Protein AF-A0A832K6Y9-F1 (afdb_monomer)

Nearest PDB structures (foldseek):
  4xgt-assembly1_A  TM=7.852E-01  e=1.750E-19  Neurospora crassa
  6d6r-assembly1_M  TM=7.686E-01  e=2.786E-19  Homo sapiens
  7z52-assembly1_B  TM=7.974E-01  e=3.599E-18  Homo sapiens
  6c90-assembly1_A  TM=7.258E-01  e=3.599E-18  Homo sapiens
  8qcf-assembly1_M  TM=6.704E-01  e=1.404E-16  Saccharomyces cerevisiae

pLDDT: mean 87.5, std 12.14, range [34.88, 98.25]

Foldseek 3Di:
DEADQDPLLLVLVQVVVVVVVAFEFEEEPVDGGNVVGLHYYYHLVRCLLCLLLQNARQEYEAEALLCCQPQPCVQSSQLSLLSHHPNYHYHYDHDFAPCVVLVCVLCVVSVDNDDDDDDDDDLAAEDEDELVNQPDDDDPQQDDDLLVSLQSCVVVVLWQEEEADQDPVRLLVSLVSNLVRHDAPQFDDDDPVLCVQQDDSQSSSVRSLTGEEEPPHDSCNQVVHNQVCQQVRVHRYYYYYLVCLSPRPAAIQEYEYPDQWHDDPNDTDGDQLSSVQSRQVRFDDRPPHNHGYYYQDPNRDDVVSRHHDHRDHDPDDDVVSLVSSLVSCVVVVHHSVVSSQSSQVSGSDPDGDDPQQVVLVVCVDDPVNDRDGPVVVVPPDPPFDWDQDQQLDIDGFFAWDWDFLLQEKAQDDPPPDDDPDDPPPPDPDPRRRDGGDIDRCQQPCLSCVPFDDADWDFLDADPVGTGIFHKDFQWFADDDQKIQGDPVLCVQLVPDDRMDGVVCCVPPSVVSSQVSCVVVQWHFSDWDDDPRTIITTTHSRRGIDTATQDPVRGGYDDRD

Radius of gyration: 34.55 Å; Cα contacts (8 Å, |Δi|>4): 992; chains: 1; bounding box: 85×41×102 Å

Mean predicted aligned error: 15.58 Å

Solvent-accessible surface area (backbone atoms only — not comparable to full-atom values): 31582 Å² total; per-residue (Å²): 60,43,29,34,94,42,69,66,48,28,55,52,49,43,53,57,42,42,75,71,70,45,65,64,12,37,37,43,100,90,47,77,43,58,81,83,36,90,36,32,31,20,31,53,73,67,47,44,68,39,26,62,73,54,62,47,51,68,42,40,34,37,46,55,50,60,42,30,45,35,85,84,57,5,63,48,50,41,47,51,64,50,40,45,32,90,79,31,44,79,45,79,39,70,92,39,59,61,48,62,67,59,57,39,54,47,40,40,74,72,74,41,95,66,82,89,85,85,80,87,79,65,95,35,46,77,47,82,43,50,62,84,73,57,77,61,86,71,61,88,84,44,62,62,70,65,39,38,53,51,51,30,37,50,72,70,67,44,51,26,34,35,34,33,20,49,37,66,70,55,11,49,51,49,26,54,50,35,33,71,51,50,89,58,95,75,59,49,84,72,53,75,66,55,36,66,56,45,32,72,69,53,41,57,26,36,26,48,19,17,38,56,49,52,88,90,54,53,66,54,29,43,66,66,43,49,47,52,37,44,71,70,62,62,33,49,36,37,20,24,25,50,94,37,45,94,64,56,94,67,45,29,32,13,21,35,57,74,54,64,45,33,71,53,94,94,39,81,42,70,66,46,35,33,56,44,33,49,44,54,61,28,17,20,30,85,95,78,34,81,58,6,34,37,43,27,44,99,70,66,66,50,74,89,56,34,39,53,33,73,74,49,60,56,94,76,75,66,60,69,59,42,51,51,39,21,51,52,27,46,77,70,77,37,68,30,66,65,55,38,51,56,52,47,72,45,42,78,61,95,63,81,69,80,90,60,50,65,66,37,65,75,46,76,82,47,101,81,81,58,89,62,53,69,72,61,66,69,71,77,66,82,75,81,57,67,40,75,37,78,67,25,46,81,41,72,60,53,69,68,40,78,40,37,31,66,68,25,27,24,72,60,77,61,94,89,57,80,77,84,76,69,96,80,62,97,65,93,61,98,54,78,67,47,60,53,54,69,41,53,34,46,60,34,68,86,72,38,74,84,59,79,72,66,47,82,37,78,71,49,72,56,99,94,44,56,32,46,21,24,39,36,79,44,27,36,55,50,91,74,71,30,32,38,49,28,74,67,48,28,63,71,60,72,45,87,66,60,61,44,42,52,66,54,39,62,74,56,48,49,59,43,49,40,54,49,31,41,76,71,36,32,39,60,76,46,78,45,82,53,96,54,31,36,27,41,30,22,40,43,48,60,38,67,41,82,29,33,38,37,98,86,70,53,32,44,54,75,87,129

Secondary structure (DSSP, 8-state):
-EEES-HHHHHHHHHHHHHTT--EEEE-SS-EE-TTSSEEEEEHHHHHHHHHHT---SEEEETTGGGGG-TTTHHHHHHHHHHS-TTSEEEE--S-BS-HHHHHHHHHHTT-----------SS-EEEEETTT------TT--SHHHHHHHHHHHTT--SEEEEESSHHHHHHHHHHHHHHS--SS-----HHHHHHHHHHHHHHHHTTEEEE-TTS-HIIIIIIIHHHHHTT--SEEEEEGGGGGG----BSEEEES-SEEEETTEEEEPPHHHHHHHHTTBS-TTT-SSEEEEE-TT---GGG--PBPP---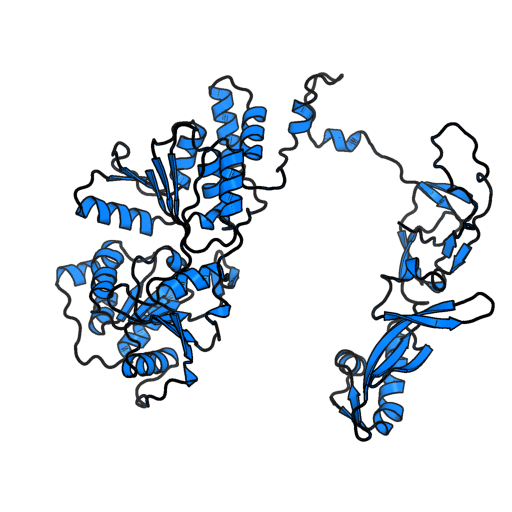S---HHHHHHHHHHHHHTT--HHHHHHHHHHTSS-SS----S-HHHHH----TTSSPPPHHHHTTS-----EEE-TTS-EEE-PPEEEEEGGGEEEE---TTSPP---BTBSS--TTTTPPP-EEEGGG-HHHHTTSSSSEEEEEEEETTEEEEEEEEEEEEEETTTEEEEPHHHHHHHT---SEEEHHHIIIIIHHHHHHHHHHTT--EEEEEEETTEEEEEEE-TTSEEEEEB-TTS-EEE---

Structure (mmCIF, N/CA/C/O backbone):
data_AF-A0A832K6Y9-F1
#
_entry.id   AF-A0A832K6Y9-F1
#
loop_
_atom_site.group_PDB
_atom_site.id
_atom_site.type_symbol
_atom_site.label_atom_id
_atom_site.label_alt_id
_atom_site.label_comp_id
_atom_site.label_asym_id
_atom_site.label_entity_id
_atom_site.label_seq_id
_atom_site.pdbx_PDB_ins_code
_atom_site.Cartn_x
_atom_site.Cartn_y
_atom_site.Cartn_z
_atom_site.occupancy
_atom_site.B_iso_or_equiv
_atom_site.auth_seq_id
_atom_site.auth_comp_id
_atom_site.auth_asym_id
_atom_site.auth_atom_id
_atom_site.pdbx_PDB_model_num
ATOM 1 N N . ILE A 1 1 ? -20.910 -4.762 -10.816 1.00 96.25 1 ILE A N 1
ATOM 2 C CA . ILE A 1 1 ? -19.998 -3.591 -10.745 1.00 96.25 1 ILE A CA 1
ATOM 3 C C . ILE A 1 1 ? -18.605 -4.093 -10.406 1.00 96.25 1 ILE A C 1
ATOM 5 O O . ILE A 1 1 ? -18.469 -4.846 -9.449 1.00 96.25 1 ILE A O 1
ATOM 9 N N . TYR A 1 2 ? -17.604 -3.708 -11.194 1.00 97.00 2 TYR A N 1
ATOM 10 C CA . TYR A 1 2 ? -16.193 -4.001 -10.961 1.00 97.00 2 TYR A CA 1
ATOM 11 C C . TYR A 1 2 ? -15.479 -2.724 -10.534 1.00 97.00 2 TYR A C 1
ATOM 13 O O . TYR A 1 2 ? -15.439 -1.760 -11.300 1.00 97.00 2 TYR A O 1
ATOM 21 N N . THR A 1 3 ? -14.952 -2.693 -9.314 1.00 95.19 3 THR A N 1
ATOM 22 C CA . THR A 1 3 ? -14.310 -1.498 -8.773 1.00 95.19 3 THR A CA 1
ATOM 23 C C . THR A 1 3 ? -12.798 -1.601 -8.798 1.00 95.19 3 THR A C 1
ATOM 25 O O . THR A 1 3 ? -12.255 -2.627 -8.399 1.00 95.19 3 THR A O 1
ATOM 28 N N . VAL A 1 4 ? -12.134 -0.519 -9.202 1.00 89.94 4 VAL A N 1
ATOM 29 C CA . VAL A 1 4 ? -10.671 -0.417 -9.311 1.00 89.94 4 VAL A CA 1
ATOM 30 C C . VAL A 1 4 ? -10.111 0.742 -8.479 1.00 89.94 4 VAL A C 1
ATOM 32 O O . VAL A 1 4 ? -10.812 1.735 -8.258 1.00 89.94 4 VAL A O 1
ATOM 35 N N . PRO A 1 5 ? -8.826 0.687 -8.075 1.00 84.50 5 PRO A N 1
ATOM 36 C CA . PRO A 1 5 ? -8.211 1.714 -7.231 1.00 84.50 5 PRO A CA 1
ATOM 37 C C . PRO A 1 5 ? -7.904 3.033 -7.942 1.00 84.50 5 PRO A C 1
ATOM 39 O O . PRO A 1 5 ? -7.616 4.026 -7.271 1.00 84.50 5 PRO A O 1
ATOM 42 N N . THR A 1 6 ? -7.878 3.056 -9.278 1.00 82.62 6 THR A N 1
ATOM 43 C CA . THR A 1 6 ? -7.491 4.248 -10.041 1.00 82.62 6 THR A CA 1
ATOM 44 C C . THR A 1 6 ? -8.369 4.455 -11.268 1.00 82.62 6 THR A C 1
ATOM 46 O O . THR A 1 6 ? -8.832 3.507 -11.899 1.00 82.62 6 THR A O 1
ATOM 49 N N . ARG A 1 7 ? -8.540 5.724 -11.654 1.00 84.25 7 ARG A N 1
ATOM 50 C CA . ARG A 1 7 ? -9.245 6.114 -12.887 1.00 84.25 7 ARG A CA 1
ATOM 51 C C . ARG A 1 7 ? -8.557 5.562 -14.136 1.00 84.25 7 ARG A C 1
ATOM 53 O O . ARG A 1 7 ? -9.225 5.161 -15.079 1.00 84.25 7 ARG A O 1
ATOM 60 N N . ALA A 1 8 ? -7.223 5.517 -14.125 1.00 79.38 8 ALA A N 1
ATOM 61 C CA . ALA A 1 8 ? -6.426 4.945 -15.207 1.00 79.38 8 ALA A CA 1
ATOM 62 C C . ALA A 1 8 ? -6.827 3.487 -15.467 1.00 79.38 8 ALA A C 1
ATOM 64 O O . ALA A 1 8 ? -7.230 3.168 -16.579 1.00 79.38 8 ALA A O 1
ATOM 65 N N . LEU A 1 9 ? -6.852 2.655 -14.421 1.00 82.19 9 LEU A N 1
ATOM 66 C CA . LEU A 1 9 ? -7.310 1.269 -14.520 1.00 82.19 9 LEU A CA 1
ATOM 67 C C . LEU A 1 9 ? -8.776 1.145 -14.938 1.00 82.19 9 LEU A C 1
ATOM 69 O O . LEU A 1 9 ? -9.126 0.196 -15.633 1.00 82.19 9 LEU A O 1
ATOM 73 N N . ALA A 1 10 ? -9.637 2.080 -14.522 1.00 88.19 10 ALA A N 1
ATOM 74 C CA . ALA A 1 10 ? -11.054 2.042 -14.881 1.00 88.19 10 ALA A CA 1
ATOM 75 C C . ALA A 1 10 ? -11.228 2.198 -16.394 1.00 88.19 10 ALA A C 1
ATOM 77 O O . ALA A 1 10 ? -11.911 1.398 -17.030 1.00 88.19 10 ALA A O 1
ATOM 78 N N . ASN A 1 11 ? -10.539 3.186 -16.969 1.00 85.19 11 ASN A N 1
ATOM 79 C CA . ASN A 1 11 ? -10.482 3.382 -18.413 1.00 85.19 11 ASN A CA 1
ATOM 80 C C . ASN A 1 11 ? -9.843 2.178 -19.112 1.00 85.19 11 ASN A C 1
ATOM 82 O O . ASN A 1 11 ? -10.350 1.733 -20.142 1.00 85.19 11 ASN A O 1
ATOM 86 N N . ASP A 1 12 ? -8.782 1.612 -18.524 1.00 83.56 12 ASP A N 1
ATOM 87 C CA . ASP A 1 12 ? -8.107 0.460 -19.110 1.00 83.56 12 ASP A CA 1
ATOM 88 C C . ASP A 1 12 ? -9.023 -0.764 -19.200 1.00 83.56 12 ASP A C 1
ATOM 90 O O . ASP A 1 12 ? -9.112 -1.388 -20.258 1.00 83.56 12 ASP A O 1
ATOM 94 N N . LYS A 1 13 ? -9.762 -1.064 -18.127 1.00 87.75 13 LYS A N 1
ATOM 95 C CA . LYS A 1 13 ? -10.719 -2.177 -18.078 1.00 87.75 13 LYS A CA 1
ATOM 96 C C . LYS A 1 13 ? -11.941 -1.947 -18.958 1.00 87.75 13 LYS A C 1
ATOM 98 O O . LYS A 1 13 ? -12.381 -2.886 -19.618 1.00 87.75 13 LYS A O 1
ATOM 103 N N . LEU A 1 14 ? -12.460 -0.718 -19.008 1.00 90.81 14 LEU A N 1
ATOM 104 C CA . LEU A 1 14 ? -13.565 -0.353 -19.897 1.00 90.81 14 LEU A CA 1
ATOM 105 C C . LEU A 1 14 ? -13.221 -0.684 -21.352 1.00 90.81 14 LEU A C 1
ATOM 107 O O . LEU A 1 14 ? -13.961 -1.403 -22.022 1.00 90.81 14 LEU A O 1
ATOM 111 N N . ALA A 1 15 ? -12.090 -0.172 -21.830 1.00 85.69 15 ALA A N 1
ATOM 112 C CA . ALA A 1 15 ? -11.666 -0.373 -23.204 1.00 85.69 15 ALA A CA 1
ATOM 113 C C . ALA A 1 15 ? -11.261 -1.833 -23.477 1.00 85.69 15 ALA A C 1
ATOM 115 O O . ALA A 1 15 ? -11.644 -2.374 -24.514 1.00 85.69 15 ALA A O 1
ATOM 116 N N . GLU A 1 16 ? -10.589 -2.505 -22.530 1.00 87.31 16 GLU A N 1
ATOM 117 C CA . GLU A 1 16 ? -10.258 -3.936 -22.628 1.00 87.31 16 GLU A CA 1
ATOM 118 C C . GLU A 1 16 ? -11.511 -4.798 -22.846 1.00 87.31 16 GLU A C 1
ATOM 120 O O . GLU A 1 16 ? -11.516 -5.683 -23.700 1.00 87.31 16 GLU A O 1
ATOM 125 N N . TRP A 1 17 ? -12.581 -4.568 -22.084 1.00 93.69 17 TRP A N 1
ATOM 126 C CA . TRP A 1 17 ? -13.788 -5.395 -22.156 1.00 93.69 17 TRP A CA 1
ATOM 127 C C . TRP A 1 17 ? -14.719 -5.012 -23.304 1.00 93.69 17 TRP A C 1
ATOM 129 O O . TRP A 1 17 ? -15.303 -5.901 -23.923 1.00 93.69 17 TRP A O 1
ATOM 139 N N . ARG A 1 18 ? -14.788 -3.730 -23.678 1.00 92.88 18 ARG A N 1
ATOM 140 C CA . ARG A 1 18 ? -15.478 -3.313 -24.909 1.00 92.88 18 ARG A CA 1
ATOM 141 C C . ARG A 1 18 ? -14.822 -3.902 -26.155 1.00 92.88 18 ARG A C 1
ATOM 143 O O . ARG A 1 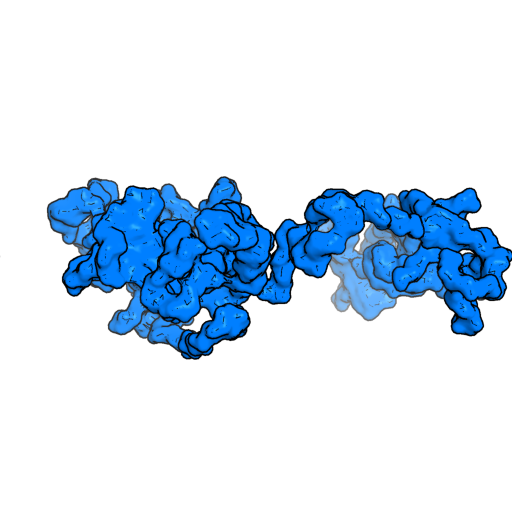18 ? -15.530 -4.360 -27.045 1.00 92.88 18 ARG A O 1
ATOM 150 N N . ALA A 1 19 ? -13.490 -3.991 -26.192 1.00 89.31 19 ALA A N 1
ATOM 151 C CA . ALA A 1 19 ? -12.773 -4.663 -27.279 1.00 89.31 19 ALA A CA 1
ATOM 152 C C . ALA A 1 19 ? -13.096 -6.169 -27.374 1.00 89.31 19 ALA A C 1
ATOM 154 O O . ALA A 1 19 ? -12.963 -6.760 -28.442 1.00 89.31 19 ALA A O 1
ATOM 155 N N . ARG A 1 20 ? -13.564 -6.790 -26.280 1.00 93.44 20 ARG A N 1
ATOM 156 C CA . ARG A 1 20 ? -14.080 -8.172 -26.254 1.00 93.44 20 ARG A CA 1
ATOM 157 C C . ARG A 1 20 ? -15.577 -8.271 -26.594 1.00 93.44 20 ARG A C 1
ATOM 159 O O . ARG A 1 20 ? -16.136 -9.361 -26.513 1.00 93.44 20 ARG A O 1
ATOM 166 N N . GLY A 1 21 ? -16.227 -7.159 -26.940 1.00 95.25 21 GLY A N 1
ATOM 167 C CA . GLY A 1 21 ? -17.645 -7.098 -27.304 1.00 95.25 21 GLY A CA 1
ATOM 168 C C . GLY A 1 21 ? -18.616 -7.054 -26.122 1.00 95.25 21 GLY A C 1
ATOM 169 O O . GLY A 1 21 ? -19.797 -7.335 -26.304 1.00 95.25 21 GLY A O 1
ATOM 170 N N . TRP A 1 22 ? -18.150 -6.751 -24.907 1.00 96.69 22 TRP A N 1
ATOM 171 C CA . TRP A 1 22 ? -19.029 -6.660 -23.737 1.00 96.69 22 TRP A CA 1
ATOM 172 C C . TRP A 1 22 ? -19.753 -5.308 -23.690 1.00 96.69 22 TRP A C 1
ATOM 174 O O . TRP A 1 22 ? -19.158 -4.271 -23.993 1.00 96.69 22 TRP A O 1
ATOM 184 N N . ASP A 1 23 ? -21.010 -5.308 -23.236 1.00 96.62 23 ASP A N 1
ATOM 185 C CA . ASP A 1 23 ? -21.737 -4.082 -22.894 1.00 96.62 23 ASP A CA 1
ATOM 186 C C . ASP A 1 23 ? -21.281 -3.580 -21.518 1.00 96.62 23 ASP A C 1
ATOM 188 O O . ASP A 1 23 ? -21.631 -4.141 -20.473 1.00 96.62 23 ASP A O 1
ATOM 192 N N . VAL A 1 24 ? -20.414 -2.564 -21.538 1.00 97.19 24 VAL A N 1
ATOM 193 C CA . VAL A 1 24 ? -19.732 -2.045 -20.351 1.00 97.19 24 VAL A CA 1
ATOM 194 C C . VAL A 1 24 ? -19.904 -0.535 -20.247 1.00 97.19 24 VAL A C 1
ATOM 196 O O . VAL A 1 24 ? -19.580 0.210 -21.180 1.00 97.19 24 VAL A O 1
ATOM 199 N N . GLY A 1 25 ? -20.364 -0.088 -19.084 1.00 96.69 25 GLY A N 1
ATOM 200 C CA . GLY A 1 25 ? -20.379 1.309 -18.665 1.00 96.69 25 GLY A CA 1
ATOM 201 C C . GLY A 1 25 ? -19.186 1.669 -17.787 1.00 96.69 25 GLY A C 1
ATOM 202 O O . GLY A 1 25 ? -18.485 0.797 -17.261 1.00 96.69 25 GLY A O 1
ATOM 203 N N . ILE A 1 26 ? -18.995 2.966 -17.558 1.00 95.50 26 ILE A N 1
ATOM 204 C CA . ILE A 1 26 ? -17.975 3.491 -16.648 1.00 95.50 26 ILE A CA 1
ATOM 205 C C . ILE A 1 26 ? -18.547 4.551 -15.705 1.00 95.50 26 ILE A C 1
ATOM 207 O O . ILE A 1 26 ? -19.331 5.403 -16.116 1.00 95.50 26 ILE A O 1
ATOM 211 N N . ALA A 1 27 ? -18.136 4.503 -14.436 1.00 94.62 27 ALA A N 1
ATOM 212 C CA . ALA A 1 27 ? -18.436 5.517 -13.429 1.00 94.62 27 ALA A CA 1
ATOM 213 C C . ALA A 1 27 ? -17.162 5.905 -12.662 1.00 94.62 27 ALA A C 1
ATOM 215 O O . ALA A 1 27 ? -16.696 5.205 -11.764 1.00 94.62 27 ALA A O 1
ATOM 216 N N . THR A 1 28 ? -16.583 7.044 -13.020 1.00 91.19 28 THR A N 1
ATOM 217 C CA . THR A 1 28 ? -15.435 7.654 -12.337 1.00 91.19 28 THR A CA 1
ATOM 218 C C . THR A 1 28 ? -15.774 9.096 -11.961 1.00 91.19 28 THR A C 1
ATOM 220 O O . THR A 1 28 ? -16.820 9.606 -12.351 1.00 91.19 28 THR A O 1
ATOM 223 N N . GLY A 1 29 ? -14.908 9.766 -11.196 1.00 84.56 29 GLY A N 1
ATOM 224 C CA . GLY A 1 29 ? -15.138 11.166 -10.817 1.00 84.56 29 GLY A CA 1
ATOM 225 C C . GLY A 1 29 ? -15.258 12.139 -12.000 1.00 84.56 29 GLY A C 1
ATOM 226 O O . GLY A 1 29 ? -15.904 13.168 -11.847 1.00 84.56 29 GLY A O 1
ATOM 227 N N . ASP A 1 30 ? -14.683 11.804 -13.162 1.00 79.88 30 ASP A N 1
ATOM 228 C CA . ASP A 1 30 ? -14.633 12.701 -14.328 1.00 79.88 30 ASP A CA 1
ATOM 229 C C . ASP A 1 30 ? -15.511 12.218 -15.496 1.00 79.88 30 ASP A C 1
ATOM 231 O O . ASP A 1 30 ? -15.897 13.010 -16.352 1.00 79.88 30 ASP A O 1
ATOM 235 N N . LEU A 1 31 ? -15.806 10.915 -15.556 1.00 85.12 31 LEU A N 1
ATOM 236 C CA . LEU A 1 31 ? -16.522 10.281 -16.662 1.00 85.12 31 LEU A CA 1
ATOM 237 C C . LEU A 1 31 ? -17.611 9.350 -16.131 1.00 85.12 31 LEU A C 1
ATOM 239 O O . LEU A 1 31 ? -17.324 8.423 -15.367 1.00 85.12 31 LEU A O 1
ATOM 243 N N . ALA A 1 32 ? -18.836 9.573 -16.597 1.00 92.75 32 ALA A N 1
ATOM 244 C CA . ALA A 1 32 ? -19.987 8.712 -16.377 1.00 92.75 32 ALA A CA 1
ATOM 245 C C . ALA A 1 32 ? -20.636 8.402 -17.731 1.00 92.75 32 ALA A C 1
ATOM 247 O O . ALA A 1 32 ? -21.173 9.294 -18.384 1.00 92.75 32 ALA A O 1
ATOM 248 N N . GLU A 1 33 ? -20.570 7.145 -18.163 1.00 94.44 33 GLU A N 1
ATOM 249 C CA . GLU A 1 33 ? -21.041 6.718 -19.484 1.00 94.44 33 GLU A CA 1
ATOM 250 C C . GLU A 1 33 ? -21.717 5.347 -19.389 1.00 94.44 33 GLU A C 1
ATOM 252 O O . GLU A 1 33 ? -21.213 4.449 -18.712 1.00 94.44 33 GLU A O 1
ATOM 257 N N . ASN A 1 34 ? -22.849 5.184 -20.085 1.00 94.44 34 ASN A N 1
ATOM 258 C CA . ASN A 1 34 ? -23.619 3.938 -20.157 1.00 94.44 34 ASN A CA 1
ATOM 259 C C . ASN A 1 34 ? -23.849 3.283 -18.775 1.00 94.44 34 ASN A C 1
ATOM 261 O O . ASN A 1 34 ? -23.571 2.106 -18.556 1.00 94.44 34 ASN A O 1
ATOM 265 N N . LEU A 1 35 ? -24.341 4.063 -17.804 1.00 93.56 35 LEU A N 1
ATOM 266 C CA . LEU A 1 35 ? -24.510 3.610 -16.414 1.00 93.56 35 LEU A CA 1
ATOM 267 C C . LEU A 1 35 ? -25.539 2.478 -16.237 1.00 93.56 35 LEU A C 1
ATOM 269 O O . LEU A 1 35 ? -25.577 1.865 -15.171 1.00 93.56 35 LEU A O 1
ATOM 273 N N . GLY A 1 36 ? -26.374 2.235 -17.252 1.00 92.12 36 GLY A N 1
ATOM 274 C CA . GLY A 1 36 ? -27.352 1.145 -17.292 1.00 92.12 36 GLY A CA 1
ATOM 275 C C . GLY A 1 36 ? -26.799 -0.181 -17.822 1.00 92.12 36 GLY A C 1
ATOM 276 O O . GLY A 1 36 ? -27.535 -1.164 -17.834 1.00 92.12 36 GLY A O 1
ATOM 277 N N . ALA A 1 37 ? -25.533 -0.222 -18.248 1.00 96.00 37 ALA A N 1
ATOM 278 C CA . ALA A 1 37 ? -24.897 -1.438 -18.737 1.00 96.00 37 ALA A CA 1
ATOM 279 C C . ALA A 1 37 ? -24.908 -2.563 -17.680 1.00 96.00 37 ALA A C 1
ATOM 281 O O . ALA A 1 37 ? -24.738 -2.293 -16.484 1.00 96.00 37 ALA A O 1
ATOM 282 N N . PRO A 1 38 ? -25.012 -3.840 -18.097 1.00 95.88 38 PRO A N 1
ATOM 283 C CA . PRO A 1 38 ? -24.974 -4.983 -17.182 1.00 95.88 38 PRO A CA 1
ATOM 284 C C . PRO A 1 38 ? -23.633 -5.093 -16.440 1.00 95.88 38 PRO A C 1
ATOM 286 O O . PRO A 1 38 ? -23.572 -5.594 -15.313 1.00 95.88 38 PRO A O 1
ATOM 289 N N . VAL A 1 39 ? -22.549 -4.596 -17.045 1.00 97.00 39 VAL A N 1
ATOM 290 C CA . VAL A 1 39 ? -21.234 -4.479 -16.417 1.00 97.00 39 VAL A CA 1
ATOM 291 C C . VAL A 1 39 ? -20.870 -3.004 -16.295 1.00 97.00 39 VAL A C 1
ATOM 293 O O . VAL A 1 39 ? -20.859 -2.264 -17.270 1.00 97.00 39 VAL A O 1
ATOM 296 N N . LEU A 1 40 ? -20.515 -2.579 -15.087 1.00 96.56 40 LEU A N 1
ATOM 297 C CA . LEU A 1 40 ? -20.061 -1.218 -14.807 1.00 96.56 40 LEU A CA 1
ATOM 298 C C . LEU A 1 40 ? -18.671 -1.282 -14.186 1.00 96.56 40 LEU A C 1
ATOM 300 O O . LEU A 1 40 ? -18.510 -1.913 -13.136 1.00 96.56 40 LEU A O 1
ATOM 304 N N . VAL A 1 41 ? -17.695 -0.628 -14.812 1.00 96.00 41 VAL A N 1
ATOM 305 C CA . VAL A 1 41 ? -16.371 -0.391 -14.226 1.00 96.00 41 VAL A CA 1
ATOM 306 C C . VAL A 1 41 ? -16.409 0.932 -13.473 1.00 96.00 41 VAL A C 1
ATOM 308 O O . VAL A 1 41 ? -16.827 1.947 -14.024 1.00 96.00 41 VAL A O 1
ATOM 311 N N . ALA A 1 42 ? -15.994 0.950 -12.211 1.00 94.94 42 ALA A N 1
ATOM 312 C CA . ALA A 1 42 ? -16.109 2.152 -11.394 1.00 94.94 42 ALA A CA 1
ATOM 313 C C . ALA A 1 42 ? -14.929 2.357 -10.444 1.00 94.94 42 ALA A C 1
ATOM 315 O O . ALA A 1 42 ? -14.224 1.410 -10.104 1.00 94.94 42 ALA A O 1
ATOM 316 N N . THR A 1 43 ? -14.733 3.583 -9.958 1.00 92.25 43 THR A N 1
ATOM 317 C CA . THR A 1 43 ? -13.982 3.772 -8.703 1.00 92.25 43 THR A CA 1
ATOM 318 C C . THR A 1 43 ? -14.943 3.678 -7.518 1.00 92.25 43 THR A C 1
ATOM 320 O O . THR A 1 43 ? -16.126 4.010 -7.648 1.00 92.25 43 THR A O 1
ATOM 323 N N . LEU A 1 44 ? -14.466 3.215 -6.360 1.00 89.81 44 LEU A N 1
ATOM 324 C CA . LEU A 1 44 ? -15.321 2.992 -5.184 1.00 89.81 44 LEU A CA 1
ATOM 325 C C . LEU A 1 44 ? -16.018 4.264 -4.699 1.00 89.81 44 LEU A C 1
ATOM 327 O O . LEU A 1 44 ? -17.174 4.211 -4.284 1.00 89.81 44 LEU A O 1
ATOM 331 N N . GLU A 1 45 ? -15.354 5.412 -4.821 1.00 87.94 45 GLU A N 1
ATOM 332 C CA . GLU A 1 45 ? -15.881 6.721 -4.430 1.00 87.94 45 GLU A CA 1
ATOM 333 C C . GLU A 1 45 ? -17.213 7.023 -5.124 1.00 87.94 45 GLU A C 1
ATOM 335 O O . GLU A 1 45 ? -18.150 7.507 -4.492 1.00 87.94 45 GLU A O 1
ATOM 340 N N . THR A 1 46 ? -17.333 6.680 -6.411 1.00 89.50 46 THR A N 1
ATOM 341 C CA . THR A 1 46 ? -18.555 6.934 -7.193 1.00 89.50 46 THR A CA 1
ATOM 342 C C . THR A 1 46 ? -19.730 6.048 -6.792 1.00 89.50 46 THR A C 1
ATOM 344 O O . THR A 1 46 ? -20.877 6.386 -7.071 1.00 89.50 46 THR A O 1
ATOM 347 N N . GLN A 1 47 ? -19.465 4.921 -6.126 1.00 90.62 47 GLN A N 1
ATOM 348 C CA . GLN A 1 47 ? -20.498 3.971 -5.708 1.00 90.62 47 GLN A CA 1
ATOM 349 C C . GLN A 1 47 ? -21.015 4.244 -4.293 1.00 90.62 47 GLN A C 1
ATOM 351 O O . GLN A 1 47 ? -22.028 3.675 -3.887 1.00 90.62 47 GLN A O 1
ATOM 356 N N . LYS A 1 48 ? -20.372 5.153 -3.552 1.00 86.12 48 LYS A N 1
ATOM 357 C CA . LYS A 1 48 ? -20.687 5.461 -2.154 1.00 86.12 48 LYS A CA 1
ATOM 358 C C . LYS A 1 48 ? -22.156 5.835 -1.939 1.00 86.12 48 LYS A C 1
ATOM 360 O O . LYS A 1 48 ? -22.827 5.200 -1.132 1.00 86.12 48 LYS A O 1
ATOM 365 N N . ASN A 1 49 ? -22.679 6.807 -2.690 1.00 85.88 49 ASN A N 1
ATOM 366 C CA . ASN A 1 49 ? -24.068 7.266 -2.533 1.00 85.88 49 ASN A CA 1
ATOM 367 C C . ASN A 1 49 ? -25.086 6.153 -2.804 1.00 85.88 49 ASN A C 1
ATOM 369 O O . ASN A 1 49 ? -26.073 6.027 -2.086 1.00 85.88 49 ASN A O 1
ATOM 373 N N . ARG A 1 50 ? -24.807 5.315 -3.803 1.00 89.06 50 ARG A N 1
ATOM 374 C CA . ARG A 1 50 ? -25.647 4.179 -4.178 1.00 89.06 50 ARG A CA 1
ATOM 375 C C . ARG A 1 50 ? -25.776 3.169 -3.039 1.00 89.06 50 ARG A C 1
ATOM 377 O O . ARG A 1 50 ? -26.873 2.790 -2.640 1.00 89.06 50 ARG A O 1
ATOM 384 N N . LEU A 1 51 ? -24.631 2.815 -2.455 1.00 90.94 51 LEU A N 1
ATOM 385 C CA . LEU A 1 51 ? -24.548 1.886 -1.332 1.00 90.94 51 LEU A CA 1
ATOM 386 C C . LEU A 1 51 ? -25.181 2.474 -0.061 1.00 90.94 51 LEU A C 1
ATOM 388 O O . LEU A 1 51 ? -25.886 1.760 0.643 1.00 90.94 51 LEU A O 1
ATOM 392 N N . ILE A 1 52 ? -25.021 3.779 0.193 1.00 86.75 52 ILE A N 1
ATOM 393 C CA . ILE A 1 52 ? -25.699 4.501 1.289 1.00 86.75 52 ILE A CA 1
ATOM 394 C C . ILE A 1 52 ? -27.230 4.435 1.150 1.00 86.75 52 ILE A C 1
ATOM 396 O O . ILE A 1 52 ? -27.955 4.313 2.141 1.00 86.75 52 ILE A O 1
ATOM 400 N N . GLN A 1 53 ? -27.741 4.503 -0.079 1.00 85.19 53 GLN A N 1
ATOM 401 C CA . GLN A 1 53 ? -29.173 4.391 -0.362 1.00 85.19 53 GLN A CA 1
ATOM 402 C C . GLN A 1 53 ? -29.691 2.946 -0.295 1.00 85.19 53 GLN A C 1
ATOM 404 O O . GLN A 1 53 ? -30.903 2.747 -0.255 1.00 85.19 53 GLN A O 1
ATOM 409 N N . GLY A 1 54 ? -28.799 1.953 -0.221 1.00 84.19 54 GLY A N 1
ATOM 410 C CA . GLY A 1 54 ? -29.143 0.531 -0.252 1.00 84.19 54 GLY A CA 1
ATOM 411 C C . GLY A 1 54 ? -29.340 -0.032 -1.663 1.00 84.19 54 GLY A C 1
ATOM 412 O O . GLY A 1 54 ? -29.727 -1.190 -1.796 1.00 84.19 54 GLY A O 1
ATOM 413 N N . ASP A 1 55 ? -29.047 0.750 -2.706 1.00 88.31 55 ASP A N 1
ATOM 414 C CA . ASP A 1 55 ? -29.091 0.327 -4.110 1.00 88.31 55 ASP A CA 1
ATOM 415 C C . ASP A 1 55 ? -27.755 -0.342 -4.486 1.00 88.31 55 ASP A C 1
ATOM 417 O O . ASP A 1 55 ? -26.847 0.245 -5.068 1.00 88.31 55 ASP A O 1
ATOM 421 N N . GLY A 1 56 ? -27.566 -1.578 -4.035 1.00 89.94 56 GLY A N 1
ATOM 422 C CA . GLY A 1 56 ? -26.364 -2.360 -4.327 1.00 89.94 56 GLY A CA 1
ATOM 423 C C . GLY A 1 56 ? -26.501 -3.166 -5.618 1.00 89.94 56 GLY A C 1
ATOM 424 O O . GLY A 1 56 ? -27.589 -3.646 -5.932 1.00 89.94 56 GLY A O 1
ATOM 425 N N . PRO A 1 57 ? -25.403 -3.410 -6.354 1.00 95.06 57 PRO A N 1
ATOM 426 C CA . PRO A 1 57 ? -25.448 -4.310 -7.501 1.00 95.06 57 PRO A CA 1
ATOM 427 C C . PRO A 1 57 ? -25.668 -5.763 -7.070 1.00 95.06 57 PRO A C 1
ATOM 429 O O . PRO A 1 57 ? -25.393 -6.130 -5.929 1.00 95.06 57 PRO A O 1
ATOM 432 N N . SER A 1 58 ? -26.051 -6.634 -8.005 1.00 96.62 58 SER A N 1
ATOM 433 C CA . SER A 1 58 ? -26.114 -8.083 -7.748 1.00 96.62 58 SER A CA 1
ATOM 434 C C . SER A 1 58 ? -24.737 -8.672 -7.415 1.00 96.62 58 SER A C 1
ATOM 436 O O . SER A 1 58 ? -24.622 -9.512 -6.528 1.00 96.62 58 SER A O 1
ATOM 438 N N . LEU A 1 59 ? -23.683 -8.189 -8.085 1.00 97.69 59 LEU A N 1
ATOM 439 C CA . LEU A 1 59 ? -22.285 -8.537 -7.821 1.00 97.69 59 LEU A CA 1
ATOM 440 C C . LEU A 1 59 ? -21.437 -7.264 -7.718 1.00 97.69 59 LEU A C 1
ATOM 442 O O . LEU A 1 59 ? -21.402 -6.452 -8.653 1.00 97.69 59 LEU A O 1
ATOM 446 N N . LEU A 1 60 ? -20.727 -7.118 -6.602 1.00 97.50 60 LEU A N 1
ATOM 447 C CA . LEU A 1 60 ? -19.700 -6.104 -6.385 1.00 97.50 60 LEU A CA 1
ATOM 448 C C . LEU A 1 60 ? -18.331 -6.790 -6.314 1.00 97.50 60 LEU A C 1
ATOM 450 O O . LEU A 1 60 ? -18.040 -7.523 -5.367 1.00 97.50 60 LEU A O 1
ATOM 454 N N . VAL A 1 61 ? -17.500 -6.551 -7.328 1.00 97.81 61 VAL A N 1
ATOM 455 C CA . VAL A 1 61 ? -16.105 -7.000 -7.354 1.00 97.81 61 VAL A CA 1
ATOM 456 C C . VAL A 1 61 ? -15.228 -5.864 -6.850 1.00 97.81 61 VAL A C 1
ATOM 458 O O . VAL A 1 61 ? -15.239 -4.791 -7.449 1.00 97.81 61 VAL A O 1
ATOM 461 N N . VAL A 1 62 ? -14.487 -6.101 -5.770 1.00 96.12 62 VAL A N 1
ATOM 462 C CA . VAL A 1 62 ? -13.537 -5.147 -5.191 1.00 96.12 62 VAL A CA 1
ATOM 463 C C . VAL A 1 62 ? -12.129 -5.617 -5.511 1.00 96.12 62 VAL A C 1
ATOM 465 O O . VAL A 1 62 ? -11.617 -6.541 -4.876 1.00 96.12 62 VAL A O 1
ATOM 468 N N . ASP A 1 63 ? -11.536 -4.999 -6.529 1.00 93.50 63 ASP A N 1
ATOM 469 C CA . ASP A 1 63 ? -10.148 -5.238 -6.900 1.00 93.50 63 ASP A CA 1
ATOM 470 C C . ASP A 1 63 ? -9.198 -4.547 -5.917 1.00 93.50 63 ASP A C 1
ATOM 472 O O . ASP A 1 63 ? -9.510 -3.478 -5.390 1.00 93.50 63 ASP A O 1
ATOM 476 N N . GLU A 1 64 ? -8.046 -5.160 -5.673 1.00 91.44 64 GLU A N 1
ATOM 477 C CA . GLU A 1 64 ? -7.027 -4.691 -4.731 1.00 91.44 64 GLU A CA 1
ATOM 478 C C . GLU A 1 64 ? -7.585 -4.349 -3.329 1.00 91.44 64 GLU A C 1
ATOM 480 O O . GLU A 1 64 ? -7.304 -3.292 -2.764 1.00 91.44 64 GLU A O 1
ATOM 485 N N . TYR A 1 65 ? -8.378 -5.234 -2.708 1.00 93.69 65 TYR A N 1
ATOM 486 C CA . TYR A 1 65 ? -9.025 -4.918 -1.420 1.00 93.69 65 TYR A CA 1
ATOM 487 C C . TYR A 1 65 ? -8.040 -4.648 -0.263 1.00 93.69 65 TYR A C 1
ATOM 489 O O . TYR A 1 65 ? -8.442 -4.083 0.755 1.00 93.69 65 TYR A O 1
ATOM 497 N N . GLN A 1 66 ? -6.749 -4.985 -0.393 1.00 92.44 66 GLN A N 1
ATOM 498 C CA . GLN A 1 66 ? -5.707 -4.570 0.562 1.00 92.44 66 GLN A CA 1
ATOM 499 C C . GLN A 1 66 ? -5.658 -3.052 0.769 1.00 92.44 66 GLN A C 1
ATOM 501 O O . GLN A 1 66 ? -5.162 -2.584 1.791 1.00 92.44 66 GLN A O 1
ATOM 506 N N . MET A 1 67 ? -6.207 -2.287 -0.177 1.00 90.31 67 MET A N 1
ATOM 507 C CA . MET A 1 67 ? -6.353 -0.842 -0.088 1.00 90.31 67 MET A CA 1
ATOM 508 C C . MET A 1 67 ? -7.202 -0.387 1.105 1.00 90.31 67 MET A C 1
ATOM 510 O O . MET A 1 67 ? -7.127 0.785 1.446 1.00 90.31 67 MET A O 1
ATOM 514 N N . ILE A 1 68 ? -7.927 -1.277 1.801 1.00 92.06 68 ILE A N 1
ATOM 515 C CA . ILE A 1 68 ? -8.532 -0.996 3.122 1.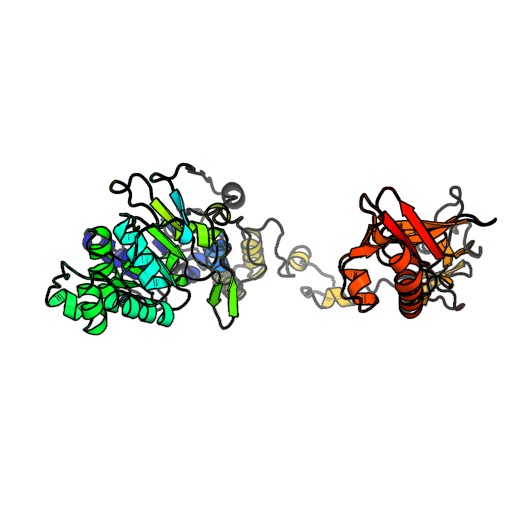00 92.06 68 ILE A CA 1
ATOM 516 C C . ILE A 1 68 ? -7.496 -0.429 4.117 1.00 92.06 68 ILE A C 1
ATOM 518 O O . ILE A 1 68 ? -7.855 0.376 4.973 1.00 92.06 68 ILE A O 1
ATOM 522 N N . GLY A 1 69 ? -6.219 -0.819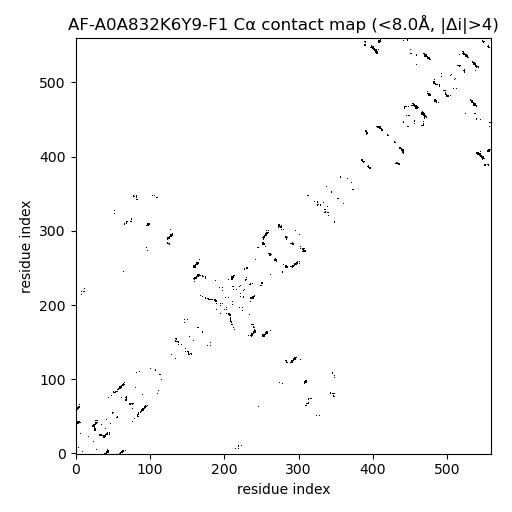 4.005 1.00 89.75 69 GLY A N 1
ATOM 523 C CA . GLY A 1 69 ? -5.133 -0.310 4.850 1.00 89.75 69 GLY A CA 1
ATOM 524 C C . GLY A 1 69 ? -4.508 1.012 4.386 1.00 89.75 69 GLY A C 1
ATOM 525 O O . GLY A 1 69 ? -3.632 1.533 5.072 1.00 89.75 69 GLY A O 1
ATOM 526 N N . ASP A 1 70 ? -4.917 1.557 3.236 1.00 87.00 70 ASP A N 1
ATOM 527 C CA . ASP A 1 70 ? -4.436 2.854 2.745 1.00 87.00 70 ASP A CA 1
ATOM 528 C C . ASP A 1 70 ? -5.010 3.988 3.602 1.00 87.00 70 ASP A C 1
ATOM 530 O O . ASP A 1 70 ? -6.198 4.000 3.932 1.00 87.00 70 ASP A O 1
ATOM 534 N N . LEU A 1 71 ? -4.162 4.954 3.956 1.00 82.44 71 LEU A N 1
ATOM 535 C CA . LEU A 1 71 ? -4.529 6.042 4.864 1.00 82.44 71 LEU A CA 1
ATOM 536 C C . LEU A 1 71 ? -5.624 6.957 4.302 1.00 82.44 71 LEU A C 1
ATOM 538 O O . LEU A 1 71 ? -6.444 7.444 5.079 1.00 82.44 71 LEU A O 1
ATOM 542 N N . ASP A 1 72 ? -5.678 7.134 2.980 1.00 80.88 72 ASP A N 1
ATOM 543 C CA . ASP A 1 72 ? -6.599 8.081 2.344 1.00 80.88 72 ASP A CA 1
ATOM 544 C C . ASP A 1 72 ? -7.772 7.372 1.675 1.00 80.88 72 ASP A C 1
ATOM 546 O O . ASP A 1 72 ? -8.916 7.814 1.763 1.00 80.88 72 ASP A O 1
ATOM 550 N N . ARG A 1 73 ? -7.499 6.253 0.996 1.00 85.31 73 ARG A N 1
ATOM 551 C CA . ARG A 1 73 ? -8.510 5.511 0.232 1.00 85.31 73 ARG A CA 1
ATOM 552 C C . ARG A 1 73 ? -9.171 4.401 1.036 1.00 85.31 73 ARG A C 1
ATOM 554 O O . ARG A 1 73 ? -10.270 3.987 0.669 1.00 85.31 73 ARG A O 1
ATOM 561 N N . GLY A 1 74 ? -8.556 3.937 2.124 1.00 89.81 74 GLY A N 1
ATOM 562 C CA . GLY A 1 74 ? -9.022 2.764 2.867 1.00 89.81 74 GLY A CA 1
ATOM 563 C C . GLY A 1 74 ? -10.441 2.887 3.403 1.00 89.81 74 GLY A C 1
ATOM 564 O O . GLY A 1 74 ? -11.195 1.914 3.358 1.00 89.81 74 GLY A O 1
ATOM 565 N N . LEU A 1 75 ? -10.858 4.098 3.784 1.00 88.31 75 LEU A N 1
ATOM 566 C CA . LEU A 1 75 ? -12.227 4.368 4.229 1.00 88.31 75 LEU A CA 1
ATOM 567 C C . LEU A 1 75 ? -13.269 4.051 3.149 1.00 88.31 75 LEU A C 1
ATOM 569 O O . LEU A 1 75 ? -14.311 3.481 3.462 1.00 88.31 75 LEU A O 1
ATOM 573 N N . ASN A 1 76 ? -12.990 4.354 1.877 1.00 89.00 76 ASN A N 1
ATOM 574 C CA . ASN A 1 76 ? -13.929 4.078 0.785 1.00 89.00 76 ASN A CA 1
ATOM 575 C C . ASN A 1 76 ? -14.107 2.570 0.565 1.00 89.00 76 ASN A C 1
ATOM 577 O O . ASN A 1 76 ? -15.224 2.113 0.327 1.00 89.00 76 ASN A O 1
ATOM 581 N N . TYR A 1 77 ? -13.026 1.793 0.687 1.00 92.75 77 TYR A N 1
ATOM 582 C CA . TYR A 1 77 ? -13.073 0.330 0.600 1.00 92.75 77 TYR A CA 1
ATOM 583 C C . TYR A 1 77 ? -13.828 -0.278 1.784 1.00 92.75 77 TYR A C 1
ATOM 585 O O . TYR A 1 77 ? -14.736 -1.087 1.587 1.00 92.75 77 TYR A O 1
ATOM 593 N N . GLU A 1 78 ? -13.478 0.135 3.006 1.00 92.75 78 GLU A N 1
ATOM 594 C CA . GLU A 1 78 ? -14.121 -0.320 4.241 1.00 92.75 78 GLU A CA 1
ATOM 595 C C . GLU A 1 78 ? -15.633 -0.064 4.192 1.00 92.75 78 GLU A C 1
ATOM 597 O O . GLU A 1 78 ? -16.431 -0.983 4.392 1.00 92.75 78 GLU A O 1
ATOM 602 N N . LEU A 1 79 ? -16.030 1.168 3.862 1.00 90.69 79 LEU A N 1
ATOM 603 C CA . LEU A 1 79 ? -17.432 1.567 3.801 1.00 90.69 79 LEU A CA 1
ATOM 604 C C . LEU A 1 79 ? -18.196 0.863 2.692 1.00 90.69 79 LEU A C 1
ATOM 606 O O . LEU A 1 79 ? -19.318 0.432 2.932 1.00 90.69 79 LEU A O 1
ATOM 610 N N . ALA A 1 80 ? -17.623 0.720 1.496 1.00 92.50 80 ALA A N 1
ATOM 611 C CA . ALA A 1 80 ? -18.322 0.062 0.399 1.00 92.50 80 ALA A CA 1
ATOM 612 C C . ALA A 1 80 ? -18.684 -1.390 0.744 1.00 92.50 80 ALA A C 1
ATOM 614 O O . ALA A 1 80 ? -19.801 -1.834 0.480 1.00 92.50 80 ALA A O 1
ATOM 615 N N . ILE A 1 81 ? -17.771 -2.114 1.396 1.00 94.50 81 ILE A N 1
ATOM 616 C CA . ILE A 1 81 ? -18.008 -3.492 1.839 1.00 94.50 81 ILE A CA 1
ATOM 617 C C . ILE A 1 81 ? -18.990 -3.527 3.021 1.00 94.50 81 ILE A C 1
ATOM 619 O O . ILE A 1 81 ? -19.904 -4.356 3.034 1.00 94.50 81 ILE A O 1
ATOM 623 N N . ALA A 1 82 ? -18.848 -2.616 3.991 1.00 92.69 82 ALA A N 1
ATOM 624 C CA . ALA A 1 82 ? -19.732 -2.533 5.155 1.00 92.69 82 ALA A CA 1
ATOM 625 C C . ALA A 1 82 ? -21.182 -2.175 4.777 1.00 92.69 82 ALA A C 1
ATOM 627 O O . ALA A 1 82 ? -22.127 -2.710 5.369 1.00 92.69 82 ALA A O 1
ATOM 628 N N . LEU A 1 83 ? -21.361 -1.290 3.794 1.00 92.62 83 LEU A N 1
ATOM 629 C CA . LEU A 1 83 ? -22.655 -0.790 3.322 1.00 92.62 83 LEU A CA 1
ATOM 630 C C . LEU A 1 83 ? -23.291 -1.651 2.235 1.00 92.62 83 LEU A C 1
ATOM 632 O O . LEU A 1 83 ? -24.487 -1.510 1.993 1.00 92.62 83 LEU A O 1
ATOM 636 N N . ALA A 1 84 ? -22.533 -2.544 1.592 1.00 94.06 84 ALA A N 1
ATOM 637 C CA . ALA A 1 84 ? -23.081 -3.434 0.580 1.00 94.06 84 ALA A CA 1
ATOM 638 C C . ALA A 1 84 ? -24.336 -4.158 1.116 1.00 94.06 84 ALA A C 1
ATOM 640 O O . ALA A 1 84 ? -24.258 -4.790 2.183 1.00 94.06 84 ALA A O 1
ATOM 641 N N . PRO A 1 85 ? -25.475 -4.101 0.398 1.00 93.12 85 PRO A N 1
ATOM 642 C CA . PRO A 1 85 ? -26.697 -4.784 0.802 1.00 93.12 85 PRO A CA 1
ATOM 643 C C . PRO A 1 85 ? -26.505 -6.297 0.969 1.00 93.12 85 PRO A C 1
ATOM 645 O O . PRO A 1 85 ? -25.651 -6.886 0.296 1.00 93.12 85 PRO A O 1
ATOM 648 N N . PRO A 1 86 ? -27.304 -6.970 1.817 1.00 92.56 86 PRO A N 1
ATOM 649 C CA . PRO A 1 86 ? -27.228 -8.424 1.987 1.00 92.56 86 PRO A CA 1
ATOM 650 C C . PRO A 1 86 ? -27.447 -9.215 0.691 1.00 92.56 86 PRO A C 1
ATOM 652 O O . PRO A 1 86 ? -26.878 -10.291 0.534 1.00 92.56 86 PRO A O 1
ATOM 655 N N . SER A 1 87 ? -28.234 -8.670 -0.243 1.00 94.12 87 SER A N 1
ATOM 656 C CA . SER A 1 87 ? -28.482 -9.245 -1.571 1.00 94.12 87 SER A CA 1
ATOM 657 C C . SER A 1 87 ? -27.288 -9.134 -2.527 1.00 94.12 87 SER A C 1
ATOM 659 O O . SER A 1 87 ? -27.231 -9.874 -3.506 1.00 94.12 87 SER A O 1
ATOM 661 N N . THR A 1 88 ? -26.327 -8.244 -2.263 1.00 96.69 88 THR A N 1
ATOM 662 C CA . THR A 1 88 ? -25.131 -8.073 -3.095 1.00 96.69 88 THR A CA 1
ATOM 663 C C . THR A 1 88 ? -24.114 -9.169 -2.794 1.00 96.69 88 THR A C 1
ATOM 665 O O . THR A 1 88 ? -23.600 -9.263 -1.671 1.00 96.69 88 THR A O 1
ATOM 668 N N . GLN A 1 89 ? -23.768 -9.960 -3.811 1.00 97.56 89 GLN A N 1
ATOM 669 C CA . GLN A 1 89 ? -22.624 -10.864 -3.764 1.00 97.56 89 GLN A CA 1
ATOM 670 C C . GLN A 1 89 ? -21.323 -10.052 -3.800 1.00 97.56 89 GLN A C 1
ATOM 672 O O . GLN A 1 89 ? -21.186 -9.114 -4.586 1.00 97.56 89 GLN A O 1
ATOM 677 N N . LEU A 1 90 ? -20.362 -10.421 -2.951 1.00 97.81 90 LEU A N 1
ATOM 678 C CA . LEU A 1 90 ? -19.044 -9.790 -2.889 1.00 97.81 90 LEU A CA 1
ATOM 679 C C . LEU A 1 90 ? -17.981 -10.727 -3.463 1.00 97.81 90 LEU A C 1
ATOM 681 O O . LEU A 1 90 ? -17.933 -11.901 -3.096 1.00 97.81 90 LEU A O 1
ATOM 685 N N . LEU A 1 91 ? -17.105 -10.189 -4.310 1.00 98.00 91 LEU A N 1
ATOM 686 C CA . LEU A 1 91 ? -15.864 -10.837 -4.733 1.00 98.00 91 LEU A CA 1
ATOM 687 C C . LEU A 1 91 ? -14.702 -9.889 -4.428 1.00 98.00 91 LEU A C 1
ATOM 689 O O . LEU A 1 91 ? -14.598 -8.831 -5.041 1.00 98.00 91 LEU A O 1
ATOM 693 N N . LEU A 1 92 ? -13.851 -10.252 -3.469 1.00 97.38 92 LEU A N 1
ATOM 694 C CA . LEU A 1 92 ? -12.710 -9.436 -3.047 1.00 97.38 92 LEU A CA 1
ATOM 695 C C . LEU A 1 92 ? -11.420 -10.039 -3.617 1.00 97.38 92 LEU A C 1
ATOM 697 O O . LEU A 1 92 ? -11.150 -11.217 -3.385 1.00 97.38 92 LEU A O 1
ATOM 701 N N . LEU A 1 93 ? -10.632 -9.247 -4.348 1.00 95.75 93 LEU A N 1
ATOM 702 C CA . LEU A 1 93 ? -9.383 -9.684 -4.983 1.00 95.75 93 LEU A CA 1
ATOM 703 C C . LEU A 1 93 ? -8.176 -8.987 -4.344 1.00 95.75 93 LEU A C 1
ATOM 705 O O . LEU A 1 93 ? -8.205 -7.780 -4.115 1.00 95.75 93 LEU A O 1
ATOM 709 N N . SER A 1 94 ? -7.125 -9.743 -4.019 1.00 93.00 94 SER A N 1
ATOM 710 C CA . SER A 1 94 ? -5.868 -9.200 -3.492 1.00 93.00 94 SER A CA 1
ATOM 711 C C . SER A 1 94 ? -4.707 -10.173 -3.688 1.00 93.00 94 SER A C 1
ATOM 713 O O . SER A 1 94 ? -4.906 -11.387 -3.671 1.00 93.00 94 SER A O 1
ATOM 715 N N . GLY A 1 95 ? -3.491 -9.634 -3.816 1.00 89.19 95 GLY A N 1
ATOM 716 C CA . GLY A 1 95 ? -2.240 -10.398 -3.820 1.00 89.19 95 GLY A CA 1
ATOM 717 C C . GLY A 1 95 ? -1.304 -10.134 -2.633 1.00 89.19 95 GLY A C 1
ATOM 718 O O . GLY A 1 95 ? -0.218 -10.705 -2.600 1.00 89.19 95 GLY A O 1
ATOM 719 N N . SER A 1 96 ? -1.660 -9.262 -1.679 1.00 88.44 96 SER A N 1
ATOM 720 C CA . SER A 1 96 ? -0.689 -8.746 -0.693 1.00 88.44 96 SER A CA 1
ATOM 721 C C . SER A 1 96 ? -1.227 -8.584 0.737 1.00 88.44 96 SER A C 1
ATOM 723 O O . SER A 1 96 ? -0.780 -7.687 1.453 1.00 88.44 96 SER A O 1
ATOM 725 N N . VAL A 1 97 ? -2.162 -9.439 1.174 1.00 94.06 97 VAL A N 1
ATOM 726 C CA . VAL A 1 97 ? -2.755 -9.412 2.533 1.00 94.06 97 VAL A CA 1
ATOM 727 C C . VAL A 1 97 ? -2.267 -10.582 3.385 1.00 94.06 97 VAL A C 1
ATOM 729 O O . VAL A 1 97 ? -2.425 -11.738 3.004 1.00 94.06 97 VAL A O 1
ATOM 732 N N . ALA A 1 98 ? -1.721 -10.284 4.566 1.00 94.06 98 ALA A N 1
ATOM 733 C CA . ALA A 1 98 ? -1.182 -11.281 5.496 1.00 94.06 98 ALA A CA 1
ATOM 734 C C . ALA A 1 98 ? -2.245 -11.906 6.420 1.00 94.06 98 ALA A C 1
ATOM 736 O O . ALA A 1 98 ? -2.063 -13.010 6.926 1.00 94.06 98 ALA A O 1
ATOM 737 N N . ASN A 1 99 ? -3.367 -11.219 6.651 1.00 95.19 99 ASN A N 1
ATOM 738 C CA . ASN A 1 99 ? -4.448 -11.647 7.547 1.00 95.19 99 ASN A CA 1
ATOM 739 C C . ASN A 1 99 ? -5.819 -11.765 6.846 1.00 95.19 99 ASN A C 1
ATOM 741 O O . ASN A 1 99 ? -6.816 -11.231 7.336 1.00 95.19 99 ASN A O 1
ATOM 745 N N . PRO A 1 100 ? -5.938 -12.509 5.728 1.00 95.50 100 PRO A N 1
ATOM 746 C CA . PRO A 1 100 ? -7.207 -12.622 5.004 1.00 95.50 100 PRO A CA 1
ATOM 747 C C . PRO A 1 100 ? -8.318 -13.269 5.851 1.00 95.50 100 PRO A C 1
ATOM 749 O O . PRO A 1 100 ? -9.498 -12.986 5.660 1.00 95.50 100 PRO A O 1
ATOM 752 N N . LYS A 1 101 ? -7.952 -14.086 6.847 1.00 96.00 101 LYS A N 1
ATOM 753 C CA . LYS A 1 101 ? -8.894 -14.685 7.805 1.00 96.00 101 LYS A CA 1
ATOM 754 C C . LYS A 1 101 ? -9.623 -13.643 8.659 1.00 96.00 101 LYS A C 1
ATOM 756 O O . LYS A 1 101 ? -10.761 -13.885 9.044 1.00 96.00 101 LYS A O 1
ATOM 761 N N . ASP A 1 102 ? -9.012 -12.494 8.942 1.00 95.81 102 ASP A N 1
ATOM 762 C CA . ASP A 1 102 ? -9.684 -11.431 9.698 1.00 95.81 102 ASP A CA 1
ATOM 763 C C . ASP A 1 102 ? -10.751 -10.736 8.847 1.00 95.81 102 ASP A C 1
ATOM 765 O O . ASP A 1 102 ? -11.808 -10.372 9.359 1.00 95.81 102 ASP A O 1
ATOM 769 N N . VAL A 1 103 ? -10.527 -10.636 7.533 1.00 95.69 103 VAL A N 1
ATOM 770 C CA . VAL A 1 103 ? -11.536 -10.157 6.576 1.00 95.69 103 VAL A CA 1
ATOM 771 C C . VAL A 1 103 ? -12.709 -11.134 6.498 1.00 95.69 103 VAL A C 1
ATOM 773 O O . VAL A 1 103 ? -13.856 -10.699 6.527 1.00 95.69 103 VAL A O 1
ATOM 776 N N . VAL A 1 104 ? -12.455 -12.449 6.487 1.00 96.94 104 VAL A N 1
ATOM 777 C CA . VAL A 1 104 ? -13.520 -13.470 6.560 1.00 96.94 104 VAL A CA 1
ATOM 778 C C . VAL A 1 104 ? -14.348 -13.308 7.834 1.00 96.94 104 VAL A C 1
ATOM 780 O O . VAL A 1 104 ? -15.561 -13.148 7.740 1.00 96.94 104 VAL A O 1
ATOM 783 N N . LYS A 1 105 ? -13.704 -13.249 9.009 1.00 95.81 105 LYS A N 1
ATOM 784 C CA . LYS A 1 105 ? -14.394 -13.034 10.296 1.00 95.81 105 LYS A CA 1
ATOM 785 C C . LYS A 1 105 ? -15.213 -11.746 10.303 1.00 95.81 105 LYS A C 1
ATOM 787 O O . LYS A 1 105 ? -16.298 -11.691 10.878 1.00 95.81 105 LYS A O 1
ATOM 792 N N . TRP A 1 106 ? -14.694 -10.688 9.684 1.00 95.50 106 TRP A N 1
ATOM 793 C CA . TRP A 1 106 ? -15.429 -9.440 9.534 1.00 95.50 106 TRP A CA 1
ATOM 794 C C . TRP A 1 106 ? -16.681 -9.622 8.676 1.00 95.50 106 TRP A C 1
ATOM 796 O O . TRP A 1 106 ? -17.760 -9.243 9.118 1.00 95.50 106 TRP A O 1
ATOM 806 N N . LEU A 1 107 ? -16.570 -10.246 7.503 1.00 96.31 107 LEU A N 1
ATOM 807 C CA . LEU A 1 107 ? -17.715 -10.528 6.633 1.00 96.31 107 LEU A CA 1
ATOM 808 C C . LEU A 1 107 ? -18.758 -11.428 7.321 1.00 96.31 107 LEU A C 1
ATOM 810 O O . LEU A 1 107 ? -19.954 -11.162 7.212 1.00 96.31 107 LEU A O 1
ATOM 814 N N . GLU A 1 108 ? -18.325 -12.435 8.079 1.00 95.75 108 GLU A N 1
ATOM 815 C CA . GLU A 1 108 ? -19.202 -13.285 8.897 1.00 95.75 108 GLU A CA 1
ATOM 816 C C . GLU A 1 108 ? -19.946 -12.474 9.961 1.00 95.75 108 GLU A C 1
ATOM 818 O O . GLU A 1 108 ? -21.161 -12.611 10.105 1.00 95.75 108 GLU A O 1
ATOM 823 N N . ARG A 1 109 ? -19.256 -11.549 10.641 1.00 93.75 109 ARG A N 1
ATOM 824 C CA . ARG A 1 109 ? -19.872 -10.600 11.584 1.00 93.75 109 ARG A CA 1
ATOM 825 C C . ARG A 1 109 ? -20.894 -9.678 10.913 1.00 93.75 109 ARG A C 1
ATOM 827 O O . ARG A 1 109 ? -21.853 -9.268 11.559 1.00 93.75 109 ARG A O 1
ATOM 834 N N . LEU A 1 110 ? -20.738 -9.386 9.619 1.00 93.50 110 LEU A N 1
ATOM 835 C CA . LEU A 1 110 ? -21.743 -8.674 8.816 1.00 93.50 110 LEU A CA 1
ATOM 836 C C . LEU A 1 110 ? -22.944 -9.545 8.409 1.00 93.50 110 LEU A C 1
ATOM 838 O O . LEU A 1 110 ? -23.834 -9.046 7.715 1.00 93.50 110 LEU A O 1
ATOM 842 N N . GLY A 1 111 ? -22.976 -10.818 8.816 1.00 94.56 111 GLY A N 1
ATOM 843 C CA . GLY A 1 111 ? -24.015 -11.788 8.471 1.00 94.56 111 GLY A CA 1
ATOM 844 C C . GLY A 1 111 ? -23.815 -12.451 7.106 1.00 94.56 111 GLY A C 1
ATOM 845 O O . GLY A 1 111 ? -24.769 -12.985 6.542 1.00 94.56 111 GLY A O 1
ATOM 846 N N . ARG A 1 112 ? -22.604 -12.400 6.534 1.00 95.94 112 ARG A N 1
ATOM 847 C CA . ARG A 1 112 ? -22.306 -12.959 5.205 1.00 95.94 112 ARG A CA 1
ATOM 848 C C . ARG A 1 112 ? -21.643 -14.330 5.317 1.00 95.94 112 ARG A C 1
ATOM 850 O O . ARG A 1 112 ? -20.823 -14.565 6.194 1.00 95.94 112 ARG A O 1
ATOM 857 N N . LYS A 1 113 ? -21.936 -15.220 4.366 1.00 96.12 113 LYS A N 1
ATOM 858 C CA . LYS A 1 113 ? -21.185 -16.471 4.178 1.00 96.12 113 LYS A CA 1
ATOM 859 C C . LYS A 1 113 ? -19.961 -16.177 3.312 1.00 96.12 113 LYS A C 1
ATOM 861 O O . LYS A 1 113 ? -20.111 -15.954 2.112 1.00 96.12 113 LYS A O 1
ATOM 866 N N . ALA A 1 114 ? -18.777 -16.131 3.916 1.00 96.31 114 ALA A N 1
ATOM 867 C CA . ALA A 1 114 ? -17.528 -15.824 3.224 1.00 96.31 114 ALA A CA 1
ATOM 868 C C . ALA A 1 114 ? -16.660 -17.080 3.068 1.00 96.31 114 ALA A C 1
ATOM 870 O O . ALA A 1 114 ? -16.509 -17.860 4.003 1.00 96.31 114 ALA A O 1
ATOM 871 N N . VAL A 1 115 ? -16.077 -17.263 1.882 1.00 97.25 115 VAL A N 1
ATOM 872 C CA . VAL A 1 115 ? -15.147 -18.360 1.586 1.00 97.25 115 VAL A CA 1
ATOM 873 C C . VAL A 1 115 ? -13.808 -17.756 1.194 1.00 97.25 115 VAL A C 1
ATOM 875 O O . VAL A 1 115 ? -13.739 -16.935 0.280 1.00 97.25 115 VAL A O 1
ATOM 878 N N . LEU A 1 116 ? -12.743 -18.163 1.884 1.00 97.06 116 LEU A N 1
ATOM 879 C CA . LEU A 1 116 ? -11.383 -17.772 1.536 1.00 97.06 116 LEU A CA 1
ATOM 880 C C . LEU A 1 116 ? -10.826 -18.719 0.475 1.00 97.06 116 LEU A C 1
ATOM 882 O O . LEU A 1 116 ? -10.620 -19.900 0.743 1.00 97.06 116 LEU A O 1
ATOM 886 N N . ILE A 1 117 ? -10.536 -18.174 -0.703 1.00 96.50 117 ILE A N 1
ATOM 887 C CA . ILE A 1 117 ? -9.747 -18.846 -1.735 1.00 96.50 117 ILE A CA 1
ATOM 888 C C . ILE A 1 117 ? -8.325 -18.303 -1.628 1.00 96.50 117 ILE A C 1
ATOM 890 O O . ILE A 1 117 ? -8.113 -17.099 -1.750 1.00 96.50 117 ILE A O 1
ATOM 894 N N . TYR A 1 118 ? -7.360 -19.181 -1.362 1.00 93.94 118 TYR A N 1
ATOM 895 C CA . TYR A 1 118 ? -5.983 -18.792 -1.079 1.00 93.94 118 TYR A CA 1
ATOM 896 C C . TYR A 1 118 ? -4.989 -19.700 -1.799 1.00 93.94 118 TYR A C 1
ATOM 898 O O . TYR A 1 118 ? -5.193 -20.911 -1.878 1.00 93.94 118 TYR A O 1
ATOM 906 N N . HIS A 1 119 ? -3.922 -19.102 -2.328 1.00 91.88 119 HIS A N 1
ATOM 907 C CA . HIS A 1 119 ? -2.869 -19.799 -3.055 1.00 91.88 119 HIS A CA 1
ATOM 908 C C . HIS A 1 119 ? -1.519 -19.125 -2.788 1.00 91.88 119 HIS A C 1
ATOM 910 O O . HIS A 1 119 ? -1.344 -17.951 -3.108 1.00 91.88 119 HIS A O 1
ATOM 916 N N . GLU A 1 120 ? -0.574 -19.864 -2.209 1.00 86.44 120 GLU A N 1
ATOM 917 C CA . GLU A 1 120 ? 0.746 -19.340 -1.815 1.00 86.44 120 GLU A CA 1
ATOM 918 C C . GLU A 1 120 ? 1.761 -19.377 -2.957 1.00 86.44 120 GLU A C 1
ATOM 920 O O . GLU A 1 120 ? 2.627 -18.510 -3.067 1.00 86.44 120 GLU A O 1
ATOM 925 N N . ASN A 1 121 ? 1.651 -20.376 -3.834 1.00 88.94 121 ASN A N 1
ATOM 926 C CA . ASN A 1 121 ? 2.680 -20.639 -4.827 1.00 88.94 121 ASN A CA 1
ATOM 927 C C . ASN A 1 121 ? 2.592 -19.640 -5.986 1.00 88.94 121 ASN A C 1
ATOM 929 O O . ASN A 1 121 ? 1.589 -19.553 -6.700 1.00 88.94 121 ASN A O 1
ATOM 933 N N . ARG A 1 122 ? 3.670 -18.889 -6.203 1.00 90.44 122 ARG A N 1
ATOM 934 C CA . ARG A 1 122 ? 3.803 -18.005 -7.361 1.00 90.44 122 ARG A CA 1
ATOM 935 C C . ARG A 1 122 ? 4.062 -18.847 -8.623 1.00 90.44 122 ARG A C 1
ATOM 937 O O . ARG A 1 122 ? 4.957 -19.684 -8.589 1.00 90.44 122 ARG A O 1
ATOM 944 N N . PRO A 1 123 ? 3.353 -18.617 -9.747 1.00 91.88 123 PRO A N 1
ATOM 945 C CA . PRO A 1 123 ? 3.566 -19.394 -10.973 1.00 91.88 123 PRO A CA 1
ATOM 946 C C . PRO A 1 123 ? 4.966 -19.270 -11.587 1.00 91.88 123 PRO A C 1
ATOM 948 O O . PRO A 1 123 ? 5.410 -20.200 -12.245 1.00 91.88 123 PRO A O 1
ATOM 951 N N . VAL A 1 124 ? 5.624 -18.120 -11.411 1.00 95.88 124 VAL A N 1
ATOM 952 C CA . VAL A 1 124 ? 7.000 -17.869 -11.862 1.00 95.88 124 VAL A CA 1
ATOM 953 C C . VAL A 1 124 ? 7.817 -17.450 -10.637 1.00 95.88 124 VAL A C 1
ATOM 955 O O . VAL A 1 124 ? 7.542 -16.363 -10.117 1.00 95.88 124 VAL A O 1
ATOM 958 N N . PRO A 1 125 ? 8.745 -18.278 -10.124 1.00 95.81 125 PRO A N 1
ATOM 959 C CA . PRO A 1 125 ? 9.559 -17.952 -8.952 1.00 95.81 125 PRO A CA 1
ATOM 960 C C . PRO A 1 125 ? 10.415 -16.699 -9.173 1.00 95.81 125 PRO A C 1
ATOM 962 O O . PRO A 1 125 ? 10.648 -16.283 -10.309 1.00 95.81 125 PRO A O 1
ATOM 965 N N . LEU A 1 126 ? 10.850 -16.081 -8.071 1.00 96.88 126 LEU A N 1
ATOM 966 C CA . LEU A 1 126 ? 11.684 -14.880 -8.086 1.00 96.88 126 LEU A CA 1
ATOM 967 C C . LEU A 1 126 ? 13.081 -15.170 -7.537 1.00 96.88 126 LEU A C 1
ATOM 969 O O . LEU A 1 126 ? 13.205 -15.852 -6.522 1.00 96.88 126 LEU A O 1
ATOM 973 N N . GLU A 1 127 ? 14.099 -14.580 -8.158 1.00 97.00 127 GLU A N 1
ATOM 974 C CA . GLU A 1 127 ? 15.491 -14.609 -7.695 1.00 97.00 127 GLU A CA 1
ATOM 975 C C . GLU A 1 127 ? 16.086 -13.200 -7.576 1.00 97.00 127 GLU A C 1
ATOM 977 O O . GLU A 1 127 ? 15.684 -12.274 -8.284 1.00 97.00 127 GLU A O 1
ATOM 982 N N . GLU A 1 128 ? 17.058 -13.034 -6.676 1.00 96.69 128 GLU A N 1
ATOM 983 C CA . GLU A 1 128 ? 17.804 -11.784 -6.497 1.00 96.69 128 GLU A CA 1
ATOM 984 C C . GLU A 1 128 ? 19.061 -11.778 -7.369 1.00 96.69 128 GLU A C 1
ATOM 986 O O . GLU A 1 128 ? 19.853 -12.719 -7.339 1.00 96.69 128 GLU A O 1
ATOM 991 N N . VAL A 1 129 ? 19.297 -10.677 -8.080 1.00 96.62 129 VAL A N 1
ATOM 992 C CA . VAL A 1 129 ? 20.557 -10.439 -8.792 1.00 96.62 129 VAL A CA 1
ATOM 993 C C . VAL A 1 129 ? 21.141 -9.117 -8.325 1.00 96.62 129 VAL A C 1
ATOM 995 O O . VAL A 1 129 ? 20.577 -8.050 -8.569 1.00 96.62 129 VAL A O 1
ATOM 998 N N . HIS A 1 130 ? 22.291 -9.167 -7.656 1.00 93.69 130 HIS A N 1
ATOM 999 C CA . HIS A 1 130 ? 22.973 -7.953 -7.222 1.00 93.69 130 HIS A CA 1
ATOM 1000 C C . HIS A 1 130 ? 23.635 -7.240 -8.400 1.00 93.69 130 HIS A C 1
ATOM 1002 O O . HIS A 1 130 ? 24.358 -7.848 -9.190 1.00 93.69 130 HIS A O 1
ATOM 1008 N N . ALA A 1 131 ? 23.467 -5.917 -8.473 1.00 88.88 131 ALA A N 1
ATOM 1009 C CA . ALA A 1 131 ? 24.125 -5.075 -9.472 1.00 88.88 131 ALA A CA 1
ATOM 1010 C C . ALA A 1 131 ? 25.657 -5.255 -9.514 1.00 88.88 131 ALA A C 1
ATOM 1012 O O . ALA A 1 131 ? 26.277 -5.096 -10.569 1.00 88.88 131 ALA A O 1
ATOM 1013 N N . SER A 1 132 ? 26.271 -5.577 -8.370 1.00 86.69 132 SER A N 1
ATOM 1014 C CA . SER A 1 132 ? 27.704 -5.854 -8.228 1.00 86.69 132 SER A CA 1
ATOM 1015 C C . SER A 1 132 ? 28.125 -7.215 -8.789 1.00 86.69 132 SER A C 1
ATOM 1017 O O . SER A 1 132 ? 29.276 -7.355 -9.198 1.00 86.69 132 SER A O 1
ATOM 1019 N N . SER A 1 133 ? 27.214 -8.189 -8.845 1.00 89.75 133 SER A N 1
ATOM 1020 C CA . SER A 1 133 ? 27.467 -9.532 -9.380 1.00 89.75 133 SER A CA 1
ATOM 1021 C C . SER A 1 133 ? 27.492 -9.572 -10.908 1.00 89.75 133 SER A C 1
ATOM 1023 O O . SER A 1 133 ? 28.055 -10.501 -11.477 1.00 89.75 133 SER A O 1
ATOM 1025 N N . LEU A 1 134 ? 26.928 -8.556 -11.570 1.00 90.50 134 LEU A N 1
ATOM 1026 C CA . LEU A 1 134 ? 26.931 -8.447 -13.027 1.00 90.50 134 LEU A CA 1
ATOM 1027 C C . LEU A 1 134 ? 28.350 -8.151 -13.543 1.00 90.50 134 LEU A C 1
ATOM 1029 O O . LEU A 1 134 ? 28.918 -7.066 -13.322 1.00 90.50 134 LEU A O 1
ATOM 1033 N N . SER A 1 135 ? 28.903 -9.122 -14.258 1.00 87.38 135 SER A N 1
ATOM 1034 C CA . SER A 1 135 ? 30.305 -9.198 -14.677 1.00 87.38 135 SER A CA 1
ATOM 1035 C C . SER A 1 135 ? 30.572 -8.575 -16.049 1.00 87.38 135 SER A C 1
ATOM 1037 O O . SER A 1 135 ? 31.724 -8.278 -16.372 1.00 87.38 135 SER A O 1
ATOM 1039 N N . TYR A 1 136 ? 29.526 -8.305 -16.836 1.00 88.81 136 TYR A N 1
ATOM 1040 C CA . TYR A 1 136 ? 29.678 -7.729 -18.170 1.00 88.81 136 TYR A CA 1
ATOM 1041 C C . TYR A 1 136 ? 30.443 -6.390 -18.169 1.00 88.81 136 TYR A C 1
ATOM 1043 O O . TYR A 1 136 ? 30.117 -5.445 -17.434 1.00 88.81 136 TYR A O 1
ATOM 1051 N N . HIS A 1 137 ? 31.456 -6.286 -19.035 1.00 89.25 137 HIS A N 1
ATOM 1052 C CA . HIS A 1 137 ? 32.233 -5.063 -19.215 1.00 89.25 137 HIS A CA 1
ATOM 1053 C C . HIS A 1 137 ? 31.495 -4.085 -20.134 1.00 89.25 137 HIS A C 1
ATOM 1055 O O . HIS A 1 137 ? 31.425 -4.267 -21.347 1.00 89.25 137 HIS A O 1
ATOM 1061 N N . VAL A 1 138 ? 30.946 -3.026 -19.542 1.00 89.75 138 VAL A N 1
ATOM 1062 C CA . VAL A 1 138 ? 30.219 -1.989 -20.280 1.00 89.75 138 VAL A CA 1
ATOM 1063 C C . VAL A 1 138 ? 31.204 -1.015 -20.941 1.00 89.75 138 VAL A C 1
ATOM 1065 O O . VAL A 1 138 ? 32.053 -0.479 -20.218 1.00 89.75 138 VAL A O 1
ATOM 1068 N N . PRO A 1 139 ? 31.047 -0.709 -22.245 1.00 90.62 139 PRO A N 1
ATOM 1069 C CA . PRO A 1 139 ? 31.868 0.276 -22.949 1.00 90.62 139 PRO A CA 1
ATOM 1070 C C . PRO A 1 139 ? 31.939 1.642 -22.242 1.00 90.62 139 PRO A C 1
ATOM 1072 O O . PRO A 1 139 ? 30.995 2.062 -21.560 1.00 90.62 139 PRO A O 1
ATOM 1075 N N . SER A 1 140 ? 33.066 2.347 -22.391 1.00 89.50 140 SER A N 1
ATOM 1076 C CA . SER A 1 140 ? 33.348 3.639 -21.737 1.00 89.50 140 SER A CA 1
ATOM 1077 C C . SER A 1 140 ? 32.395 4.766 -22.137 1.00 89.50 140 SER A C 1
ATOM 1079 O O . SER A 1 140 ? 32.243 5.752 -21.410 1.00 89.50 140 SER A O 1
ATOM 1081 N N . GLU A 1 141 ? 31.748 4.624 -23.287 1.00 92.38 141 GLU A N 1
ATOM 1082 C CA . GLU A 1 141 ? 30.815 5.591 -23.855 1.00 92.38 141 GLU A CA 1
ATOM 1083 C C . GLU A 1 141 ? 29.511 5.621 -23.053 1.00 92.38 141 GLU A C 1
ATOM 1085 O O . GLU A 1 141 ? 28.884 6.677 -22.952 1.00 92.38 141 GLU A O 1
ATOM 1090 N N . ILE A 1 142 ? 29.138 4.492 -22.432 1.00 93.50 142 ILE A N 1
ATOM 1091 C CA . ILE A 1 142 ? 27.933 4.370 -21.609 1.00 93.50 142 ILE A CA 1
ATOM 1092 C C . ILE A 1 142 ? 28.222 4.914 -20.210 1.00 93.50 142 ILE A C 1
ATOM 1094 O O . ILE A 1 142 ? 28.909 4.300 -19.378 1.00 93.50 142 ILE A O 1
ATOM 1098 N N . ARG A 1 143 ? 27.654 6.091 -19.949 1.00 92.44 143 ARG A N 1
ATOM 1099 C CA . ARG A 1 143 ? 27.820 6.844 -18.701 1.00 92.44 143 ARG A CA 1
ATOM 1100 C C . ARG A 1 143 ? 26.562 6.778 -17.839 1.00 92.44 143 ARG A C 1
ATOM 1102 O O . ARG A 1 143 ? 25.467 6.553 -18.340 1.00 92.44 143 ARG A O 1
ATOM 1109 N N . GLY A 1 144 ? 26.738 7.019 -16.541 1.00 93.19 144 GLY A N 1
ATOM 1110 C CA . GLY A 1 144 ? 25.656 7.007 -15.554 1.00 93.19 144 GLY A CA 1
ATOM 1111 C C . GLY A 1 144 ? 25.434 5.632 -14.921 1.00 93.19 144 GLY A C 1
ATOM 1112 O O . GLY A 1 144 ? 25.786 4.597 -15.486 1.00 93.19 144 GLY A O 1
ATOM 1113 N N . TYR A 1 145 ? 24.865 5.622 -13.715 1.00 94.56 145 TYR A N 1
ATOM 1114 C CA . TYR A 1 145 ? 24.608 4.388 -12.969 1.00 94.56 145 TYR A CA 1
ATOM 1115 C C . TYR A 1 145 ? 23.579 3.498 -13.682 1.00 94.56 145 TYR A C 1
ATOM 1117 O O . TYR A 1 145 ? 23.879 2.349 -14.006 1.00 94.56 145 TYR A O 1
ATOM 1125 N N . TRP A 1 146 ? 22.398 4.048 -13.989 1.00 96.31 146 TRP A N 1
ATOM 1126 C CA . TRP A 1 146 ? 21.292 3.301 -14.597 1.00 96.31 146 TRP A CA 1
ATOM 1127 C C . TRP A 1 146 ? 21.609 2.758 -15.992 1.00 96.31 146 TRP A C 1
ATOM 1129 O O . TRP A 1 146 ? 21.401 1.563 -16.196 1.00 96.31 146 TRP A O 1
ATOM 1139 N N . PRO A 1 147 ? 22.167 3.542 -16.939 1.00 96.75 147 PRO A N 1
ATOM 1140 C CA . PRO A 1 147 ? 22.543 3.003 -18.244 1.00 96.75 147 PRO A CA 1
ATOM 1141 C C . PRO A 1 147 ? 23.556 1.867 -18.164 1.00 96.75 147 PRO A C 1
ATOM 1143 O O . PRO A 1 147 ? 23.410 0.879 -18.878 1.00 96.75 147 PRO A O 1
ATOM 1146 N N . ARG A 1 148 ? 24.546 1.959 -17.265 1.00 95.38 148 ARG A N 1
ATOM 1147 C CA . ARG A 1 148 ? 25.535 0.891 -17.070 1.00 95.38 148 ARG A CA 1
ATOM 1148 C C . ARG A 1 148 ? 24.898 -0.356 -16.466 1.00 95.38 148 ARG A C 1
ATOM 1150 O O . ARG A 1 148 ? 25.119 -1.441 -16.990 1.00 95.38 148 ARG A O 1
ATOM 1157 N N . LEU A 1 149 ? 24.092 -0.210 -15.414 1.00 95.88 149 LEU A N 1
ATOM 1158 C CA . LEU A 1 149 ? 23.376 -1.325 -14.785 1.00 95.88 149 LEU A CA 1
ATOM 1159 C C . LEU A 1 149 ? 22.476 -2.051 -15.791 1.00 95.88 149 LEU A C 1
ATOM 1161 O O . LEU A 1 149 ? 22.551 -3.268 -15.934 1.00 95.88 149 LEU A O 1
ATOM 1165 N N . VAL A 1 150 ? 21.661 -1.293 -16.522 1.00 96.81 150 VAL A N 1
ATOM 1166 C CA . VAL A 1 150 ? 20.735 -1.829 -17.519 1.00 96.81 150 VAL A CA 1
ATOM 1167 C C . VAL A 1 150 ? 21.490 -2.466 -18.685 1.00 96.81 150 VAL A C 1
ATOM 1169 O O . VAL A 1 150 ? 21.111 -3.547 -19.120 1.00 96.81 150 VAL A O 1
ATOM 1172 N N . ALA A 1 151 ? 22.581 -1.863 -19.169 1.00 95.81 151 ALA A N 1
ATOM 1173 C CA . ALA A 1 151 ? 23.408 -2.465 -20.215 1.00 95.81 151 ALA A CA 1
ATOM 1174 C C . ALA A 1 151 ? 23.983 -3.821 -19.782 1.00 95.81 151 ALA A C 1
ATOM 1176 O O . ALA A 1 151 ? 23.900 -4.775 -20.552 1.00 95.81 151 ALA A O 1
ATOM 1177 N N . LYS A 1 152 ? 24.502 -3.922 -18.549 1.00 95.56 152 LYS A N 1
ATOM 1178 C CA . LYS A 1 152 ? 24.982 -5.193 -17.987 1.00 95.56 152 LYS A CA 1
ATOM 1179 C C . LYS A 1 152 ? 23.874 -6.236 -17.904 1.00 95.56 152 LYS A C 1
ATOM 1181 O O . LYS A 1 152 ? 24.029 -7.330 -18.426 1.00 95.56 152 LYS A O 1
ATOM 1186 N N . ALA A 1 153 ? 22.746 -5.875 -17.295 1.00 96.31 153 ALA A N 1
ATOM 1187 C CA . ALA A 1 153 ? 21.624 -6.785 -17.113 1.00 96.31 153 ALA A CA 1
ATOM 1188 C C . ALA A 1 153 ? 21.075 -7.288 -18.461 1.00 96.31 153 ALA A C 1
ATOM 1190 O O . ALA A 1 153 ? 20.798 -8.470 -18.616 1.00 96.31 153 ALA A O 1
ATOM 1191 N N . LEU A 1 154 ? 20.976 -6.419 -19.473 1.00 94.94 154 LEU A N 1
ATOM 1192 C CA . LEU A 1 154 ? 20.548 -6.819 -20.816 1.00 94.94 154 LEU A CA 1
ATOM 1193 C C . LEU A 1 154 ? 21.573 -7.715 -21.529 1.00 94.94 154 LEU A C 1
ATOM 1195 O O . LEU A 1 154 ? 21.165 -8.545 -22.336 1.00 94.94 154 LEU A O 1
ATOM 1199 N N . ALA A 1 155 ? 22.873 -7.544 -21.268 1.00 94.00 155 ALA A N 1
ATOM 1200 C CA . ALA A 1 155 ? 23.925 -8.390 -21.834 1.00 94.00 155 ALA A CA 1
ATOM 1201 C C . ALA A 1 155 ? 23.972 -9.789 -21.197 1.00 94.00 155 ALA A C 1
ATOM 1203 O O . ALA A 1 155 ? 24.361 -10.744 -21.861 1.00 94.00 155 ALA A O 1
ATOM 1204 N N . GLU A 1 156 ? 23.532 -9.913 -19.945 1.00 94.81 156 GLU A N 1
ATOM 1205 C CA . GLU A 1 156 ? 23.401 -11.181 -19.213 1.00 94.81 156 GLU A CA 1
ATOM 1206 C C . GLU A 1 156 ? 21.991 -11.792 -19.335 1.00 94.81 156 GLU A C 1
ATOM 1208 O O . GLU A 1 156 ? 21.571 -12.579 -18.496 1.00 94.81 156 GLU A O 1
ATOM 1213 N N . ASP A 1 157 ? 21.245 -11.424 -20.382 1.00 93.81 157 ASP A N 1
ATOM 1214 C CA . ASP A 1 157 ? 19.911 -11.958 -20.687 1.00 93.81 157 ASP A CA 1
ATOM 1215 C C . ASP A 1 157 ? 18.855 -11.729 -19.582 1.00 93.81 157 ASP A C 1
ATOM 1217 O O . ASP A 1 157 ? 17.852 -12.421 -19.491 1.00 93.81 157 ASP A O 1
ATOM 1221 N N . LEU A 1 158 ? 18.994 -10.688 -18.759 1.00 95.94 158 LEU A N 1
ATOM 1222 C CA . LEU A 1 158 ? 17.985 -10.325 -17.749 1.00 95.94 158 LEU A CA 1
ATOM 1223 C C . LEU A 1 158 ? 16.891 -9.399 -18.317 1.00 95.94 158 LEU A C 1
ATOM 1225 O O . LEU A 1 158 ? 16.077 -8.845 -17.579 1.00 95.94 158 LEU A O 1
ATOM 1229 N N . GLY A 1 159 ? 16.863 -9.180 -19.632 1.00 93.56 159 GLY A N 1
ATOM 1230 C CA . GLY A 1 159 ? 15.867 -8.343 -20.302 1.00 93.56 159 GLY A CA 1
ATOM 1231 C C . GLY A 1 159 ? 14.570 -9.083 -20.648 1.00 93.56 159 GLY A C 1
ATOM 1232 O O . GLY A 1 159 ? 14.591 -10.291 -20.867 1.00 93.56 159 GLY A O 1
ATOM 1233 N N . PRO A 1 160 ? 13.436 -8.374 -20.791 1.00 96.19 160 PRO A N 1
ATOM 1234 C CA . PRO A 1 160 ? 13.245 -6.935 -20.589 1.00 96.19 160 PRO A CA 1
ATOM 1235 C C . PRO A 1 160 ? 13.130 -6.528 -19.110 1.00 96.19 160 PRO A C 1
ATOM 1237 O O . PRO A 1 160 ? 12.755 -7.341 -18.266 1.00 96.19 160 PRO A O 1
ATOM 1240 N N . ILE A 1 161 ? 13.430 -5.258 -18.810 1.00 97.69 161 ILE A N 1
ATOM 1241 C CA . ILE A 1 161 ? 13.549 -4.734 -17.437 1.00 97.69 161 ILE A CA 1
ATOM 1242 C C . ILE A 1 161 ? 12.481 -3.670 -17.158 1.00 97.69 161 ILE A C 1
ATOM 1244 O O . ILE A 1 161 ? 12.336 -2.712 -17.919 1.00 97.69 161 ILE A O 1
ATOM 1248 N N . LEU A 1 162 ? 11.768 -3.808 -16.039 1.00 98.00 162 LEU A N 1
ATOM 1249 C CA . LEU A 1 162 ? 10.876 -2.792 -15.483 1.00 98.00 162 LEU A CA 1
ATOM 1250 C C . LEU A 1 162 ? 11.584 -2.052 -14.344 1.00 98.00 162 LEU A C 1
ATOM 1252 O O . LEU A 1 162 ? 11.925 -2.656 -13.332 1.00 98.00 162 LEU A O 1
ATOM 1256 N N . VAL A 1 163 ? 11.781 -0.745 -14.477 1.00 97.75 163 VAL A N 1
ATOM 1257 C CA . VAL A 1 163 ? 12.365 0.086 -13.416 1.00 97.75 163 VAL A CA 1
ATOM 1258 C C . VAL A 1 163 ? 11.280 0.951 -12.790 1.00 97.75 163 VAL A C 1
ATOM 1260 O O . VAL A 1 163 ? 10.635 1.724 -13.493 1.00 97.75 163 VAL A O 1
ATOM 1263 N N . PHE A 1 164 ? 11.086 0.860 -11.476 1.00 97.38 164 PHE A N 1
ATOM 1264 C CA . PHE A 1 164 ? 10.177 1.741 -10.747 1.00 97.38 164 PHE A CA 1
ATOM 1265 C C . PHE A 1 164 ? 10.905 2.980 -10.227 1.00 97.38 164 PHE A C 1
ATOM 1267 O O . PHE A 1 164 ? 11.802 2.882 -9.392 1.00 97.38 164 PHE A O 1
ATOM 1274 N N . ALA A 1 165 ? 10.487 4.154 -10.691 1.00 95.25 165 ALA A N 1
ATOM 1275 C CA . ALA A 1 165 ? 11.002 5.456 -10.288 1.00 95.25 165 ALA A CA 1
ATOM 1276 C C . ALA A 1 165 ? 9.999 6.208 -9.388 1.00 95.25 165 ALA A C 1
ATOM 1278 O O . ALA A 1 165 ? 8.783 6.069 -9.556 1.00 95.25 165 ALA A O 1
ATOM 1279 N N . PRO A 1 166 ? 10.469 7.049 -8.449 1.00 91.31 166 PRO A N 1
ATOM 1280 C CA . PRO A 1 166 ? 9.606 7.656 -7.430 1.00 91.31 166 PRO A CA 1
ATOM 1281 C C . PRO A 1 166 ? 8.667 8.747 -7.965 1.00 91.31 166 PRO A C 1
ATOM 1283 O O . PRO A 1 166 ? 7.668 9.067 -7.328 1.00 91.31 166 PRO A O 1
ATOM 1286 N N . ARG A 1 167 ? 8.974 9.359 -9.120 1.00 89.75 167 ARG A N 1
ATOM 1287 C CA . ARG A 1 167 ? 8.222 10.501 -9.678 1.00 89.75 167 ARG A CA 1
ATOM 1288 C C . ARG A 1 167 ? 8.132 10.422 -11.201 1.00 89.75 167 ARG A C 1
ATOM 1290 O O . ARG A 1 167 ? 9.005 9.832 -11.831 1.00 89.75 167 ARG A O 1
ATOM 1297 N N . ARG A 1 168 ? 7.116 11.071 -11.788 1.00 91.94 168 ARG A N 1
ATOM 1298 C CA . ARG A 1 168 ? 6.900 11.127 -13.253 1.00 91.94 168 ARG A CA 1
ATOM 1299 C C . ARG A 1 168 ? 8.117 11.689 -13.988 1.00 91.94 168 ARG A C 1
ATOM 1301 O O . ARG A 1 168 ? 8.716 10.983 -14.786 1.00 91.94 168 ARG A O 1
ATOM 1308 N N . GLN A 1 169 ? 8.575 12.872 -13.575 1.00 93.12 169 GLN A N 1
ATOM 1309 C CA . GLN A 1 169 ? 9.764 13.514 -14.142 1.00 93.12 169 GLN A CA 1
ATOM 1310 C C . GLN A 1 169 ? 11.022 12.635 -14.037 1.00 93.12 169 GLN A C 1
ATOM 1312 O O . GLN A 1 169 ? 11.829 12.599 -14.958 1.00 93.12 169 GLN A O 1
ATOM 1317 N N . ALA A 1 170 ? 11.190 11.895 -12.934 1.00 93.94 170 ALA A N 1
ATOM 1318 C CA . ALA A 1 170 ? 12.317 10.977 -12.775 1.00 93.94 170 ALA A CA 1
ATOM 1319 C C . ALA A 1 170 ? 12.209 9.772 -13.725 1.00 93.94 170 ALA A C 1
ATOM 1321 O O . ALA A 1 170 ? 13.219 9.350 -14.283 1.00 93.94 170 ALA A O 1
ATOM 1322 N N . ALA A 1 171 ? 10.998 9.244 -13.935 1.00 95.62 171 ALA A N 1
ATOM 1323 C CA . ALA A 1 171 ? 10.752 8.166 -14.888 1.00 95.62 171 ALA A CA 1
ATOM 1324 C C . ALA A 1 171 ? 11.049 8.603 -16.332 1.00 95.62 171 ALA A C 1
ATOM 1326 O O . ALA A 1 171 ? 11.765 7.907 -17.050 1.00 95.62 171 ALA A O 1
ATOM 1327 N N . GLU A 1 172 ? 10.552 9.774 -16.734 1.00 97.00 172 GLU A N 1
ATOM 1328 C CA . GLU A 1 172 ? 10.773 10.366 -18.060 1.00 97.00 172 GLU A CA 1
ATOM 1329 C C . GLU A 1 172 ? 12.259 10.669 -18.311 1.00 97.00 172 GLU A C 1
ATOM 1331 O O . GLU A 1 172 ? 12.816 10.273 -19.340 1.00 97.00 172 GLU A O 1
ATOM 1336 N N . ALA A 1 173 ? 12.932 11.309 -17.347 1.00 97.19 173 ALA A N 1
ATOM 1337 C CA . ALA A 1 173 ? 14.353 11.637 -17.441 1.00 97.19 173 ALA A CA 1
ATOM 1338 C C . ALA A 1 173 ? 15.221 10.375 -17.541 1.00 97.19 173 ALA A C 1
ATOM 1340 O O . ALA A 1 173 ? 16.099 10.295 -18.400 1.00 97.19 173 ALA A O 1
ATOM 1341 N N . MET A 1 174 ? 14.940 9.363 -16.714 1.00 97.69 174 MET A N 1
ATOM 1342 C CA . MET A 1 174 ? 15.654 8.088 -16.747 1.00 97.69 174 MET A CA 1
ATOM 1343 C C . MET A 1 174 ? 15.415 7.342 -18.064 1.00 97.69 174 MET A C 1
ATOM 1345 O O . MET A 1 174 ? 16.372 6.868 -18.671 1.00 97.69 174 MET A O 1
ATOM 1349 N N . ALA A 1 175 ? 14.173 7.267 -18.553 1.00 97.94 175 ALA A N 1
ATOM 1350 C CA . ALA A 1 175 ? 13.872 6.643 -19.843 1.00 97.94 175 ALA A CA 1
ATOM 1351 C C . ALA A 1 175 ? 14.590 7.355 -21.002 1.00 97.94 175 ALA A C 1
ATOM 1353 O O . ALA A 1 175 ? 15.145 6.701 -21.884 1.00 97.94 175 ALA A O 1
ATOM 1354 N N . THR A 1 176 ? 14.644 8.688 -20.967 1.00 97.81 176 THR A N 1
ATOM 1355 C CA . THR A 1 176 ? 15.378 9.502 -21.946 1.00 97.81 176 THR A CA 1
ATOM 1356 C C . THR A 1 176 ? 16.880 9.243 -21.893 1.00 97.81 176 THR A C 1
ATOM 1358 O O . THR A 1 176 ? 17.527 9.078 -22.931 1.00 97.81 176 THR A O 1
ATOM 1361 N N . GLU A 1 177 ? 17.451 9.159 -20.692 1.00 97.50 177 GLU A N 1
ATOM 1362 C CA . GLU A 1 177 ? 18.861 8.833 -20.507 1.00 97.50 177 GLU A CA 1
ATOM 1363 C C . GLU A 1 177 ? 19.192 7.433 -21.039 1.00 97.50 177 GLU A C 1
ATOM 1365 O O . GLU A 1 177 ? 20.149 7.279 -21.802 1.00 97.50 177 GLU A O 1
ATOM 1370 N N . LEU A 1 178 ? 18.372 6.436 -20.703 1.00 97.56 178 LEU A N 1
ATOM 1371 C CA . LEU A 1 178 ? 18.521 5.057 -21.163 1.00 97.56 178 LEU A CA 1
ATOM 1372 C C . LEU A 1 178 ? 18.417 4.951 -22.687 1.00 97.56 178 LEU A C 1
ATOM 1374 O O . LEU A 1 178 ? 19.279 4.340 -23.312 1.00 97.56 178 LEU A O 1
ATOM 1378 N N . ALA A 1 179 ? 17.419 5.587 -23.306 1.00 96.69 179 ALA A N 1
ATOM 1379 C CA . ALA A 1 179 ? 17.233 5.557 -24.757 1.00 96.69 179 ALA A CA 1
ATOM 1380 C C . ALA A 1 179 ? 18.407 6.175 -25.534 1.00 96.69 179 ALA A C 1
ATOM 1382 O O . ALA A 1 179 ? 18.670 5.770 -26.667 1.00 96.69 179 ALA A O 1
ATOM 1383 N N . ARG A 1 180 ? 19.097 7.153 -24.932 1.00 95.62 180 ARG A N 1
ATOM 1384 C CA . ARG A 1 180 ? 20.272 7.828 -25.502 1.00 95.62 180 ARG A CA 1
ATOM 1385 C C . ARG A 1 180 ? 21.559 7.019 -25.340 1.00 95.62 180 ARG A C 1
ATOM 1387 O O . ARG A 1 180 ? 22.418 7.079 -26.211 1.00 95.62 180 ARG A O 1
ATOM 1394 N N . GLN A 1 181 ? 21.723 6.341 -24.207 1.00 95.19 181 GLN A N 1
ATOM 1395 C CA . GLN A 1 181 ? 22.974 5.674 -23.830 1.00 95.19 181 GLN A CA 1
ATOM 1396 C C . GLN A 1 181 ? 23.024 4.202 -24.262 1.00 95.19 181 GLN A C 1
ATOM 1398 O O . GLN A 1 181 ? 24.107 3.667 -24.481 1.00 95.19 181 GLN A O 1
ATOM 1403 N N . LEU A 1 182 ? 21.876 3.525 -24.366 1.00 93.44 182 LEU A N 1
ATOM 1404 C CA . LEU A 1 182 ? 21.838 2.103 -24.697 1.00 93.44 182 LEU A CA 1
ATOM 1405 C C . LEU A 1 182 ? 21.977 1.866 -26.211 1.00 93.44 182 LEU A C 1
ATOM 1407 O O . LEU A 1 182 ? 21.255 2.479 -27.004 1.00 93.44 182 LEU A O 1
ATOM 1411 N N . PRO A 1 183 ? 22.835 0.920 -26.639 1.00 89.25 183 PRO A N 1
ATOM 1412 C CA . PRO A 1 183 ? 22.963 0.572 -28.048 1.00 89.25 183 PRO A CA 1
ATOM 1413 C C . PRO A 1 183 ? 21.669 -0.067 -28.560 1.00 89.25 183 PRO A C 1
ATOM 1415 O O . PRO A 1 183 ? 21.096 -0.940 -27.901 1.00 89.25 183 PRO A O 1
ATOM 1418 N N . THR A 1 184 ? 21.225 0.342 -29.750 1.00 88.56 184 THR A N 1
ATOM 1419 C CA . THR A 1 184 ? 19.974 -0.127 -30.369 1.00 88.56 184 THR A CA 1
ATOM 1420 C C . THR A 1 184 ? 20.257 -0.723 -31.754 1.00 88.56 184 THR A C 1
ATOM 1422 O O . THR A 1 184 ? 20.120 -0.024 -32.755 1.00 88.56 184 THR A O 1
ATOM 1425 N N . PRO A 1 185 ? 20.643 -2.011 -31.843 1.00 80.50 185 PRO A N 1
ATOM 1426 C CA . PRO A 1 185 ? 20.957 -2.646 -33.128 1.00 80.50 185 PRO A CA 1
ATOM 1427 C C . PRO A 1 185 ? 19.719 -2.832 -34.021 1.00 80.50 185 PRO A C 1
ATOM 1429 O O . PRO A 1 185 ? 19.828 -2.804 -35.242 1.00 80.50 185 PRO A O 1
ATOM 1432 N N . HIS A 1 186 ? 18.531 -2.973 -33.420 1.00 89.44 186 HIS A N 1
ATOM 1433 C CA . HIS A 1 186 ? 17.265 -3.165 -34.135 1.00 89.44 186 HIS A CA 1
ATOM 1434 C C . HIS A 1 186 ? 16.205 -2.174 -33.649 1.00 89.44 186 HIS A C 1
ATOM 1436 O O . HIS A 1 186 ? 15.392 -2.523 -32.780 1.00 89.44 186 HIS A O 1
ATOM 1442 N N . PRO A 1 187 ? 16.210 -0.937 -34.175 1.00 93.56 187 PRO A N 1
ATOM 1443 C CA . PRO A 1 187 ? 15.230 0.065 -33.796 1.00 93.56 187 PRO A CA 1
ATOM 1444 C C . PRO A 1 187 ? 13.796 -0.414 -34.027 1.00 93.56 187 PRO A C 1
ATOM 1446 O O . PRO A 1 187 ? 13.509 -1.115 -34.997 1.00 93.56 187 PRO A O 1
ATOM 1449 N N . LEU A 1 188 ? 12.892 -0.040 -33.127 1.00 94.81 188 LEU A N 1
ATOM 1450 C CA . LEU A 1 188 ? 11.477 -0.364 -33.265 1.00 94.81 188 LEU A CA 1
ATOM 1451 C C . LEU A 1 188 ? 10.837 0.494 -34.363 1.00 94.81 188 LEU A C 1
ATOM 1453 O O . LEU A 1 188 ? 10.940 1.724 -34.347 1.00 94.81 188 LEU A O 1
ATOM 1457 N N . ALA A 1 189 ? 10.135 -0.151 -35.293 1.00 93.62 189 ALA A N 1
ATOM 1458 C CA . ALA A 1 189 ? 9.339 0.527 -36.305 1.00 93.62 189 ALA A CA 1
ATOM 1459 C C . ALA A 1 189 ? 7.908 0.736 -35.789 1.00 93.62 189 ALA A C 1
ATOM 1461 O O . ALA A 1 189 ? 7.155 -0.220 -35.636 1.00 93.62 189 ALA A O 1
ATOM 1462 N N . LEU A 1 190 ? 7.541 1.991 -35.525 1.00 93.38 190 LEU A N 1
ATOM 1463 C CA . LEU A 1 190 ? 6.175 2.364 -35.149 1.00 93.38 190 LEU A CA 1
ATOM 1464 C C . LEU A 1 190 ? 5.343 2.702 -36.388 1.00 93.38 190 LEU A C 1
ATOM 1466 O O . LEU A 1 190 ? 5.830 3.407 -37.284 1.00 93.38 190 LEU A O 1
ATOM 1470 N N . THR A 1 191 ? 4.078 2.278 -36.397 1.00 94.62 191 THR A N 1
ATOM 1471 C CA . THR A 1 191 ? 3.107 2.701 -37.416 1.00 94.62 191 THR A CA 1
ATOM 1472 C C . THR A 1 191 ? 2.803 4.196 -37.289 1.00 94.62 191 THR A C 1
ATOM 1474 O O . THR A 1 191 ? 3.062 4.822 -36.257 1.00 94.62 191 THR A O 1
ATOM 1477 N N . THR A 1 192 ? 2.252 4.796 -38.345 1.00 94.31 192 THR A N 1
ATOM 1478 C CA . THR A 1 192 ? 1.831 6.207 -38.326 1.00 94.31 192 THR A CA 1
ATOM 1479 C C . THR A 1 192 ? 0.812 6.473 -37.217 1.00 94.31 192 THR A C 1
ATOM 1481 O O . THR A 1 192 ? 0.935 7.457 -36.494 1.00 94.31 192 THR A O 1
ATOM 1484 N N . GLU A 1 193 ? -0.136 5.557 -37.030 1.00 93.56 193 GLU A N 1
ATOM 1485 C CA . GLU A 1 193 ? -1.148 5.630 -35.976 1.00 93.56 193 GLU A CA 1
ATOM 1486 C C . GLU A 1 193 ? -0.525 5.557 -34.576 1.00 93.56 193 GLU A C 1
ATOM 1488 O O . GLU A 1 193 ? -0.800 6.405 -33.731 1.00 93.56 193 GLU A O 1
ATOM 1493 N N . GLN A 1 194 ? 0.398 4.615 -34.345 1.00 94.12 194 GLN A N 1
ATOM 1494 C CA . GLN A 1 194 ? 1.104 4.509 -33.066 1.00 94.12 194 GLN A CA 1
ATOM 1495 C C . GLN A 1 194 ? 1.873 5.791 -32.740 1.00 94.12 194 GLN A C 1
ATOM 1497 O O . GLN A 1 194 ? 1.788 6.275 -31.614 1.00 94.12 194 GLN A O 1
ATOM 1502 N N . LYS A 1 195 ? 2.589 6.365 -33.719 1.00 94.69 195 LYS A N 1
ATOM 1503 C CA . LYS A 1 195 ? 3.317 7.634 -33.543 1.00 94.69 195 LYS A CA 1
ATOM 1504 C C . LYS A 1 195 ? 2.382 8.778 -33.164 1.00 94.69 195 LYS A C 1
ATOM 1506 O O . LYS A 1 195 ? 2.723 9.550 -32.274 1.00 94.69 195 LYS A O 1
ATOM 1511 N N . LEU A 1 196 ? 1.214 8.861 -33.801 1.00 94.62 196 LEU A N 1
ATOM 1512 C CA . LEU A 1 196 ? 0.215 9.884 -33.497 1.00 94.62 196 LEU A CA 1
ATOM 1513 C C . LEU A 1 196 ? -0.318 9.743 -32.063 1.00 94.62 196 LEU A C 1
ATOM 1515 O O . LEU A 1 196 ? -0.466 10.738 -31.363 1.00 94.62 196 LEU A O 1
ATOM 1519 N N . ILE A 1 197 ? -0.554 8.508 -31.611 1.00 94.00 197 ILE A N 1
ATOM 1520 C CA . ILE A 1 197 ? -1.067 8.211 -30.268 1.00 94.00 197 ILE A CA 1
ATOM 1521 C C . ILE A 1 197 ? -0.054 8.561 -29.168 1.00 94.00 197 ILE A C 1
ATOM 1523 O O . ILE A 1 197 ? -0.441 9.094 -28.126 1.00 94.00 197 ILE A O 1
ATOM 1527 N N . VAL A 1 198 ? 1.227 8.223 -29.362 1.00 94.38 198 VAL A N 1
ATOM 1528 C CA . VAL A 1 198 ? 2.263 8.417 -28.330 1.00 94.38 198 VAL A CA 1
ATOM 1529 C C . VAL A 1 198 ? 2.916 9.800 -28.359 1.00 94.38 198 VAL A C 1
ATOM 1531 O O . VAL A 1 198 ? 3.516 10.204 -27.365 1.00 94.38 198 VAL A O 1
ATOM 1534 N N . GLY A 1 199 ? 2.814 10.519 -29.477 1.00 95.00 199 GLY A N 1
ATOM 1535 C CA . GLY A 1 199 ? 3.521 11.775 -29.704 1.00 95.00 199 GLY A CA 1
ATOM 1536 C C . GLY A 1 199 ? 5.017 11.595 -29.996 1.00 95.00 199 GLY A C 1
ATOM 1537 O O . GLY A 1 199 ? 5.604 10.527 -29.803 1.00 95.00 199 GLY A O 1
ATOM 1538 N N . ASP A 1 200 ? 5.653 12.669 -30.470 1.00 93.56 200 ASP A N 1
ATOM 1539 C CA . ASP A 1 200 ? 7.023 12.634 -31.005 1.00 93.56 200 ASP A CA 1
ATOM 1540 C C . ASP A 1 200 ? 8.088 12.244 -29.977 1.00 93.56 200 ASP A C 1
ATOM 1542 O O . ASP A 1 200 ? 9.053 11.544 -30.299 1.00 93.56 200 ASP A O 1
ATOM 1546 N N . GLU A 1 201 ? 7.934 12.704 -28.736 1.00 93.06 201 GLU A N 1
ATOM 1547 C CA . GLU A 1 201 ? 8.902 12.450 -27.673 1.00 93.06 201 GLU A CA 1
ATOM 1548 C C . GLU A 1 201 ? 8.962 10.962 -27.324 1.00 93.06 201 GLU A C 1
ATOM 1550 O O . GLU A 1 201 ? 10.018 10.336 -27.444 1.00 93.06 201 GLU A O 1
ATOM 1555 N N . LEU A 1 202 ? 7.819 10.371 -26.971 1.00 95.44 202 LEU A N 1
ATOM 1556 C CA . LEU A 1 202 ? 7.733 8.958 -26.625 1.00 95.44 202 LEU A CA 1
ATOM 1557 C C . LEU A 1 202 ? 8.006 8.068 -27.848 1.00 95.44 202 LEU A C 1
ATOM 1559 O O . LEU A 1 202 ? 8.672 7.043 -27.712 1.00 95.44 202 LEU A O 1
ATOM 1563 N N . ALA A 1 203 ? 7.606 8.483 -29.057 1.00 96.19 203 ALA A N 1
ATOM 1564 C CA . ALA A 1 203 ? 7.966 7.783 -30.291 1.00 96.19 203 ALA A CA 1
ATOM 1565 C C . ALA A 1 203 ? 9.488 7.698 -30.496 1.00 96.19 203 ALA A C 1
ATOM 1567 O O . ALA A 1 203 ? 9.989 6.680 -30.980 1.00 96.19 203 ALA A O 1
ATOM 1568 N N . ARG A 1 204 ? 10.247 8.739 -30.118 1.00 95.19 204 ARG A N 1
ATOM 1569 C CA . ARG A 1 204 ? 11.717 8.730 -30.180 1.00 95.19 204 ARG A CA 1
ATOM 1570 C C . ARG A 1 204 ? 12.317 7.711 -29.214 1.00 95.19 204 ARG A C 1
ATOM 1572 O O . ARG A 1 204 ? 13.227 6.991 -29.612 1.00 95.19 204 ARG A O 1
ATOM 1579 N N . LEU A 1 205 ? 11.795 7.621 -27.991 1.00 97.25 205 LEU A N 1
ATOM 1580 C CA . LEU A 1 205 ? 12.248 6.639 -26.995 1.00 97.25 205 LEU A CA 1
ATOM 1581 C C . LEU A 1 205 ? 11.920 5.206 -27.430 1.00 97.25 205 LEU A C 1
ATOM 1583 O O . LEU A 1 205 ? 12.773 4.317 -27.374 1.00 97.25 205 LEU A O 1
ATOM 1587 N N . LEU A 1 206 ? 10.705 5.000 -27.944 1.00 96.94 206 LEU A N 1
ATOM 1588 C CA . LEU A 1 206 ? 10.219 3.702 -28.399 1.00 96.94 206 LEU A CA 1
ATOM 1589 C C . LEU A 1 206 ? 11.053 3.138 -29.553 1.00 96.94 206 LEU A C 1
ATOM 1591 O O . LEU A 1 206 ? 11.249 1.926 -29.594 1.00 96.94 206 LEU A O 1
ATOM 1595 N N . LYS A 1 207 ? 11.627 3.979 -30.430 1.00 95.69 207 LYS A N 1
ATOM 1596 C CA . LYS A 1 207 ? 12.611 3.530 -31.439 1.00 95.69 207 LYS A CA 1
ATOM 1597 C C . LYS A 1 207 ? 13.799 2.810 -30.796 1.00 95.69 207 LYS A C 1
ATOM 1599 O O . LYS A 1 207 ? 14.238 1.800 -31.336 1.00 95.69 207 LYS A O 1
ATOM 1604 N N . SER A 1 208 ? 14.262 3.262 -29.629 1.00 95.75 208 SER A N 1
ATOM 1605 C CA . SER A 1 208 ? 15.309 2.597 -28.835 1.00 95.75 208 SER A CA 1
ATOM 1606 C C . SER A 1 208 ? 14.792 1.417 -27.998 1.00 95.75 208 SER A C 1
ATOM 1608 O O . SER A 1 208 ? 15.537 0.850 -27.200 1.00 95.75 208 SER A O 1
ATOM 1610 N N . ARG A 1 209 ? 13.519 1.023 -28.164 1.00 97.31 209 ARG A N 1
ATOM 1611 C CA . ARG A 1 209 ? 12.821 0.006 -27.357 1.00 97.31 209 ARG A CA 1
ATOM 1612 C C . ARG A 1 209 ? 12.783 0.355 -25.863 1.00 97.31 209 ARG A C 1
ATOM 1614 O O . ARG A 1 209 ? 12.769 -0.541 -25.017 1.00 97.31 209 ARG A O 1
ATOM 1621 N N . VAL A 1 210 ? 12.772 1.650 -25.546 1.00 97.94 210 VAL A N 1
ATOM 1622 C CA . VAL A 1 210 ? 12.664 2.187 -24.185 1.00 97.94 210 VAL A CA 1
ATOM 1623 C C . VAL A 1 210 ? 11.380 3.005 -24.077 1.00 97.94 210 VAL A C 1
ATOM 1625 O O . VAL A 1 210 ? 11.033 3.740 -24.997 1.00 97.94 210 VAL A O 1
ATOM 1628 N N . ALA A 1 211 ? 10.668 2.894 -22.961 1.00 97.69 211 ALA A N 1
ATOM 1629 C CA . ALA A 1 211 ? 9.483 3.706 -22.693 1.00 97.69 211 ALA A CA 1
ATOM 1630 C C . ALA A 1 211 ? 9.425 4.122 -21.223 1.00 97.69 211 ALA A C 1
ATOM 1632 O O . ALA A 1 211 ? 9.950 3.421 -20.359 1.00 97.69 211 ALA A O 1
ATOM 1633 N N . TYR A 1 212 ? 8.745 5.228 -20.929 1.00 96.81 212 TYR A N 1
ATOM 1634 C CA . TYR A 1 212 ? 8.269 5.517 -19.578 1.00 96.81 212 TYR A CA 1
ATOM 1635 C C . TYR A 1 212 ? 6.770 5.213 -19.464 1.00 96.81 212 TYR A C 1
ATOM 1637 O O . TYR A 1 212 ? 6.053 5.215 -20.464 1.00 96.81 212 TYR A O 1
ATOM 1645 N N . HIS A 1 213 ? 6.288 4.927 -18.253 1.00 93.81 213 HIS A N 1
ATOM 1646 C CA . HIS A 1 213 ? 4.899 4.542 -18.007 1.00 93.81 213 HIS A CA 1
ATOM 1647 C C . HIS A 1 213 ? 4.358 5.122 -16.690 1.00 93.81 213 HIS A C 1
ATOM 1649 O O . HIS A 1 213 ? 4.759 4.732 -15.594 1.00 93.81 213 HIS A O 1
ATOM 1655 N N . HIS A 1 214 ? 3.402 6.046 -16.773 1.00 90.75 214 HIS A N 1
ATOM 1656 C CA . HIS A 1 214 ? 2.796 6.672 -15.596 1.00 90.75 214 HIS A CA 1
ATOM 1657 C C . HIS A 1 214 ? 1.377 7.170 -15.872 1.00 90.75 214 HIS A C 1
ATOM 1659 O O . HIS A 1 214 ? 0.980 7.342 -17.021 1.00 90.75 214 HIS A O 1
ATOM 1665 N N . SER A 1 215 ? 0.632 7.511 -14.818 1.00 82.88 215 SER A N 1
ATOM 1666 C CA . SER A 1 215 ? -0.776 7.934 -14.911 1.00 82.88 215 SER A CA 1
ATOM 1667 C C . SER A 1 215 ? -1.035 9.216 -15.715 1.00 82.88 215 SER A C 1
ATOM 1669 O O . SER A 1 215 ? -2.172 9.451 -16.097 1.00 82.88 215 SER A O 1
ATOM 1671 N N . GLY A 1 216 ? -0.009 10.031 -15.991 1.00 86.31 216 GLY A N 1
ATOM 1672 C CA . GLY A 1 216 ? -0.121 11.196 -16.882 1.00 86.31 216 GLY A CA 1
ATOM 1673 C C . GLY A 1 216 ? -0.196 10.875 -18.384 1.00 86.31 216 GLY A C 1
ATOM 1674 O O . GLY A 1 216 ? -0.470 11.773 -19.168 1.00 86.31 216 GLY A O 1
ATOM 1675 N N . LEU A 1 217 ? 0.052 9.626 -18.799 1.00 88.38 217 LEU A N 1
ATOM 1676 C CA . LEU A 1 217 ? -0.052 9.217 -20.202 1.00 88.38 217 LEU A CA 1
ATOM 1677 C C . LEU A 1 217 ? -1.501 8.890 -20.581 1.00 88.38 217 LEU A C 1
ATOM 1679 O O . LEU A 1 217 ? -2.251 8.313 -19.784 1.00 88.38 217 LEU A O 1
ATOM 1683 N N . SER A 1 218 ? -1.863 9.189 -21.831 1.00 87.31 218 SER A N 1
ATOM 1684 C CA . SER A 1 218 ? -3.170 8.840 -22.394 1.00 87.31 218 SER A CA 1
ATOM 1685 C C . SER A 1 218 ? -3.406 7.324 -22.381 1.00 87.31 218 SER A C 1
ATOM 1687 O O . SER A 1 218 ? -2.463 6.527 -22.383 1.00 87.31 218 SER A O 1
ATOM 1689 N N . TYR A 1 219 ? -4.679 6.913 -22.392 1.00 82.75 219 TYR A N 1
ATOM 1690 C CA . TYR A 1 219 ? -5.052 5.500 -22.515 1.00 82.75 219 TYR A CA 1
ATOM 1691 C C . TYR A 1 219 ? -4.410 4.848 -23.747 1.00 82.75 219 TYR A C 1
ATOM 1693 O O . TYR A 1 219 ? -3.769 3.803 -23.637 1.00 82.75 219 TYR A O 1
ATOM 1701 N N . GLY A 1 220 ? -4.522 5.517 -24.901 1.00 86.62 220 GLY A N 1
ATOM 1702 C CA . GLY A 1 220 ? -3.937 5.049 -26.153 1.00 86.62 220 GLY A CA 1
ATOM 1703 C C . GLY A 1 220 ? -2.428 4.840 -26.040 1.00 86.62 220 GLY A C 1
ATOM 1704 O O . GLY A 1 220 ? -1.927 3.810 -26.475 1.00 86.62 220 GLY A O 1
ATOM 1705 N N . ALA A 1 221 ? -1.698 5.757 -25.398 1.00 91.44 221 ALA A N 1
ATOM 1706 C CA . ALA A 1 221 ? -0.258 5.597 -25.218 1.00 91.44 221 ALA A CA 1
ATOM 1707 C C . ALA A 1 221 ? 0.079 4.422 -24.286 1.00 91.44 221 ALA A C 1
ATOM 1709 O O . ALA A 1 221 ? 0.925 3.597 -24.631 1.00 91.44 221 ALA A O 1
ATOM 1710 N N . ARG A 1 222 ? -0.592 4.316 -23.128 1.00 89.81 222 ARG A N 1
ATOM 1711 C CA . ARG A 1 222 ? -0.350 3.244 -22.146 1.00 89.81 222 ARG A CA 1
ATOM 1712 C C . ARG A 1 222 ? -0.772 1.884 -22.691 1.00 89.81 222 ARG A C 1
ATOM 1714 O O . ARG A 1 222 ? 0.080 1.082 -23.057 1.00 89.81 222 ARG A O 1
ATOM 1721 N N . ALA A 1 223 ? -2.071 1.638 -22.783 1.00 84.06 223 ALA A N 1
ATOM 1722 C CA . ALA A 1 223 ? -2.622 0.326 -23.101 1.00 84.06 223 ALA A CA 1
ATOM 1723 C C . ALA A 1 223 ? -2.713 0.047 -24.607 1.00 84.06 223 ALA A C 1
ATOM 1725 O O . ALA A 1 223 ? -2.740 -1.114 -25.002 1.00 84.06 223 ALA A O 1
ATOM 1726 N N . GLY A 1 224 ? -2.757 1.084 -25.449 1.00 86.44 224 GLY A N 1
ATOM 1727 C CA . GLY A 1 224 ? -2.801 0.919 -26.905 1.00 86.44 224 GLY A CA 1
ATOM 1728 C C . GLY A 1 224 ? -1.428 0.693 -27.545 1.00 86.44 224 GLY A C 1
ATOM 1729 O O . GLY A 1 224 ? -1.346 0.048 -28.588 1.00 86.44 224 GLY A O 1
ATOM 1730 N N . VAL A 1 225 ? -0.343 1.184 -26.929 1.00 93.25 225 VAL A N 1
ATOM 1731 C CA . VAL A 1 225 ? 1.008 1.114 -27.516 1.00 93.25 225 VAL A CA 1
ATOM 1732 C C . VAL A 1 225 ? 2.042 0.522 -26.559 1.00 93.25 225 VAL A C 1
ATOM 1734 O O . VAL A 1 225 ? 2.632 -0.506 -26.884 1.00 93.25 225 VAL A O 1
ATOM 1737 N N . ILE A 1 226 ? 2.264 1.107 -25.377 1.00 94.12 226 ILE A N 1
ATOM 1738 C CA . ILE A 1 226 ? 3.337 0.661 -24.471 1.00 94.12 226 ILE A CA 1
ATOM 1739 C C . ILE A 1 226 ? 3.089 -0.760 -23.949 1.00 94.12 226 ILE A C 1
ATOM 1741 O O . ILE A 1 226 ? 3.973 -1.607 -24.070 1.00 94.12 226 ILE A O 1
ATOM 1745 N N . GLU A 1 227 ? 1.914 -1.046 -23.380 1.00 90.81 227 GLU A N 1
ATOM 1746 C CA . GLU A 1 227 ? 1.634 -2.366 -22.803 1.00 90.81 227 GLU A CA 1
ATOM 1747 C C . GLU A 1 227 ? 1.656 -3.494 -23.845 1.00 90.81 227 GLU A C 1
ATOM 1749 O O . GLU A 1 227 ? 2.265 -4.526 -23.557 1.00 90.81 227 GLU A O 1
ATOM 1754 N N . PRO A 1 228 ? 1.055 -3.355 -25.047 1.00 90.75 228 PRO A N 1
ATOM 1755 C CA . PRO A 1 228 ? 1.138 -4.390 -26.073 1.00 90.75 228 PRO A CA 1
ATOM 1756 C C . PRO A 1 228 ? 2.576 -4.635 -26.534 1.00 90.75 228 PRO A C 1
ATOM 1758 O O . PRO A 1 228 ? 2.987 -5.788 -26.643 1.00 90.75 228 PRO A O 1
ATOM 1761 N N . LEU A 1 229 ? 3.371 -3.576 -26.737 1.00 94.50 229 LEU A N 1
ATOM 1762 C CA . LEU A 1 229 ? 4.785 -3.710 -27.103 1.00 94.50 229 LEU A CA 1
ATOM 1763 C C . LEU A 1 229 ? 5.603 -4.379 -25.989 1.00 94.50 229 LEU A C 1
ATOM 1765 O O . LEU A 1 229 ? 6.464 -5.212 -26.275 1.00 94.50 229 LEU A O 1
ATOM 1769 N N . ALA A 1 230 ? 5.323 -4.057 -24.724 1.00 92.81 230 ALA A N 1
ATOM 1770 C CA . ALA A 1 230 ? 5.941 -4.695 -23.564 1.00 92.81 230 ALA A CA 1
ATOM 1771 C C . ALA A 1 230 ? 5.592 -6.193 -23.489 1.00 92.81 230 ALA A C 1
ATOM 1773 O O . ALA A 1 230 ? 6.488 -7.034 -23.400 1.00 92.81 230 ALA A O 1
ATOM 1774 N N . LYS A 1 231 ? 4.300 -6.534 -23.592 1.00 88.56 231 LYS A N 1
ATOM 1775 C CA . LYS A 1 231 ? 3.784 -7.916 -23.566 1.00 88.56 231 LYS A CA 1
ATOM 1776 C C . LYS A 1 231 ? 4.320 -8.753 -24.729 1.00 88.56 231 LYS A C 1
ATOM 1778 O O . LYS A 1 231 ? 4.650 -9.917 -24.533 1.00 88.56 231 LYS A O 1
ATOM 1783 N N . ALA A 1 232 ? 4.471 -8.150 -25.908 1.00 89.69 232 ALA A N 1
ATOM 1784 C CA . ALA A 1 232 ? 5.057 -8.784 -27.087 1.00 89.69 232 ALA A CA 1
ATOM 1785 C C . ALA A 1 232 ? 6.595 -8.905 -27.030 1.00 89.69 232 ALA A C 1
ATOM 1787 O O . ALA A 1 232 ? 7.203 -9.358 -27.997 1.00 89.69 232 ALA A O 1
ATOM 1788 N N . GLY A 1 233 ? 7.247 -8.464 -25.945 1.00 89.31 233 GLY A N 1
ATOM 1789 C CA . GLY A 1 233 ? 8.707 -8.512 -25.802 1.00 89.31 233 GLY A CA 1
ATOM 1790 C C . GLY A 1 233 ? 9.465 -7.565 -26.740 1.00 89.31 233 GLY A C 1
ATOM 1791 O O . GLY A 1 233 ? 10.661 -7.738 -26.962 1.00 89.31 233 GLY A O 1
ATOM 1792 N N . GLN A 1 234 ? 8.788 -6.563 -27.308 1.00 93.88 234 GLN A N 1
ATOM 1793 C CA . GLN A 1 234 ? 9.389 -5.605 -28.241 1.00 93.88 234 GLN A CA 1
ATOM 1794 C C . GLN A 1 234 ? 10.116 -4.462 -27.523 1.00 93.88 234 GLN A C 1
ATOM 1796 O O . GLN A 1 234 ? 10.980 -3.819 -28.119 1.00 93.88 234 GLN A O 1
ATOM 1801 N N . LEU A 1 235 ? 9.803 -4.219 -26.246 1.00 96.06 235 LEU A N 1
ATOM 1802 C CA . LEU A 1 235 ? 10.516 -3.264 -25.396 1.00 96.06 235 LEU A CA 1
ATOM 1803 C C . LEU A 1 235 ? 11.623 -3.963 -24.610 1.00 96.06 235 LEU A C 1
ATOM 1805 O O . LEU A 1 235 ? 11.445 -5.084 -24.151 1.00 96.06 235 LEU A O 1
ATOM 1809 N N . ARG A 1 236 ? 12.756 -3.282 -24.432 1.00 96.25 236 ARG A N 1
ATOM 1810 C CA . ARG A 1 236 ? 13.888 -3.742 -23.613 1.00 96.25 236 ARG A CA 1
ATOM 1811 C C . ARG A 1 236 ? 13.819 -3.190 -22.198 1.00 96.25 236 ARG A C 1
ATOM 1813 O O . ARG A 1 236 ? 14.214 -3.878 -21.261 1.00 96.25 236 ARG A O 1
ATOM 1820 N N . VAL A 1 237 ? 13.347 -1.952 -22.055 1.00 97.69 237 VAL A N 1
ATOM 1821 C CA . VAL A 1 237 ? 13.265 -1.272 -20.763 1.00 97.69 237 VAL A CA 1
ATOM 1822 C C . VAL A 1 237 ? 11.992 -0.450 -20.685 1.00 97.69 237 VAL A C 1
ATOM 1824 O O . VAL A 1 237 ? 11.683 0.315 -21.599 1.00 97.69 237 VAL A O 1
ATOM 1827 N N . VAL A 1 238 ? 11.277 -0.576 -19.575 1.00 97.94 238 VAL A N 1
ATOM 1828 C CA . VAL A 1 238 ? 10.160 0.304 -19.239 1.00 97.94 238 VAL A CA 1
ATOM 1829 C C . VAL A 1 238 ? 10.443 0.943 -17.889 1.00 97.94 238 VAL A C 1
ATOM 1831 O O . VAL A 1 238 ? 10.740 0.240 -16.929 1.00 97.94 238 VAL A O 1
ATOM 1834 N N . VAL A 1 239 ? 10.361 2.269 -17.803 1.00 97.88 239 VAL A N 1
ATOM 1835 C CA . VAL A 1 239 ? 10.512 3.005 -16.543 1.00 97.88 239 VAL A CA 1
ATOM 1836 C C . VAL A 1 239 ? 9.139 3.468 -16.073 1.00 97.88 239 VAL A C 1
ATOM 1838 O O . VAL A 1 239 ? 8.541 4.360 -16.669 1.00 97.88 239 VAL A O 1
ATOM 1841 N N . ALA A 1 240 ? 8.611 2.863 -15.016 1.00 95.81 240 ALA A N 1
ATOM 1842 C CA . ALA A 1 240 ? 7.293 3.182 -14.491 1.00 95.81 240 ALA A CA 1
ATOM 1843 C C . ALA A 1 240 ? 7.355 3.958 -13.174 1.00 95.81 240 ALA A C 1
ATOM 1845 O O . ALA A 1 240 ? 8.318 3.861 -12.424 1.00 95.81 240 ALA A O 1
ATOM 1846 N N . THR A 1 241 ? 6.316 4.725 -12.852 1.00 92.94 241 THR A N 1
ATOM 1847 C CA . THR A 1 241 ? 6.227 5.376 -11.533 1.00 92.94 241 THR A CA 1
ATOM 1848 C C . THR A 1 241 ? 5.771 4.406 -10.446 1.00 92.94 241 THR A C 1
ATOM 1850 O O . THR A 1 241 ? 4.810 3.671 -10.669 1.00 92.94 241 THR A O 1
ATOM 1853 N N . MET A 1 242 ? 6.365 4.479 -9.250 1.00 89.19 242 MET A N 1
ATOM 1854 C CA . MET A 1 242 ? 5.976 3.671 -8.076 1.00 89.19 242 MET A CA 1
ATOM 1855 C C . MET A 1 242 ? 4.481 3.781 -7.744 1.00 89.19 242 MET A C 1
ATOM 1857 O O . MET A 1 242 ? 3.821 2.769 -7.538 1.00 89.19 242 MET A O 1
ATOM 1861 N N . GLY A 1 243 ? 3.901 4.985 -7.826 1.00 75.75 243 GLY A N 1
ATOM 1862 C CA . GLY A 1 243 ? 2.464 5.202 -7.594 1.00 75.75 243 GLY A CA 1
ATOM 1863 C C . GLY A 1 243 ? 1.522 4.501 -8.588 1.00 75.75 243 GLY A C 1
ATOM 1864 O O . GLY A 1 243 ? 0.307 4.556 -8.419 1.00 75.75 243 GLY A O 1
ATOM 1865 N N . LEU A 1 244 ? 2.056 3.854 -9.631 1.00 75.12 244 LEU A N 1
ATOM 1866 C CA . LEU A 1 244 ? 1.297 3.047 -10.587 1.00 75.12 244 LEU A CA 1
ATOM 1867 C C . LEU A 1 244 ? 1.531 1.537 -10.404 1.00 75.12 244 LEU A C 1
ATOM 1869 O O . LEU A 1 244 ? 1.001 0.763 -11.186 1.00 75.12 244 LEU A O 1
ATOM 1873 N N . ALA A 1 245 ? 2.276 1.081 -9.392 1.00 72.38 245 ALA A N 1
ATOM 1874 C CA . ALA A 1 245 ? 2.597 -0.340 -9.197 1.00 72.38 245 ALA A CA 1
ATOM 1875 C C . ALA A 1 245 ? 1.360 -1.261 -9.146 1.00 72.38 245 ALA A C 1
ATOM 1877 O O . ALA A 1 245 ? 1.311 -2.289 -9.832 1.00 72.38 245 ALA A O 1
ATOM 1878 N N . ALA A 1 246 ? 0.325 -0.844 -8.410 1.00 66.94 246 ALA A N 1
ATOM 1879 C CA . ALA A 1 246 ? -0.975 -1.519 -8.362 1.00 66.94 246 ALA A CA 1
ATOM 1880 C C . ALA A 1 246 ? -1.756 -1.429 -9.692 1.00 66.94 246 ALA A C 1
ATOM 1882 O O . ALA A 1 246 ? -2.681 -2.191 -9.926 1.00 66.94 246 ALA A O 1
ATOM 1883 N N . GLY A 1 247 ? -1.393 -0.494 -10.577 1.00 69.81 247 GLY A N 1
ATOM 1884 C CA . GLY A 1 247 ? -2.085 -0.219 -11.837 1.00 69.81 247 GLY A CA 1
ATOM 1885 C C . GLY A 1 247 ? -1.387 -0.684 -13.111 1.00 69.81 247 GLY A C 1
ATOM 1886 O O . GLY A 1 247 ? -1.893 -0.419 -14.197 1.00 69.81 247 GLY A O 1
ATOM 1887 N N . ILE A 1 248 ? -0.236 -1.348 -13.017 1.00 78.38 248 ILE A N 1
ATOM 1888 C CA . ILE A 1 248 ? 0.459 -1.891 -14.188 1.00 78.38 248 ILE A CA 1
ATOM 1889 C C . ILE A 1 248 ? -0.117 -3.264 -14.537 1.00 78.38 248 ILE A C 1
ATOM 1891 O O . ILE A 1 248 ? -0.066 -4.194 -13.733 1.00 78.38 248 ILE A O 1
ATOM 1895 N N . ASN A 1 249 ? -0.608 -3.405 -15.768 1.00 76.25 249 ASN A N 1
ATOM 1896 C CA . ASN A 1 249 ? -1.241 -4.628 -16.266 1.00 76.25 249 ASN A CA 1
ATOM 1897 C C . ASN A 1 249 ? -0.296 -5.500 -17.125 1.00 76.25 249 ASN A C 1
ATOM 1899 O O . ASN A 1 249 ? -0.729 -6.199 -18.045 1.00 76.25 249 ASN A O 1
ATOM 1903 N N . PHE A 1 250 ? 1.013 -5.443 -16.869 1.00 88.25 250 PHE A N 1
ATOM 1904 C CA . PHE A 1 250 ? 2.019 -6.298 -17.507 1.00 88.25 250 PHE A CA 1
ATOM 1905 C C . PHE A 1 250 ? 3.143 -6.673 -16.536 1.00 88.25 250 PHE A C 1
ATOM 1907 O O . PHE A 1 250 ? 3.400 -5.973 -15.559 1.00 88.25 250 PHE A O 1
ATOM 1914 N N . SER A 1 251 ? 3.827 -7.771 -16.842 1.00 93.38 251 SER A N 1
ATOM 1915 C CA . SER A 1 251 ? 5.058 -8.194 -16.171 1.00 93.38 251 SER A CA 1
ATOM 1916 C C . SER A 1 251 ? 6.204 -8.180 -17.178 1.00 93.38 251 SER A C 1
ATOM 1918 O O . SER A 1 251 ? 5.977 -8.408 -18.368 1.00 93.38 251 SER A O 1
ATOM 1920 N N . LEU A 1 252 ? 7.422 -7.923 -16.712 1.00 96.56 252 LEU A N 1
ATOM 1921 C CA . LEU A 1 252 ? 8.658 -8.057 -17.492 1.00 96.56 252 LEU A CA 1
ATOM 1922 C C . LEU A 1 252 ? 9.562 -9.097 -16.825 1.00 96.56 252 LEU A C 1
ATOM 1924 O O . LEU A 1 252 ? 9.283 -9.521 -15.708 1.00 96.56 252 LEU A O 1
ATOM 1928 N N . ARG A 1 253 ? 10.625 -9.542 -17.504 1.00 97.19 253 ARG A N 1
ATOM 1929 C CA . ARG A 1 253 ? 11.505 -10.594 -16.968 1.00 97.19 253 ARG A CA 1
ATOM 1930 C C . ARG A 1 253 ? 12.161 -10.156 -15.661 1.00 97.19 253 ARG A C 1
ATOM 1932 O O . ARG A 1 253 ? 12.163 -10.921 -14.700 1.00 97.19 253 ARG A O 1
ATOM 1939 N N . SER A 1 254 ? 12.615 -8.903 -15.608 1.00 98.19 254 SER A N 1
ATOM 1940 C CA . SER A 1 254 ? 13.268 -8.344 -14.424 1.00 98.19 254 SER A CA 1
ATOM 1941 C C . SER A 1 254 ? 12.616 -7.063 -13.923 1.00 98.19 254 SER A C 1
ATOM 1943 O O . SER A 1 254 ? 12.083 -6.278 -14.710 1.00 98.19 254 SER A O 1
ATOM 1945 N N . VAL A 1 255 ? 12.712 -6.818 -12.615 1.00 98.00 255 VAL A N 1
ATOM 1946 C CA . VAL A 1 255 ? 12.271 -5.583 -11.951 1.00 98.00 255 VAL A CA 1
ATOM 1947 C C . VAL A 1 255 ? 13.422 -4.959 -11.161 1.00 98.00 255 VAL A C 1
ATOM 1949 O O . VAL A 1 255 ? 14.193 -5.668 -10.525 1.00 98.00 255 VAL A O 1
ATOM 1952 N N . ALA A 1 256 ? 13.509 -3.629 -11.157 1.00 97.69 256 ALA A N 1
ATOM 1953 C CA . ALA A 1 256 ? 14.394 -2.855 -10.288 1.00 97.69 256 ALA A CA 1
ATOM 1954 C C . ALA A 1 256 ? 13.627 -1.699 -9.625 1.00 97.69 256 ALA A C 1
ATOM 1956 O O . ALA A 1 256 ? 12.759 -1.088 -10.251 1.00 97.69 256 ALA A O 1
ATOM 1957 N N . LEU A 1 257 ? 13.972 -1.356 -8.383 1.00 96.75 257 LEU A N 1
ATOM 1958 C CA . LEU A 1 257 ? 13.437 -0.180 -7.686 1.00 96.75 257 LEU A CA 1
ATOM 1959 C C . LEU A 1 257 ? 14.509 0.896 -7.628 1.00 96.75 257 LEU A C 1
ATOM 1961 O O . LEU A 1 257 ? 15.608 0.627 -7.157 1.00 96.75 257 LEU A O 1
ATOM 1965 N N . ALA A 1 258 ? 14.195 2.108 -8.078 1.00 94.88 258 ALA A N 1
ATOM 1966 C CA . ALA A 1 258 ? 15.183 3.177 -8.151 1.00 94.88 258 ALA A CA 1
ATOM 1967 C C . ALA A 1 258 ? 15.357 3.990 -6.863 1.00 94.88 258 ALA A C 1
ATOM 1969 O O . ALA A 1 258 ? 16.286 4.789 -6.769 1.00 94.88 258 ALA A O 1
ATOM 1970 N N . ALA A 1 259 ? 14.456 3.816 -5.898 1.00 92.06 259 ALA A N 1
ATOM 1971 C CA . ALA A 1 259 ? 14.468 4.499 -4.612 1.00 92.06 259 ALA A CA 1
ATOM 1972 C C . ALA A 1 259 ? 13.778 3.633 -3.545 1.00 92.06 259 ALA A C 1
ATOM 1974 O O . ALA A 1 259 ? 13.103 2.660 -3.879 1.00 92.06 259 ALA A O 1
ATOM 1975 N N . GLU A 1 260 ? 13.969 3.984 -2.275 1.00 91.12 260 GLU A N 1
ATOM 1976 C CA . GLU A 1 260 ? 13.298 3.377 -1.110 1.00 91.12 260 GLU A CA 1
ATOM 1977 C C . GLU A 1 260 ? 12.065 4.162 -0.638 1.00 91.12 260 GLU A C 1
ATOM 1979 O O . GLU A 1 260 ? 11.300 3.698 0.207 1.00 91.12 260 GLU A O 1
ATOM 1984 N N . SER A 1 261 ? 11.856 5.349 -1.205 1.00 89.62 261 SER A N 1
ATOM 1985 C CA . SER A 1 261 ? 10.746 6.240 -0.900 1.00 89.62 261 SER A CA 1
ATOM 1986 C C . SER A 1 261 ? 10.193 6.888 -2.164 1.00 89.62 261 SER A C 1
ATOM 1988 O O . SER A 1 261 ? 10.851 6.949 -3.208 1.00 89.62 261 SER A O 1
ATOM 1990 N N . TYR A 1 262 ? 8.969 7.395 -2.060 1.00 87.50 262 TYR A N 1
ATOM 1991 C CA . TYR A 1 262 ? 8.345 8.243 -3.065 1.00 87.50 262 TYR A CA 1
ATOM 1992 C C . TYR A 1 262 ? 7.650 9.432 -2.405 1.00 87.50 262 TYR A C 1
ATOM 1994 O O . TYR A 1 262 ? 7.329 9.412 -1.218 1.00 87.50 262 TYR A O 1
ATOM 2002 N N . ARG A 1 263 ? 7.391 10.484 -3.189 1.00 81.38 263 ARG A N 1
ATOM 2003 C CA . ARG A 1 263 ? 6.709 11.680 -2.686 1.00 81.38 263 ARG A CA 1
ATOM 2004 C C . ARG A 1 263 ? 5.199 11.557 -2.863 1.00 81.38 263 ARG A C 1
ATOM 2006 O O . ARG A 1 263 ? 4.740 11.353 -3.989 1.00 81.38 263 ARG A O 1
ATOM 2013 N N . ARG A 1 264 ? 4.446 11.759 -1.784 1.00 76.25 264 ARG A N 1
ATOM 2014 C CA . ARG A 1 264 ? 2.980 11.811 -1.750 1.00 76.25 264 ARG A CA 1
ATOM 2015 C C . ARG A 1 264 ? 2.547 12.986 -0.874 1.00 76.25 264 ARG A C 1
ATOM 2017 O O . ARG A 1 264 ? 3.073 13.135 0.220 1.00 76.25 264 ARG A O 1
ATOM 2024 N N . ASP A 1 265 ? 1.659 13.841 -1.385 1.00 69.94 265 ASP A N 1
ATOM 2025 C CA . ASP A 1 265 ? 1.126 15.020 -0.674 1.00 69.94 265 ASP A CA 1
ATOM 2026 C C . ASP A 1 265 ? 2.209 15.844 0.038 1.00 69.94 265 ASP A C 1
ATOM 2028 O O . ASP A 1 265 ? 2.176 16.105 1.234 1.00 69.94 265 ASP A O 1
ATOM 2032 N N . GLU A 1 266 ? 3.230 16.199 -0.742 1.00 76.56 266 GLU A N 1
ATOM 2033 C CA . GLU A 1 266 ? 4.421 16.946 -0.327 1.00 76.56 266 GLU A CA 1
ATOM 2034 C C . GLU A 1 266 ? 5.383 16.238 0.639 1.00 76.56 266 GLU A C 1
ATOM 2036 O O . GLU A 1 266 ? 6.530 16.685 0.725 1.00 76.56 266 GLU A O 1
ATOM 2041 N N . ALA A 1 267 ? 4.999 15.114 1.244 1.00 81.25 267 ALA A N 1
ATOM 2042 C CA . ALA A 1 267 ? 5.829 14.307 2.132 1.00 81.25 267 ALA A CA 1
ATOM 2043 C C . ALA A 1 267 ? 6.563 13.174 1.392 1.00 81.25 267 ALA A C 1
ATOM 2045 O O . ALA A 1 267 ? 6.072 12.620 0.409 1.00 81.25 267 ALA A O 1
ATOM 2046 N N . GLU A 1 268 ? 7.758 12.820 1.865 1.00 85.25 268 GLU A N 1
ATOM 2047 C CA . GLU A 1 268 ? 8.444 11.588 1.457 1.00 85.25 268 GLU A CA 1
ATOM 2048 C C . GLU A 1 268 ? 7.914 10.415 2.289 1.00 85.25 268 GLU A C 1
ATOM 2050 O O . GLU A 1 268 ? 7.940 10.457 3.519 1.00 85.25 268 GLU A O 1
ATOM 2055 N N . GLN A 1 269 ? 7.443 9.370 1.612 1.00 85.38 269 GLN A N 1
ATOM 2056 C CA . GLN A 1 269 ? 6.914 8.154 2.213 1.00 85.38 269 GLN A CA 1
ATOM 2057 C C . GLN A 1 269 ? 7.798 6.967 1.832 1.00 85.38 269 GLN A C 1
ATOM 2059 O O . GLN A 1 269 ? 8.050 6.723 0.651 1.00 85.38 269 GLN A O 1
ATOM 2064 N N . LEU A 1 270 ? 8.262 6.224 2.839 1.00 90.12 270 LEU A N 1
ATOM 2065 C CA . LEU A 1 270 ? 8.986 4.971 2.633 1.00 90.12 270 LEU A CA 1
ATOM 2066 C C . LEU A 1 270 ? 8.059 3.910 2.041 1.00 90.12 270 LEU A C 1
ATOM 2068 O O . LEU A 1 270 ? 6.903 3.779 2.464 1.00 90.12 270 LEU A O 1
ATOM 2072 N N . LEU A 1 271 ? 8.608 3.129 1.113 1.00 90.88 271 LEU A N 1
ATOM 2073 C CA . LEU A 1 271 ? 7.930 1.980 0.534 1.00 90.88 271 LEU A CA 1
ATOM 2074 C C . LEU A 1 271 ? 7.560 0.979 1.626 1.00 90.88 271 LEU A C 1
ATOM 2076 O O . LEU A 1 271 ? 8.401 0.527 2.402 1.00 90.88 271 LEU A O 1
ATOM 2080 N N . GLN A 1 272 ? 6.284 0.622 1.676 1.00 90.19 272 GLN A N 1
ATOM 2081 C CA . GLN A 1 272 ? 5.796 -0.420 2.562 1.00 90.19 272 GLN A CA 1
ATOM 2082 C C . GLN A 1 272 ? 6.156 -1.800 1.997 1.00 90.19 272 GLN A C 1
ATOM 2084 O O . GLN A 1 272 ? 6.112 -1.988 0.778 1.00 90.19 272 GLN A O 1
ATOM 2089 N N . PRO A 1 273 ? 6.387 -2.816 2.848 1.00 92.50 273 PRO A N 1
ATOM 2090 C CA . PRO A 1 273 ? 6.681 -4.180 2.395 1.00 92.50 273 PRO A CA 1
ATOM 2091 C C . PRO A 1 273 ? 5.679 -4.735 1.374 1.00 92.50 273 PRO A C 1
ATOM 2093 O O . PRO A 1 273 ? 6.052 -5.391 0.402 1.00 92.50 273 PRO A O 1
ATOM 2096 N N . SER A 1 274 ? 4.396 -4.405 1.548 1.00 91.06 274 SER A N 1
ATOM 2097 C CA . SER A 1 274 ? 3.335 -4.816 0.621 1.00 91.06 274 SER A CA 1
ATOM 2098 C C . SER A 1 274 ? 3.405 -4.122 -0.747 1.00 91.06 274 SER A C 1
ATOM 2100 O O . SER A 1 274 ? 3.048 -4.733 -1.752 1.00 91.06 274 SER A O 1
ATOM 2102 N N . GLU A 1 275 ? 3.903 -2.882 -0.813 1.00 91.50 275 GLU A N 1
ATOM 2103 C CA . GLU A 1 275 ? 4.142 -2.166 -2.074 1.00 91.50 275 GLU A CA 1
ATOM 2104 C C . GLU A 1 275 ? 5.355 -2.762 -2.798 1.00 91.50 275 GLU A C 1
ATOM 2106 O O . GLU A 1 275 ? 5.301 -2.992 -4.007 1.00 91.50 275 GLU A O 1
ATOM 2111 N N . ILE A 1 276 ? 6.422 -3.085 -2.054 1.00 94.62 276 ILE A N 1
ATOM 2112 C CA . ILE A 1 276 ? 7.603 -3.784 -2.582 1.00 94.62 276 ILE A CA 1
ATOM 2113 C C . ILE A 1 276 ? 7.181 -5.137 -3.172 1.00 94.62 276 ILE A C 1
ATOM 2115 O O . ILE A 1 276 ? 7.528 -5.440 -4.314 1.00 94.62 276 ILE A O 1
ATOM 2119 N N . LEU A 1 277 ? 6.352 -5.904 -2.453 1.00 93.94 277 LEU A N 1
ATOM 2120 C CA . LEU A 1 277 ? 5.798 -7.174 -2.930 1.00 93.94 277 LEU A CA 1
ATOM 2121 C C . LEU A 1 277 ? 5.009 -7.021 -4.237 1.00 93.94 277 LEU A C 1
ATOM 2123 O O . LEU A 1 277 ? 5.178 -7.830 -5.148 1.00 93.94 277 LEU A O 1
ATOM 2127 N N . GLN A 1 278 ? 4.178 -5.985 -4.366 1.00 92.19 278 GLN A N 1
ATOM 2128 C CA . GLN A 1 278 ? 3.440 -5.728 -5.608 1.00 92.19 278 GLN A CA 1
ATOM 2129 C C . GLN A 1 278 ? 4.370 -5.362 -6.771 1.00 92.19 278 GLN A C 1
ATOM 2131 O O . GLN A 1 278 ? 4.166 -5.835 -7.891 1.00 92.19 278 GLN A O 1
ATOM 2136 N N . MET A 1 279 ? 5.399 -4.546 -6.522 1.00 95.56 279 MET A N 1
ATOM 2137 C CA . MET A 1 279 ? 6.354 -4.122 -7.550 1.00 95.56 279 MET A CA 1
ATOM 2138 C C . MET A 1 279 ? 7.251 -5.268 -8.015 1.00 95.56 279 MET A C 1
ATOM 2140 O O . MET A 1 279 ? 7.298 -5.551 -9.212 1.00 95.56 279 MET A O 1
ATOM 2144 N N . PHE A 1 280 ? 7.905 -5.981 -7.093 1.00 95.94 280 PHE A N 1
ATOM 2145 C CA . PHE A 1 280 ? 8.651 -7.208 -7.410 1.00 95.94 280 PHE A CA 1
ATOM 2146 C C . PHE A 1 280 ? 7.742 -8.280 -8.001 1.00 95.94 280 PHE A C 1
ATOM 2148 O O . PHE A 1 280 ? 8.156 -9.063 -8.853 1.00 95.94 280 PHE A O 1
ATOM 2155 N N . GLY A 1 281 ? 6.456 -8.236 -7.655 1.00 93.88 281 GLY A N 1
ATOM 2156 C CA . GLY A 1 281 ? 5.419 -9.051 -8.253 1.00 93.88 281 GLY A CA 1
ATOM 2157 C C . GLY A 1 281 ? 5.263 -8.894 -9.770 1.00 93.88 281 GLY A C 1
ATOM 2158 O O . GLY A 1 281 ? 4.639 -9.758 -10.386 1.00 93.88 281 GLY A O 1
ATOM 2159 N N . ARG A 1 282 ? 5.853 -7.866 -10.391 1.00 95.31 282 ARG A N 1
ATOM 2160 C CA . ARG A 1 282 ? 5.880 -7.664 -11.850 1.00 95.31 282 ARG A CA 1
ATOM 2161 C C . ARG A 1 282 ? 7.084 -8.308 -12.550 1.00 95.31 282 ARG A C 1
ATOM 2163 O O . ARG A 1 282 ? 7.178 -8.194 -13.770 1.00 95.31 282 ARG A O 1
ATOM 2170 N N . ALA A 1 283 ? 7.977 -8.976 -11.815 1.00 96.81 283 ALA A N 1
ATOM 2171 C CA . ALA A 1 283 ? 9.073 -9.759 -12.384 1.00 96.81 283 ALA A CA 1
ATOM 2172 C C . ALA A 1 283 ? 8.601 -11.169 -12.775 1.00 96.81 283 ALA A C 1
ATOM 2174 O O . ALA A 1 283 ? 7.870 -11.823 -12.030 1.00 96.81 283 ALA A O 1
ATOM 2175 N N . GLY A 1 284 ? 9.034 -11.650 -13.935 1.00 96.00 284 GLY A N 1
ATOM 2176 C CA . GLY A 1 284 ? 8.648 -12.942 -14.491 1.00 96.00 284 GLY A CA 1
ATOM 2177 C C . GLY A 1 284 ? 7.316 -12.900 -15.249 1.00 96.00 284 GLY A C 1
ATOM 2178 O O . GLY A 1 284 ? 6.260 -12.535 -14.721 1.00 96.00 284 GLY A O 1
ATOM 2179 N N . ARG A 1 285 ? 7.358 -13.304 -16.518 1.00 94.38 285 ARG A N 1
ATOM 2180 C CA . ARG A 1 285 ? 6.210 -13.401 -17.422 1.00 94.38 285 ARG A CA 1
ATOM 2181 C C . ARG A 1 285 ? 5.730 -14.844 -17.484 1.00 94.38 285 ARG A C 1
ATOM 2183 O O . ARG A 1 285 ? 6.441 -15.736 -17.939 1.00 94.38 285 ARG A O 1
ATOM 2190 N N . ARG A 1 286 ? 4.486 -15.073 -17.064 1.00 91.69 286 ARG A N 1
ATOM 2191 C CA . ARG A 1 286 ? 3.880 -16.409 -17.073 1.00 91.69 286 ARG A CA 1
ATOM 2192 C C . ARG A 1 286 ? 3.877 -17.000 -18.486 1.00 91.69 286 ARG A C 1
ATOM 2194 O O . ARG A 1 286 ? 3.342 -16.388 -19.405 1.00 91.69 286 ARG A O 1
ATOM 2201 N N . GLY A 1 287 ? 4.429 -18.205 -18.619 1.00 91.06 287 GLY A N 1
ATOM 2202 C CA . GLY A 1 287 ? 4.514 -18.931 -19.890 1.00 91.06 287 GLY A CA 1
ATOM 2203 C C . GLY A 1 287 ? 5.650 -18.481 -20.814 1.00 91.06 287 GLY A C 1
ATOM 2204 O O . GLY A 1 287 ? 5.774 -19.044 -21.894 1.00 91.06 287 GLY A O 1
ATOM 2205 N N . LEU A 1 288 ? 6.461 -17.494 -20.410 1.00 92.44 288 LEU A N 1
ATOM 2206 C CA . LEU A 1 288 ? 7.632 -17.032 -21.165 1.00 92.44 288 LEU A CA 1
ATOM 2207 C C . LEU A 1 288 ? 8.929 -17.153 -20.360 1.00 92.44 288 LEU A C 1
ATOM 2209 O O . LEU A 1 288 ? 9.953 -17.503 -20.931 1.00 92.44 288 LEU A O 1
ATOM 2213 N N . ASP A 1 289 ? 8.883 -16.856 -19.060 1.00 95.44 289 ASP A N 1
ATOM 2214 C CA . ASP A 1 289 ? 10.041 -16.915 -18.172 1.00 95.44 289 ASP A CA 1
ATOM 2215 C C . ASP A 1 289 ? 9.888 -18.077 -17.180 1.00 95.44 289 ASP A C 1
ATOM 2217 O O . ASP A 1 289 ? 8.826 -18.240 -16.573 1.00 95.44 289 ASP A O 1
ATOM 2221 N N . GLU A 1 290 ? 10.958 -18.852 -16.987 1.00 95.50 290 GLU A N 1
ATOM 2222 C CA . GLU A 1 290 ? 11.047 -19.863 -15.920 1.00 95.50 290 GLU A CA 1
ATOM 2223 C C . GLU A 1 290 ? 11.259 -19.211 -14.548 1.00 95.50 290 GLU A C 1
ATOM 2225 O O . GLU A 1 290 ? 10.673 -19.647 -13.561 1.00 95.50 290 GLU A O 1
ATOM 2230 N N . THR A 1 291 ? 12.021 -18.114 -14.516 1.00 96.88 291 THR A N 1
ATOM 2231 C CA . THR A 1 291 ? 12.345 -17.336 -13.314 1.00 96.88 291 THR A CA 1
ATOM 2232 C C . THR A 1 291 ? 12.247 -15.842 -13.621 1.00 96.88 291 THR A C 1
ATOM 2234 O O . THR A 1 291 ? 12.686 -15.377 -14.675 1.00 96.88 291 THR A O 1
ATOM 2237 N N . GLY A 1 292 ? 11.661 -15.078 -12.699 1.00 97.81 292 GLY A N 1
ATOM 2238 C CA . GLY A 1 292 ? 11.692 -13.617 -12.708 1.00 97.81 292 GLY A CA 1
ATOM 2239 C C . GLY A 1 292 ? 12.821 -13.091 -11.827 1.00 97.81 292 GLY A C 1
ATOM 2240 O O . GLY A 1 292 ? 13.081 -13.644 -10.764 1.00 97.81 292 GLY A O 1
ATOM 2241 N N . PHE A 1 293 ? 13.469 -12.000 -12.226 1.00 98.19 293 PHE A N 1
ATOM 2242 C CA . PHE A 1 293 ? 14.611 -11.469 -11.475 1.00 98.19 293 PHE A CA 1
ATOM 2243 C C . PHE A 1 293 ? 14.306 -10.125 -10.821 1.00 98.19 293 PHE A C 1
ATOM 2245 O O . PHE A 1 293 ? 13.712 -9.226 -11.419 1.00 98.19 293 PHE A O 1
ATOM 2252 N N . VAL A 1 294 ? 14.762 -9.965 -9.587 1.00 98.25 294 VAL A N 1
ATOM 2253 C CA . VAL A 1 294 ? 14.784 -8.692 -8.876 1.00 98.25 294 VAL A CA 1
ATOM 2254 C C . VAL A 1 294 ? 16.218 -8.189 -8.842 1.00 98.25 294 VAL A C 1
ATOM 2256 O O . VAL A 1 294 ? 17.100 -8.808 -8.249 1.00 98.25 294 VAL A O 1
ATOM 2259 N N . LEU A 1 295 ? 16.454 -7.059 -9.503 1.00 97.81 295 LEU A N 1
ATOM 2260 C CA . LEU A 1 295 ? 17.767 -6.434 -9.560 1.00 97.81 295 LEU A CA 1
ATOM 2261 C C . LEU A 1 295 ? 17.977 -5.597 -8.295 1.00 97.81 295 LEU A C 1
ATOM 2263 O O . LEU A 1 295 ? 17.324 -4.56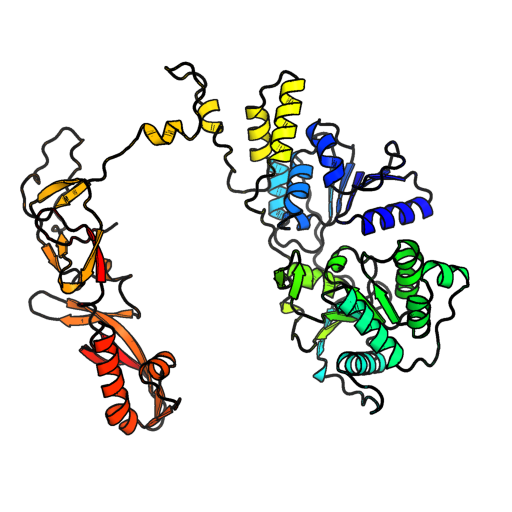5 -8.115 1.00 97.81 295 LEU A O 1
ATOM 2267 N N . ILE A 1 296 ? 18.902 -6.030 -7.441 1.00 95.88 296 ILE A N 1
ATOM 2268 C CA . ILE A 1 296 ? 19.270 -5.316 -6.216 1.00 95.88 296 ILE A CA 1
ATOM 2269 C C . ILE A 1 296 ? 20.184 -4.155 -6.601 1.00 95.88 296 ILE A C 1
ATOM 2271 O O . ILE A 1 296 ? 21.283 -4.354 -7.133 1.00 95.88 296 ILE A O 1
ATOM 2275 N N . THR A 1 297 ? 19.692 -2.936 -6.382 1.00 93.06 297 THR A N 1
ATOM 2276 C CA . THR A 1 297 ? 20.369 -1.690 -6.771 1.00 93.06 297 THR A CA 1
ATOM 2277 C C . THR A 1 297 ? 20.986 -0.997 -5.555 1.00 93.06 297 THR A C 1
ATOM 2279 O O . THR A 1 297 ? 21.018 -1.563 -4.471 1.00 93.06 297 THR A O 1
ATOM 2282 N N . ALA A 1 298 ? 21.474 0.236 -5.709 1.00 88.69 298 ALA A N 1
ATOM 2283 C CA . ALA A 1 298 ? 22.137 0.986 -4.638 1.00 88.69 298 ALA A CA 1
ATOM 2284 C C . ALA A 1 298 ? 21.269 1.254 -3.387 1.00 88.69 298 ALA A C 1
ATOM 2286 O O . ALA A 1 298 ? 21.807 1.672 -2.367 1.00 88.69 298 ALA A O 1
ATOM 2287 N N . ASN A 1 299 ? 19.951 1.048 -3.463 1.00 88.00 299 ASN A N 1
ATOM 2288 C CA . ASN A 1 299 ? 19.046 1.101 -2.310 1.00 88.00 299 ASN A CA 1
ATOM 2289 C C . ASN A 1 299 ? 19.017 -0.198 -1.485 1.00 88.00 299 ASN A C 1
ATOM 2291 O O . ASN A 1 299 ? 18.376 -0.214 -0.444 1.00 88.00 299 ASN A O 1
ATOM 2295 N N . GLU A 1 300 ? 19.671 -1.272 -1.945 1.00 91.19 300 GLU A N 1
ATOM 2296 C CA . GLU A 1 300 ? 19.772 -2.564 -1.251 1.00 91.19 300 GLU A CA 1
ATOM 2297 C C . GLU A 1 300 ? 18.416 -3.176 -0.838 1.00 91.19 300 GLU A C 1
ATOM 2299 O O . GLU A 1 300 ? 18.363 -3.977 0.091 1.00 91.19 300 GLU A O 1
ATOM 2304 N N . LEU A 1 301 ? 17.320 -2.831 -1.530 1.00 91.62 301 LEU A N 1
ATOM 2305 C CA . LEU A 1 301 ? 16.004 -3.440 -1.303 1.00 91.62 301 LEU A CA 1
ATOM 2306 C C . LEU A 1 301 ? 15.980 -4.871 -1.839 1.00 91.62 301 LEU A C 1
ATOM 2308 O O . LEU A 1 301 ? 16.257 -5.091 -3.020 1.00 91.62 301 LEU A O 1
ATOM 2312 N N . ARG A 1 302 ? 15.598 -5.822 -0.986 1.00 93.12 302 ARG A N 1
ATOM 2313 C CA . ARG A 1 302 ? 15.677 -7.270 -1.220 1.00 93.12 302 ARG A CA 1
ATOM 2314 C C . ARG A 1 302 ? 14.309 -7.942 -1.199 1.00 93.12 302 ARG A C 1
ATOM 2316 O O . ARG A 1 302 ? 13.337 -7.394 -0.687 1.00 93.12 302 ARG A O 1
ATOM 2323 N N . LEU A 1 303 ? 14.221 -9.168 -1.719 1.00 92.94 303 LEU A N 1
ATOM 2324 C CA . LEU A 1 303 ? 12.999 -9.983 -1.671 1.00 92.94 303 LEU A CA 1
ATOM 2325 C C . LEU A 1 303 ? 12.521 -10.208 -0.234 1.00 92.94 303 LEU A C 1
ATOM 2327 O O . LEU A 1 303 ? 11.320 -10.298 -0.004 1.00 92.94 303 LEU A O 1
ATOM 2331 N N . LEU A 1 304 ? 13.435 -10.259 0.739 1.00 92.94 304 LEU A N 1
ATOM 2332 C CA . LEU A 1 304 ? 13.079 -10.382 2.157 1.00 92.94 304 LEU A CA 1
ATOM 2333 C C . LEU A 1 304 ? 12.296 -9.172 2.700 1.00 92.94 304 LEU A C 1
ATOM 2335 O O . LEU A 1 304 ? 11.530 -9.329 3.648 1.00 92.94 304 LEU A O 1
ATOM 2339 N N . ASP A 1 305 ? 12.451 -7.992 2.092 1.00 93.38 305 ASP A N 1
ATOM 2340 C CA . ASP A 1 305 ? 11.697 -6.783 2.448 1.00 93.38 305 ASP A CA 1
ATOM 2341 C C . ASP A 1 305 ? 10.282 -6.797 1.842 1.00 93.38 305 ASP A C 1
ATOM 2343 O O . ASP A 1 305 ? 9.432 -5.976 2.184 1.00 93.38 305 ASP A O 1
ATOM 2347 N N . ALA A 1 306 ? 10.015 -7.736 0.931 1.00 93.81 306 ALA A N 1
ATOM 2348 C CA . ALA A 1 306 ? 8.779 -7.854 0.180 1.00 93.81 306 ALA A CA 1
ATOM 2349 C C . ALA A 1 306 ? 7.860 -8.909 0.806 1.00 93.81 306 ALA A C 1
ATOM 2351 O O . ALA A 1 306 ? 7.923 -10.096 0.489 1.00 93.81 306 ALA A O 1
ATOM 2352 N N . HIS A 1 307 ? 6.954 -8.475 1.680 1.00 92.50 307 HIS A N 1
ATOM 2353 C CA . HIS A 1 307 ? 5.988 -9.371 2.309 1.00 92.50 307 HIS A CA 1
ATOM 2354 C C . HIS A 1 307 ? 4.586 -8.771 2.362 1.00 92.50 307 HIS A C 1
ATOM 2356 O O . HIS A 1 307 ? 4.385 -7.555 2.310 1.00 92.50 307 HIS A O 1
ATOM 2362 N N . ALA A 1 308 ? 3.588 -9.648 2.471 1.00 92.88 308 ALA A N 1
ATOM 2363 C CA . ALA A 1 308 ? 2.198 -9.237 2.567 1.00 92.88 308 ALA A CA 1
ATOM 2364 C C . ALA A 1 308 ? 1.983 -8.332 3.793 1.00 92.88 308 ALA A C 1
ATOM 2366 O O . ALA A 1 308 ? 2.591 -8.525 4.851 1.00 92.88 308 ALA A O 1
ATOM 2367 N N . GLY A 1 309 ? 1.125 -7.325 3.638 1.00 90.44 309 GLY A N 1
ATOM 2368 C CA . GLY A 1 309 ? 0.808 -6.373 4.696 1.00 90.44 309 GLY A CA 1
ATOM 2369 C C . GLY A 1 309 ? -0.263 -6.929 5.625 1.00 90.44 309 GLY A C 1
ATOM 2370 O O . GLY A 1 309 ? -1.239 -7.531 5.169 1.00 90.44 309 GLY A O 1
ATOM 2371 N N . HIS A 1 310 ? -0.105 -6.721 6.931 1.00 92.31 310 HIS A N 1
ATOM 2372 C CA . HIS A 1 310 ? -1.201 -6.949 7.866 1.00 92.31 310 HIS A CA 1
ATOM 2373 C C . HIS A 1 310 ? -2.215 -5.815 7.719 1.00 92.31 310 HIS A C 1
ATOM 2375 O O . HIS A 1 310 ? -1.907 -4.648 7.962 1.00 92.31 310 HIS A O 1
ATOM 2381 N N . LEU A 1 311 ? -3.425 -6.162 7.301 1.00 92.44 311 LEU A N 1
ATOM 2382 C CA . LEU A 1 311 ? -4.491 -5.212 7.072 1.00 92.44 311 LEU A CA 1
ATOM 2383 C C . LEU A 1 311 ? -4.996 -4.671 8.407 1.00 92.44 311 LEU A C 1
ATOM 2385 O O . LEU A 1 311 ? -5.503 -5.424 9.239 1.00 92.44 311 LEU A O 1
ATOM 2389 N N . SER A 1 312 ? -4.889 -3.359 8.583 1.00 87.69 312 SER A N 1
ATOM 2390 C CA . SER A 1 312 ? -5.477 -2.629 9.703 1.00 87.69 312 SER A CA 1
ATOM 2391 C C . SER A 1 312 ? -6.108 -1.342 9.185 1.00 87.69 312 SER A C 1
ATOM 2393 O O . SER A 1 312 ? -5.559 -0.710 8.284 1.00 87.69 312 SER A O 1
ATOM 2395 N N . ARG A 1 313 ? -7.283 -0.975 9.711 1.00 85.12 313 ARG A N 1
ATOM 2396 C CA . ARG A 1 313 ? -7.952 0.269 9.305 1.00 85.12 313 ARG A CA 1
ATOM 2397 C C . ARG A 1 313 ? -7.199 1.484 9.838 1.00 85.12 313 ARG A C 1
ATOM 2399 O O . ARG A 1 313 ? -6.614 1.436 10.924 1.00 85.12 313 ARG A O 1
ATOM 2406 N N . SER A 1 314 ? -7.320 2.607 9.138 1.00 79.44 314 SER A N 1
ATOM 2407 C CA . SER A 1 314 ? -6.949 3.898 9.709 1.00 79.44 314 SER A CA 1
ATOM 2408 C C . SER A 1 314 ? -7.919 4.282 10.837 1.00 79.44 314 SER A C 1
ATOM 2410 O O . SER A 1 314 ? -9.095 3.921 10.840 1.00 79.44 314 SER A O 1
ATOM 2412 N N . GLY A 1 315 ? -7.443 5.037 11.829 1.00 74.75 315 GLY A N 1
ATOM 2413 C CA . GLY A 1 315 ? -8.299 5.548 12.909 1.00 74.75 315 GLY A CA 1
ATOM 2414 C C . GLY A 1 315 ? -9.322 6.599 12.454 1.00 74.75 315 GLY A C 1
ATOM 2415 O O . GLY A 1 315 ? -10.139 7.033 13.262 1.00 74.75 315 GLY A O 1
ATOM 2416 N N . ALA A 1 316 ? -9.279 7.016 11.187 1.00 81.62 316 ALA A N 1
ATOM 2417 C CA . ALA A 1 316 ? -10.126 8.065 10.646 1.00 81.62 316 ALA A CA 1
ATOM 2418 C C . ALA A 1 316 ? -11.597 7.628 10.548 1.00 81.62 316 ALA A C 1
ATOM 2420 O O . ALA A 1 316 ? -11.928 6.441 10.498 1.00 81.62 316 ALA A O 1
ATOM 2421 N N . VAL A 1 317 ? -12.495 8.610 10.537 1.00 82.06 317 VAL A N 1
ATOM 2422 C CA . VAL A 1 317 ? -13.938 8.415 10.375 1.00 82.06 317 VAL A CA 1
ATOM 2423 C C . VAL A 1 317 ? -14.394 9.272 9.206 1.00 82.06 317 VAL A C 1
ATOM 2425 O O . VAL A 1 317 ? -14.108 10.467 9.160 1.00 82.06 317 VAL A O 1
ATOM 2428 N N . ASP A 1 318 ? -15.112 8.668 8.265 1.00 84.44 318 ASP A N 1
ATOM 2429 C CA . ASP A 1 318 ? -15.686 9.383 7.128 1.00 84.44 318 ASP A CA 1
ATOM 2430 C C . ASP A 1 318 ? -16.982 10.090 7.551 1.00 84.44 318 ASP A C 1
ATOM 2432 O O . ASP A 1 318 ? -18.094 9.568 7.418 1.00 84.44 318 ASP A O 1
ATOM 2436 N N . TRP A 1 319 ? -16.834 11.297 8.093 1.00 87.44 319 TRP A N 1
ATOM 2437 C CA . TRP A 1 319 ? -17.968 12.114 8.524 1.00 87.44 319 TRP A CA 1
ATOM 2438 C C . TRP A 1 319 ? -18.940 12.420 7.384 1.00 87.44 319 TRP A C 1
ATOM 2440 O O . TRP A 1 319 ? -20.147 12.444 7.609 1.00 87.44 319 TRP A O 1
ATOM 2450 N N . GLY A 1 320 ? -18.443 12.588 6.155 1.00 87.81 320 GLY A N 1
ATOM 2451 C CA . GLY A 1 320 ? -19.290 12.804 4.984 1.00 87.81 320 GLY A CA 1
ATOM 2452 C C . GLY A 1 320 ? -20.205 11.609 4.701 1.00 87.81 320 GLY A C 1
ATOM 2453 O O . GLY A 1 320 ? -21.391 11.794 4.436 1.00 87.81 320 GLY A O 1
ATOM 2454 N N . ALA A 1 321 ? -19.687 10.380 4.813 1.00 85.12 321 ALA A N 1
ATOM 2455 C CA . ALA A 1 321 ? -20.484 9.158 4.687 1.00 85.12 321 ALA A CA 1
ATOM 2456 C C . ALA A 1 321 ? -21.557 9.070 5.772 1.00 85.12 321 ALA A C 1
ATOM 2458 O O . ALA A 1 321 ? -22.716 8.802 5.469 1.00 85.12 321 ALA A O 1
ATOM 2459 N N . LEU A 1 322 ? -21.169 9.313 7.027 1.00 89.31 322 LEU A N 1
ATOM 2460 C CA . LEU A 1 322 ? -22.076 9.257 8.171 1.00 89.31 322 LEU A CA 1
ATOM 2461 C C . LEU A 1 322 ? -23.198 10.293 8.061 1.00 89.31 322 LEU A C 1
ATOM 2463 O O . LEU A 1 322 ? -24.358 9.958 8.279 1.00 89.31 322 LEU A O 1
ATOM 2467 N N . LEU A 1 323 ? -22.877 11.528 7.667 1.00 90.19 323 LEU A N 1
ATOM 2468 C CA . LEU A 1 323 ? -23.872 12.572 7.410 1.00 90.19 323 LEU A CA 1
ATOM 2469 C C . LEU A 1 323 ? -24.810 12.185 6.262 1.00 90.19 323 LEU A C 1
ATOM 2471 O O . LEU A 1 323 ? -26.021 12.355 6.387 1.00 90.19 323 LEU A O 1
ATOM 2475 N N . GLY A 1 324 ? -24.279 11.604 5.183 1.00 89.25 324 GLY A N 1
ATOM 2476 C CA . GLY A 1 324 ? -25.086 11.086 4.076 1.00 89.25 324 GLY A CA 1
ATOM 2477 C C . GLY A 1 324 ? -26.037 9.962 4.501 1.00 89.25 324 GLY A C 1
ATOM 2478 O O . GLY A 1 324 ? -27.205 9.968 4.119 1.00 89.25 324 GLY A O 1
ATOM 2479 N N . LEU A 1 325 ? -25.569 9.034 5.340 1.00 89.81 325 LEU A N 1
ATOM 2480 C CA . LEU A 1 325 ? -26.382 7.957 5.919 1.00 89.81 325 LEU A CA 1
ATOM 2481 C C . LEU A 1 325 ? -27.498 8.502 6.810 1.00 89.81 325 LEU A C 1
ATOM 2483 O O . LEU A 1 325 ? -28.651 8.103 6.664 1.00 89.81 325 LEU A O 1
ATOM 2487 N N . MET A 1 326 ? -27.165 9.447 7.688 1.00 91.12 326 MET A N 1
ATOM 2488 C CA . MET A 1 326 ? -28.125 10.121 8.561 1.00 91.12 326 MET A CA 1
ATOM 2489 C C . MET A 1 326 ? -29.189 10.879 7.762 1.00 91.12 326 MET A C 1
ATOM 2491 O O . MET A 1 326 ? -30.376 10.779 8.071 1.00 91.12 326 MET A O 1
ATOM 2495 N N . ALA A 1 327 ? -28.787 11.584 6.701 1.00 91.25 327 ALA A N 1
ATOM 2496 C CA . ALA A 1 327 ? -29.709 12.280 5.810 1.00 91.25 327 ALA A CA 1
ATOM 2497 C C . ALA A 1 327 ? -30.630 11.303 5.060 1.00 91.25 327 ALA A C 1
ATOM 2499 O O . ALA A 1 327 ? -31.840 11.519 5.006 1.00 91.25 327 ALA A O 1
ATOM 2500 N N . ALA A 1 328 ? -30.085 10.200 4.536 1.00 88.88 328 ALA A N 1
ATOM 2501 C CA . ALA A 1 328 ? -30.871 9.170 3.859 1.00 88.88 328 ALA A CA 1
ATOM 2502 C C . ALA A 1 328 ? -31.861 8.476 4.812 1.00 88.88 328 ALA A C 1
ATOM 2504 O O . ALA A 1 328 ? -32.994 8.191 4.427 1.00 88.88 328 ALA A O 1
ATOM 2505 N N . ALA A 1 329 ? -31.466 8.234 6.066 1.00 89.75 329 ALA A N 1
ATOM 2506 C CA . ALA A 1 329 ? -32.356 7.717 7.102 1.00 89.75 329 ALA A CA 1
ATOM 2507 C C . ALA A 1 329 ? -33.501 8.695 7.396 1.00 89.75 329 ALA A C 1
ATOM 2509 O O . ALA A 1 329 ? -34.664 8.297 7.341 1.00 89.75 329 ALA A O 1
ATOM 2510 N N . ALA A 1 330 ? -33.189 9.978 7.610 1.00 91.12 330 ALA A N 1
ATOM 2511 C CA . ALA A 1 330 ? -34.191 11.013 7.858 1.00 91.12 330 ALA A CA 1
ATOM 2512 C C . ALA A 1 330 ? -35.212 11.121 6.712 1.00 91.12 330 ALA A C 1
ATOM 2514 O O . ALA A 1 330 ? -36.414 11.177 6.960 1.00 91.12 330 ALA A O 1
ATOM 2515 N N . GLN A 1 331 ? -34.752 11.074 5.456 1.00 90.75 331 GLN A N 1
ATOM 2516 C CA . GLN A 1 331 ? -35.625 11.091 4.273 1.00 90.75 331 GLN A CA 1
ATOM 2517 C C . GLN A 1 331 ? -36.575 9.886 4.207 1.00 90.75 331 GLN A C 1
ATOM 2519 O O . GLN A 1 331 ? -37.680 10.004 3.686 1.00 90.75 331 GLN A O 1
ATOM 2524 N N . ARG A 1 332 ? -36.173 8.736 4.763 1.00 89.25 332 ARG A N 1
ATOM 2525 C CA . ARG A 1 332 ? -37.006 7.527 4.881 1.00 89.25 332 ARG A CA 1
ATOM 2526 C C . ARG A 1 332 ? -37.877 7.503 6.145 1.00 89.25 332 ARG A C 1
ATOM 2528 O O . ARG A 1 332 ? -38.501 6.482 6.419 1.00 89.25 332 ARG A O 1
ATOM 2535 N N . GLY A 1 333 ? -37.893 8.577 6.940 1.00 89.81 333 GLY A N 1
ATOM 2536 C CA . GLY A 1 333 ? -38.591 8.620 8.230 1.00 89.81 333 GLY A CA 1
ATOM 2537 C C . GLY A 1 333 ? -37.946 7.751 9.318 1.00 89.81 333 GLY A C 1
ATOM 2538 O O . GLY A 1 333 ? -38.593 7.418 10.306 1.00 89.81 333 GLY A O 1
ATOM 2539 N N . GLN A 1 334 ? -36.683 7.354 9.139 1.00 88.94 334 GLN A N 1
ATOM 2540 C CA . GLN A 1 334 ? -35.909 6.572 10.103 1.00 88.94 334 GLN A CA 1
ATOM 2541 C C . GLN A 1 334 ? -35.087 7.494 11.009 1.00 88.94 334 GLN A C 1
ATOM 2543 O O . GLN A 1 334 ? -34.674 8.585 10.613 1.00 88.94 334 GLN A O 1
ATOM 2548 N N . ALA A 1 335 ? -34.801 7.034 12.226 1.00 87.00 335 ALA A N 1
ATOM 2549 C CA . ALA A 1 335 ? -33.952 7.764 13.158 1.00 87.00 335 ALA A CA 1
ATOM 2550 C C . ALA A 1 335 ? -32.492 7.824 12.639 1.00 87.00 335 ALA A C 1
ATOM 2552 O O . ALA A 1 335 ? -31.899 6.769 12.390 1.00 87.00 335 ALA A O 1
ATOM 2553 N N . PRO A 1 336 ? -31.876 9.017 12.512 1.00 89.31 336 PRO A N 1
ATOM 2554 C CA . PRO A 1 336 ? -30.543 9.154 11.913 1.00 89.31 336 PRO A CA 1
ATOM 2555 C C . PRO A 1 336 ? -29.402 8.530 12.729 1.00 89.31 336 PRO A C 1
ATOM 2557 O O . PRO A 1 336 ? -28.573 7.805 12.183 1.00 89.31 336 PRO A O 1
ATOM 2560 N N . PHE A 1 337 ? -29.352 8.784 14.041 1.00 88.81 337 PHE A N 1
ATOM 2561 C CA . PHE A 1 337 ? -28.259 8.306 14.898 1.00 88.81 337 PHE A CA 1
ATOM 2562 C C . PHE A 1 337 ? -28.176 6.775 14.998 1.00 88.81 337 PHE A C 1
ATOM 2564 O O . PHE A 1 337 ? -27.069 6.254 14.860 1.00 88.81 337 PHE A O 1
ATOM 2571 N N . PRO A 1 338 ? -29.292 6.029 15.144 1.00 88.12 338 PRO A N 1
ATOM 2572 C CA . PRO A 1 338 ? -29.247 4.571 15.083 1.00 88.12 338 PRO A CA 1
ATOM 2573 C C . PRO A 1 338 ? -28.649 4.020 13.793 1.00 88.12 338 PRO A C 1
ATOM 2575 O O . PRO A 1 338 ? -27.887 3.058 13.836 1.00 88.12 338 PRO A O 1
ATOM 2578 N N . GLU A 1 339 ? -28.941 4.647 12.653 1.00 87.88 339 GLU A N 1
ATOM 2579 C CA . GLU A 1 339 ? -28.372 4.235 11.372 1.00 87.88 339 GLU A CA 1
ATOM 2580 C C . GLU A 1 339 ? -26.856 4.485 11.314 1.00 87.88 339 GLU A C 1
ATOM 2582 O O . GLU A 1 339 ? -26.097 3.622 10.871 1.00 87.88 339 GLU A O 1
ATOM 2587 N N . ALA A 1 340 ? -26.393 5.630 11.824 1.00 89.25 340 ALA A N 1
ATOM 2588 C CA . ALA A 1 340 ? -24.967 5.947 11.891 1.00 89.25 340 ALA A CA 1
ATOM 2589 C C . ALA A 1 340 ? -24.192 4.975 12.801 1.00 89.25 340 ALA A C 1
ATOM 2591 O O . ALA A 1 340 ? -23.136 4.474 12.405 1.00 89.25 340 ALA A O 1
ATOM 2592 N N . VAL A 1 341 ? -24.736 4.664 13.985 1.00 88.69 341 VAL A N 1
ATOM 2593 C CA . VAL A 1 341 ? -24.151 3.691 14.926 1.00 88.69 341 VAL A CA 1
ATOM 2594 C C . VAL A 1 341 ? -24.106 2.299 14.296 1.00 88.69 341 VAL A C 1
ATOM 2596 O O . VAL A 1 341 ? -23.054 1.660 14.298 1.00 88.69 341 VAL A O 1
ATOM 2599 N N . ARG A 1 342 ? -25.197 1.864 13.649 1.00 88.25 342 ARG A N 1
ATOM 2600 C CA . ARG A 1 342 ? -25.259 0.580 12.933 1.00 88.25 342 ARG A CA 1
ATOM 2601 C C . ARG A 1 342 ? -24.134 0.439 11.911 1.00 88.25 342 ARG A C 1
ATOM 2603 O O . ARG A 1 342 ? -23.536 -0.627 11.799 1.00 88.25 342 ARG A O 1
ATOM 2610 N N . VAL A 1 343 ? -23.846 1.485 11.137 1.00 88.06 343 VAL A N 1
ATOM 2611 C CA . VAL A 1 343 ? -22.772 1.441 10.134 1.00 88.06 343 VAL A CA 1
ATOM 2612 C C . VAL A 1 343 ? -21.391 1.445 10.784 1.00 88.06 343 VAL A C 1
ATOM 2614 O O . VAL A 1 343 ? -20.526 0.692 10.337 1.00 88.06 343 VAL A O 1
ATOM 2617 N N . GLN A 1 344 ? -21.179 2.213 11.856 1.00 87.81 344 GLN A N 1
ATOM 2618 C CA . GLN A 1 344 ? -19.918 2.176 12.605 1.00 87.81 344 GLN A CA 1
ATOM 2619 C C . GLN A 1 344 ? -19.607 0.792 13.174 1.00 87.81 344 GLN A C 1
ATOM 2621 O O . GLN A 1 344 ? -18.474 0.317 13.070 1.00 87.81 344 GLN A O 1
ATOM 2626 N N . GLU A 1 345 ? -20.614 0.102 13.707 1.00 88.19 345 GLU A N 1
ATOM 2627 C CA . GLU A 1 345 ? -20.461 -1.265 14.203 1.00 88.19 345 GLU A CA 1
ATOM 2628 C C . GLU A 1 345 ? -20.095 -2.250 13.085 1.00 88.19 345 GLU A C 1
ATOM 2630 O O . GLU A 1 345 ? -19.511 -3.295 13.355 1.00 88.19 345 GLU A O 1
ATOM 2635 N N . ARG A 1 346 ? -20.362 -1.921 11.818 1.00 91.31 346 ARG A N 1
ATOM 2636 C CA . ARG A 1 346 ? -20.059 -2.759 10.648 1.00 91.31 346 ARG A CA 1
ATOM 2637 C C . ARG A 1 346 ? -18.664 -2.527 10.057 1.00 91.31 346 ARG A C 1
ATOM 2639 O O . ARG A 1 346 ? -18.291 -3.240 9.131 1.00 91.31 346 ARG A O 1
ATOM 2646 N N . LEU A 1 347 ? -17.874 -1.586 10.566 1.00 91.75 347 LEU A N 1
ATOM 2647 C CA . LEU A 1 347 ? -16.530 -1.290 10.045 1.00 91.75 347 LEU A CA 1
ATOM 2648 C C . LEU A 1 347 ? -15.523 -2.418 10.331 1.00 91.75 347 LEU A C 1
ATOM 2650 O O . LEU A 1 347 ? -15.741 -3.235 11.230 1.00 91.75 347 LEU A O 1
ATOM 2654 N N . PHE A 1 348 ? -14.410 -2.469 9.594 1.00 92.00 348 PHE A N 1
ATOM 2655 C CA . PHE A 1 348 ? -13.338 -3.461 9.737 1.00 92.00 348 PHE A CA 1
ATOM 2656 C C . PHE A 1 348 ? -12.464 -3.141 10.961 1.00 92.00 348 PHE A C 1
ATOM 2658 O O . PHE A 1 348 ? -11.314 -2.712 10.872 1.00 92.00 348 PHE A O 1
ATOM 2665 N N . THR A 1 349 ? -13.034 -3.329 12.150 1.00 84.31 349 THR A N 1
ATOM 2666 C CA . THR A 1 349 ? -12.374 -3.039 13.423 1.00 84.31 349 THR A CA 1
ATOM 2667 C C . THR A 1 349 ? -12.659 -4.103 14.475 1.00 84.31 349 THR A C 1
ATOM 2669 O O . THR A 1 349 ? -13.756 -4.659 14.543 1.00 84.31 349 THR A O 1
ATOM 2672 N N . SER A 1 350 ? -11.666 -4.366 15.327 1.00 71.62 350 SER A N 1
ATOM 2673 C CA . SER A 1 350 ? -11.828 -5.139 16.564 1.00 71.62 350 SER A CA 1
ATOM 2674 C C . SER A 1 350 ? -12.260 -4.270 17.749 1.00 71.62 350 SER A C 1
ATOM 2676 O O . SER A 1 350 ? -12.753 -4.792 18.746 1.00 71.62 350 SER A O 1
ATOM 2678 N N . LYS A 1 351 ? -12.089 -2.945 17.647 1.00 77.62 351 LYS A N 1
ATOM 2679 C CA . LYS A 1 351 ? -12.511 -1.963 18.652 1.00 77.62 351 LYS A CA 1
ATOM 2680 C C . LYS A 1 351 ? -13.612 -1.079 18.069 1.00 77.62 351 LYS A C 1
ATOM 2682 O O . LYS A 1 351 ? -13.344 -0.416 17.064 1.00 77.62 351 LYS A O 1
ATOM 2687 N N . PRO A 1 352 ? -14.810 -1.035 18.668 1.00 75.94 352 PRO A N 1
ATOM 2688 C CA . PRO A 1 352 ? -15.853 -0.122 18.229 1.00 75.94 352 PRO A CA 1
ATOM 2689 C C . PRO A 1 352 ? -15.324 1.309 18.175 1.00 75.94 352 PRO A C 1
ATOM 2691 O O . PRO A 1 352 ? -14.624 1.759 19.087 1.00 75.94 352 PRO A O 1
ATOM 2694 N N . VAL A 1 353 ? -15.636 2.000 17.087 1.00 80.19 353 VAL A N 1
ATOM 2695 C CA . VAL A 1 353 ? -15.534 3.454 17.063 1.00 80.19 353 VAL A CA 1
ATOM 2696 C C . VAL A 1 353 ? -16.813 3.972 17.715 1.00 80.19 353 VAL A C 1
ATOM 2698 O O . VAL A 1 353 ? -17.872 3.383 17.519 1.00 80.19 353 VAL A O 1
ATOM 2701 N N . PHE A 1 354 ? -16.688 4.996 18.556 1.00 82.00 354 PHE A N 1
ATOM 2702 C CA . PHE A 1 354 ? -17.826 5.602 19.235 1.00 82.00 354 PHE A CA 1
ATOM 2703 C C . PHE A 1 354 ? -18.085 6.979 18.633 1.00 82.00 354 PHE A C 1
ATOM 2705 O O . PHE A 1 354 ? -17.173 7.807 18.559 1.00 82.00 354 PHE A O 1
ATOM 2712 N N . LEU A 1 355 ? -19.329 7.229 18.238 1.00 82.50 355 LEU A N 1
ATOM 2713 C CA . LEU A 1 355 ? -19.836 8.533 17.816 1.00 82.50 355 LEU A CA 1
ATOM 2714 C C . LEU A 1 355 ? -20.191 9.426 19.015 1.00 82.50 355 LEU A C 1
ATOM 2716 O O . LEU A 1 355 ? -20.399 10.625 18.848 1.00 82.50 355 LEU A O 1
ATOM 2720 N N . GLY A 1 356 ? -20.263 8.854 20.220 1.00 81.25 356 GLY A N 1
ATOM 2721 C CA . GLY A 1 356 ? -20.609 9.557 21.456 1.00 81.25 356 GLY A CA 1
ATOM 2722 C C . GLY A 1 356 ? -22.115 9.686 21.691 1.00 81.25 356 GLY A C 1
ATOM 2723 O O . GLY A 1 356 ? -22.521 10.253 22.702 1.00 81.25 356 GLY A O 1
ATOM 2724 N N . VAL A 1 357 ? -22.940 9.150 20.787 1.00 79.25 357 VAL A N 1
ATOM 2725 C CA . VAL A 1 357 ? -24.410 9.138 20.892 1.00 79.25 357 VAL A CA 1
ATOM 2726 C C . VAL A 1 357 ? -24.949 7.814 21.433 1.00 79.25 357 VAL A C 1
ATOM 2728 O O . VAL A 1 357 ? -26.109 7.742 21.825 1.00 79.25 357 VAL A O 1
ATOM 2731 N N . GLU A 1 358 ? -24.116 6.772 21.491 1.00 82.38 358 GLU A N 1
ATOM 2732 C CA . GLU A 1 358 ? -24.515 5.409 21.855 1.00 82.38 358 GLU A CA 1
ATOM 2733 C C . GLU A 1 358 ? -25.106 5.342 23.266 1.00 82.38 358 GLU A C 1
ATOM 2735 O O . GLU A 1 358 ? -26.122 4.687 23.487 1.00 82.38 358 GLU A O 1
ATOM 2740 N N . GLU A 1 359 ? -24.497 6.044 24.223 1.00 74.31 359 GLU A N 1
ATOM 2741 C CA . GLU A 1 359 ? -24.955 6.038 25.615 1.00 74.31 359 GLU A CA 1
ATOM 2742 C C . GLU A 1 359 ? -26.290 6.778 25.772 1.00 74.31 359 GLU A C 1
ATOM 2744 O O . GLU A 1 359 ? -27.207 6.288 26.428 1.00 74.31 359 GLU A O 1
ATOM 2749 N N . SER A 1 360 ? -26.444 7.914 25.088 1.00 70.50 360 SER A N 1
ATOM 2750 C CA . SER A 1 360 ? -27.702 8.669 25.049 1.00 70.50 360 SER A CA 1
ATOM 2751 C C . SER A 1 360 ? -28.825 7.893 24.360 1.00 70.50 360 SER A C 1
ATOM 2753 O O . SER A 1 360 ? -29.990 8.059 24.707 1.00 70.50 360 SER A O 1
ATOM 2755 N N . MET A 1 361 ? -28.493 7.012 23.412 1.00 73.75 361 MET A N 1
ATOM 2756 C CA . MET A 1 361 ? -29.460 6.106 22.793 1.00 73.75 361 MET A CA 1
ATOM 2757 C C . MET A 1 361 ? -29.890 4.957 23.716 1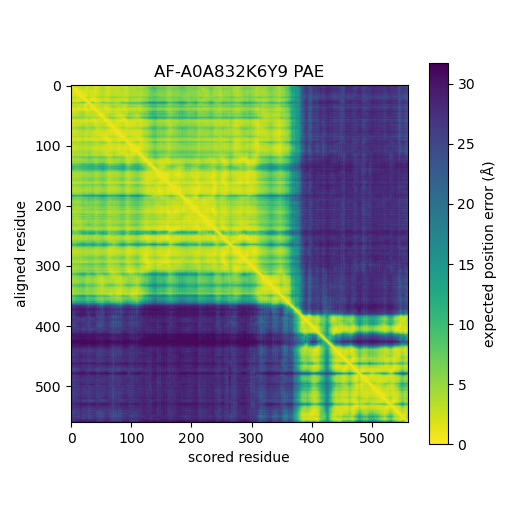.00 73.75 361 MET A C 1
ATOM 2759 O O . MET A 1 361 ? -31.021 4.492 23.608 1.00 73.75 361 MET A O 1
ATOM 2763 N N . ARG A 1 362 ? -29.015 4.491 24.618 1.00 73.81 362 ARG A N 1
ATOM 2764 C CA . ARG A 1 362 ? -29.350 3.465 25.628 1.00 73.81 362 ARG A CA 1
ATOM 2765 C C . ARG A 1 362 ? -30.240 4.005 26.743 1.00 73.81 362 ARG A C 1
ATOM 2767 O O . ARG A 1 362 ? -30.989 3.241 27.346 1.00 73.81 362 ARG A O 1
ATOM 2774 N N . HIS A 1 363 ? -30.169 5.310 26.994 1.00 70.06 363 HIS A N 1
ATOM 2775 C CA . HIS A 1 363 ? -30.944 6.007 28.016 1.00 70.06 363 HIS A CA 1
ATOM 2776 C C . HIS A 1 363 ? -31.790 7.124 27.386 1.00 70.06 363 HIS A C 1
ATOM 2778 O O . HIS A 1 363 ? -31.501 8.302 27.594 1.00 70.06 363 HIS A O 1
ATOM 2784 N N . PRO A 1 364 ? -32.831 6.774 26.603 1.00 62.41 364 PRO A N 1
ATOM 2785 C CA . PRO A 1 364 ? -33.656 7.763 25.909 1.00 62.41 364 PRO A CA 1
ATOM 2786 C C . PRO A 1 364 ? -34.455 8.643 26.881 1.00 62.41 364 PRO A C 1
ATOM 2788 O O . PRO A 1 364 ? -34.754 9.792 26.567 1.00 62.41 364 PRO A O 1
ATOM 2791 N N . GLU A 1 365 ? -34.764 8.121 28.070 1.00 60.81 365 GLU A N 1
ATOM 2792 C CA . GLU A 1 365 ? -35.443 8.847 29.137 1.00 60.81 365 GLU A CA 1
ATOM 2793 C C . GLU A 1 365 ? -34.426 9.346 30.164 1.00 60.81 365 GLU A C 1
ATOM 2795 O O . GLU A 1 365 ? -33.899 8.589 30.982 1.00 60.81 365 GLU A O 1
ATOM 2800 N N . VAL A 1 366 ? -34.154 10.649 30.121 1.00 54.31 366 VAL A N 1
ATOM 2801 C CA . VAL A 1 366 ? -33.356 11.351 31.128 1.00 54.31 366 VAL A CA 1
ATOM 2802 C C . VAL A 1 366 ? -34.220 12.407 31.828 1.00 54.31 366 VAL A C 1
ATOM 2804 O O . VAL A 1 366 ? -35.022 13.063 31.161 1.00 54.31 366 VAL A O 1
ATOM 2807 N N . PRO A 1 367 ? -34.060 12.634 33.151 1.00 47.47 367 PRO A N 1
ATOM 2808 C CA . PRO A 1 367 ? -34.966 13.477 33.949 1.00 47.47 367 PRO A CA 1
ATOM 2809 C C . PRO A 1 367 ? -35.123 14.925 33.463 1.00 47.47 367 PRO A C 1
ATOM 2811 O O . PRO A 1 367 ? -36.063 15.610 33.849 1.00 47.47 367 PRO A O 1
ATOM 2814 N N . CYS A 1 368 ? -34.193 15.412 32.640 1.00 54.06 368 CYS A N 1
ATOM 2815 C CA . CYS A 1 368 ? -34.204 16.764 32.090 1.00 54.06 368 CYS A CA 1
ATOM 2816 C C . CYS A 1 368 ? -34.902 16.891 30.723 1.00 54.06 368 CYS A C 1
ATOM 2818 O O . CYS A 1 368 ? -34.947 17.997 30.191 1.00 54.06 368 CYS A O 1
ATOM 2820 N N . GLY A 1 369 ? -35.406 15.797 30.135 1.00 50.72 369 GLY A N 1
ATOM 2821 C CA . GLY A 1 369 ? -36.133 15.810 28.856 1.00 50.72 369 GLY A CA 1
ATOM 2822 C C . GLY A 1 369 ? -35.293 16.168 27.619 1.00 50.72 369 GLY A C 1
ATOM 2823 O O . GLY A 1 369 ? -35.853 16.425 26.558 1.00 50.72 369 GLY A O 1
ATOM 2824 N N . LEU A 1 370 ? -33.960 16.209 27.737 1.00 46.75 370 LEU A N 1
ATOM 2825 C CA . LEU A 1 370 ? -33.034 16.576 26.660 1.00 46.75 370 LEU A CA 1
ATOM 2826 C C . LEU A 1 370 ? -32.028 15.451 26.405 1.00 46.75 370 LEU A C 1
ATOM 2828 O O . LEU A 1 370 ? -31.372 15.006 27.343 1.00 46.75 370 LEU A O 1
ATOM 2832 N N . HIS A 1 371 ? -31.837 15.056 25.144 1.00 45.69 371 HIS A N 1
ATOM 2833 C CA . HIS A 1 371 ? -30.788 14.107 24.755 1.00 45.69 371 HIS A CA 1
ATOM 2834 C C . HIS A 1 371 ? -29.401 14.627 25.181 1.00 45.69 371 HIS A C 1
ATOM 2836 O O . HIS A 1 371 ? -29.028 15.758 24.872 1.00 45.69 371 HIS A O 1
ATOM 2842 N N . THR A 1 372 ? -28.640 13.825 25.928 1.00 48.72 372 THR A N 1
ATOM 2843 C CA . THR A 1 372 ? -27.289 14.179 26.386 1.00 48.72 372 THR A CA 1
ATOM 2844 C C . THR A 1 372 ? -26.284 14.162 25.231 1.00 48.72 372 THR A C 1
ATOM 2846 O O . THR A 1 372 ? -26.239 13.205 24.463 1.00 48.72 372 THR A O 1
ATOM 2849 N N . ASP A 1 373 ? -25.438 15.184 25.119 1.00 48.69 373 ASP A N 1
ATOM 2850 C CA . ASP A 1 373 ? -24.212 15.150 24.318 1.00 48.69 373 ASP A CA 1
ATOM 2851 C C . ASP A 1 373 ? -22.979 14.987 25.228 1.00 48.69 373 ASP A C 1
ATOM 2853 O O . ASP A 1 373 ? -23.035 15.161 26.453 1.00 48.69 373 ASP A O 1
ATOM 2857 N N . ALA A 1 374 ? -21.851 14.600 24.628 1.00 47.38 374 ALA A N 1
ATOM 2858 C CA . ALA A 1 374 ? -20.608 14.279 25.334 1.00 47.38 374 ALA A CA 1
ATOM 2859 C C . ALA A 1 374 ? -20.051 15.440 26.188 1.00 47.38 374 ALA A C 1
ATOM 2861 O O . ALA A 1 374 ? -19.263 15.206 27.109 1.00 47.38 374 ALA A O 1
ATOM 2862 N N . GLU A 1 375 ? -20.475 16.678 25.926 1.00 45.81 375 GLU A N 1
ATOM 2863 C CA . GLU A 1 375 ? -20.038 17.863 26.665 1.00 45.81 375 GLU A CA 1
ATOM 2864 C C . GLU A 1 375 ? -20.717 17.972 28.040 1.00 45.81 375 GLU A C 1
ATOM 2866 O O . GLU A 1 375 ? -20.059 18.310 29.028 1.00 45.81 375 GLU A O 1
ATOM 2871 N N . ARG A 1 376 ? -21.989 17.568 28.187 1.00 50.06 376 ARG A N 1
ATOM 2872 C CA . ARG A 1 376 ? -22.663 17.590 29.502 1.00 50.06 376 ARG A CA 1
ATOM 2873 C C . ARG A 1 376 ? -22.161 16.527 30.478 1.00 50.06 376 ARG A C 1
ATOM 2875 O O . ARG A 1 376 ? -22.096 16.794 31.680 1.00 50.06 376 ARG A O 1
ATOM 2882 N N . ALA A 1 377 ? -21.736 15.356 29.999 1.00 48.38 377 ALA A N 1
ATOM 2883 C CA . ALA A 1 377 ? -21.199 14.295 30.861 1.00 48.38 377 ALA A CA 1
ATOM 2884 C C . ALA A 1 377 ? -19.901 14.708 31.588 1.00 48.38 377 ALA A C 1
ATOM 2886 O O . ALA A 1 377 ? -19.628 14.236 32.696 1.00 48.38 377 ALA A O 1
ATOM 2887 N N . ARG A 1 378 ? -19.122 15.639 31.015 1.00 48.66 378 ARG A N 1
ATOM 2888 C CA . ARG A 1 378 ? -17.892 16.167 31.631 1.00 48.66 378 ARG A CA 1
ATOM 2889 C C . ARG A 1 378 ? -18.157 17.038 32.859 1.00 48.66 378 ARG A C 1
ATOM 2891 O O . ARG A 1 378 ? -17.289 17.133 33.727 1.00 48.66 378 ARG A O 1
ATOM 2898 N N . HIS A 1 379 ? -19.344 17.632 32.974 1.00 47.19 379 HIS A N 1
ATOM 2899 C CA . HIS A 1 379 ? -19.660 18.558 34.061 1.00 47.19 379 HIS A CA 1
ATOM 2900 C C . HIS A 1 379 ? -20.192 17.893 35.340 1.00 47.19 379 HIS A C 1
ATOM 2902 O O . HIS A 1 379 ? -20.124 18.509 36.400 1.00 47.19 379 HIS A O 1
ATOM 2908 N N . VAL A 1 380 ? -20.658 16.639 35.293 1.00 49.41 380 VAL A N 1
ATOM 2909 C CA . VAL A 1 380 ? -21.432 16.048 36.411 1.00 49.41 380 VAL A CA 1
ATOM 2910 C C . VAL A 1 380 ? -20.604 15.154 37.351 1.00 49.41 380 VAL A C 1
ATOM 2912 O O . VAL A 1 380 ? -21.092 14.745 38.401 1.00 49.41 380 VAL A O 1
ATOM 2915 N N . ARG A 1 381 ? -19.325 14.861 37.070 1.00 50.31 381 ARG A N 1
ATOM 2916 C CA . ARG A 1 381 ? -18.496 14.041 37.985 1.00 50.31 381 ARG A CA 1
ATOM 2917 C C . ARG A 1 381 ? -17.071 14.562 38.157 1.00 50.31 381 ARG A C 1
ATOM 2919 O O . ARG A 1 381 ? -16.110 13.919 37.743 1.00 50.31 381 ARG A O 1
ATOM 2926 N N . ARG A 1 382 ? -16.902 15.675 38.877 1.00 52.91 382 ARG A N 1
ATOM 2927 C CA . ARG A 1 382 ? -15.613 15.962 39.533 1.00 52.91 382 ARG A CA 1
ATOM 2928 C C . ARG A 1 382 ? -15.473 15.055 40.757 1.00 52.91 382 ARG A C 1
ATOM 2930 O O . ARG A 1 382 ? -15.819 15.436 41.866 1.00 52.91 382 ARG A O 1
ATOM 2937 N N . ARG A 1 383 ? -14.971 13.831 40.559 1.00 63.00 383 ARG A N 1
ATOM 2938 C CA . ARG A 1 383 ? -14.417 13.053 41.676 1.00 63.00 383 ARG A CA 1
ATOM 2939 C C . ARG A 1 383 ? -13.193 13.810 42.193 1.00 63.00 383 ARG A C 1
ATOM 2941 O O . ARG A 1 383 ? -12.229 13.980 41.446 1.00 63.00 383 ARG A O 1
ATOM 2948 N N . VAL A 1 384 ? -13.246 14.292 43.432 1.00 70.81 384 VAL A N 1
ATOM 2949 C CA . VAL A 1 384 ? -12.084 14.888 44.098 1.00 70.81 384 VAL A CA 1
ATOM 2950 C C . VAL A 1 384 ? -11.128 13.747 44.431 1.00 70.81 384 VAL A C 1
ATOM 2952 O O . VAL A 1 384 ? -11.506 12.778 45.080 1.00 70.81 384 VAL A O 1
ATOM 2955 N N . ARG A 1 385 ? -9.907 13.807 43.897 1.00 76.19 385 ARG A N 1
ATOM 2956 C CA . ARG A 1 385 ? -8.846 12.869 44.273 1.00 76.19 385 ARG A CA 1
ATOM 2957 C C . ARG A 1 385 ? -8.261 13.326 45.601 1.00 76.19 385 ARG A C 1
ATOM 2959 O O . ARG A 1 385 ? -7.907 14.494 45.713 1.00 76.19 385 ARG A O 1
ATOM 2966 N N . GLU A 1 386 ? -8.097 12.404 46.540 1.00 83.00 386 GLU A N 1
ATOM 2967 C CA . GLU A 1 386 ? -7.506 12.659 47.857 1.00 83.00 386 GLU A CA 1
ATOM 2968 C C . GLU A 1 386 ? -6.263 11.787 48.089 1.00 83.00 386 GLU A C 1
ATOM 2970 O O . GLU A 1 386 ? -6.075 10.744 47.444 1.00 83.00 386 GLU A O 1
ATOM 2975 N N . MET A 1 387 ? -5.400 12.218 49.007 1.00 83.81 387 MET A N 1
ATOM 2976 C CA . MET A 1 387 ? -4.274 11.440 49.517 1.00 83.81 387 MET A CA 1
ATOM 2977 C C . MET A 1 387 ? -4.204 11.505 51.041 1.00 83.81 387 MET A C 1
ATOM 2979 O O . MET A 1 387 ? -4.584 12.505 51.640 1.00 83.81 387 MET A O 1
ATOM 2983 N N . LEU A 1 388 ? -3.692 10.436 51.65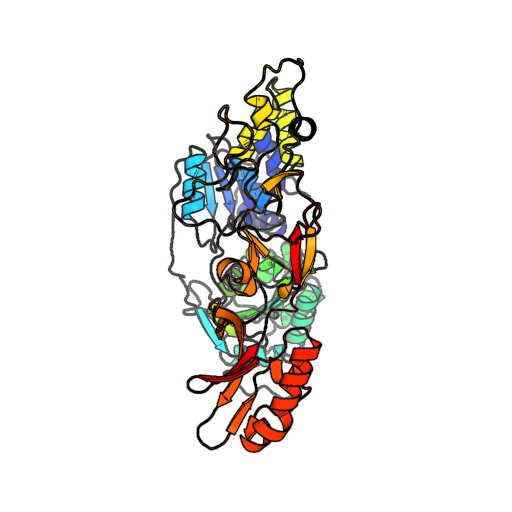0 1.00 83.06 388 LEU A N 1
ATOM 2984 C CA . LEU A 1 388 ? -3.327 10.421 53.062 1.00 83.06 388 LEU A CA 1
ATOM 2985 C C . LEU A 1 388 ? -1.964 11.115 53.214 1.00 83.06 388 LEU A C 1
ATOM 2987 O O . LEU A 1 388 ? -0.982 10.667 52.617 1.00 83.06 388 LEU A O 1
ATOM 2991 N N . ASN A 1 389 ? -1.914 12.213 53.962 1.00 86.38 389 ASN A N 1
ATOM 2992 C CA . ASN A 1 389 ? -0.701 13.002 54.173 1.00 86.38 389 ASN A CA 1
ATOM 2993 C C . ASN A 1 389 ? 0.215 12.406 55.263 1.00 86.38 389 ASN A C 1
ATOM 2995 O O . ASN A 1 389 ? -0.129 11.433 55.938 1.00 86.38 389 ASN A O 1
ATOM 2999 N N . SER A 1 390 ? 1.395 13.003 55.460 1.00 85.94 390 SER A N 1
ATOM 3000 C CA . SER A 1 390 ? 2.389 12.579 56.462 1.00 85.94 390 SER A CA 1
ATOM 3001 C C . SER A 1 390 ? 1.917 12.710 57.914 1.00 85.94 390 SER A C 1
ATOM 3003 O O . SER A 1 390 ? 2.532 12.137 58.814 1.00 85.94 390 SER A O 1
ATOM 3005 N N . LEU A 1 391 ? 0.822 13.435 58.156 1.00 83.69 391 LEU A N 1
ATOM 3006 C CA . LEU A 1 391 ? 0.193 13.573 59.469 1.00 83.69 391 LEU A CA 1
ATOM 3007 C C . LEU A 1 391 ? -0.887 12.511 59.727 1.00 83.69 391 LEU A C 1
ATOM 3009 O O . LEU A 1 391 ? -1.389 12.436 60.844 1.00 83.69 391 LEU A O 1
ATOM 3013 N N . GLY A 1 392 ? -1.212 11.670 58.738 1.00 77.94 392 GLY A N 1
ATOM 3014 C CA . GLY A 1 392 ? -2.260 10.652 58.853 1.00 77.94 392 GLY A CA 1
ATOM 3015 C C . GLY A 1 392 ? -3.674 11.181 58.592 1.00 77.94 392 GLY A C 1
ATOM 3016 O O . GLY A 1 392 ? -4.646 10.567 59.028 1.00 77.94 392 GLY A O 1
ATOM 3017 N N . GLU A 1 393 ? -3.805 12.308 57.888 1.00 82.75 393 GLU A N 1
ATOM 3018 C CA . GLU A 1 393 ? -5.084 12.916 57.513 1.00 82.75 393 GLU A CA 1
ATOM 3019 C C . GLU A 1 393 ? -5.310 12.866 55.998 1.00 82.75 393 GLU A C 1
ATOM 3021 O O . GLU A 1 393 ? -4.367 12.950 55.209 1.00 82.75 393 GLU A O 1
ATOM 3026 N N . TRP A 1 394 ? -6.570 12.744 55.581 1.00 81.69 394 TRP A N 1
ATOM 3027 C CA . TRP A 1 394 ? -6.948 12.829 54.172 1.00 81.69 394 TRP A CA 1
ATOM 3028 C C . TRP A 1 394 ? -7.016 14.290 53.727 1.00 81.69 394 TRP A C 1
ATOM 3030 O O . TRP A 1 394 ? -7.656 15.118 54.373 1.00 81.69 394 TRP A O 1
ATOM 3040 N N . GLU A 1 395 ? -6.370 14.606 52.609 1.00 85.00 395 GLU A N 1
ATOM 3041 C CA . GLU A 1 395 ? -6.441 15.920 51.975 1.00 85.00 395 GLU A CA 1
ATOM 3042 C C . GLU A 1 395 ? -6.652 15.806 50.465 1.00 85.00 395 GLU A C 1
ATOM 3044 O O . GLU A 1 395 ? -6.304 14.799 49.838 1.00 85.00 395 GLU A O 1
ATOM 3049 N N . ALA A 1 396 ? -7.206 16.860 49.863 1.00 85.50 396 ALA A N 1
ATOM 3050 C CA . ALA A 1 396 ? -7.311 16.961 48.413 1.00 85.50 396 ALA A CA 1
ATOM 3051 C C . ALA A 1 396 ? -5.918 16.854 47.777 1.00 85.50 396 ALA A C 1
ATOM 3053 O O . ALA A 1 396 ? -4.967 17.465 48.257 1.00 85.50 396 ALA A O 1
ATOM 3054 N N . MET A 1 397 ? -5.813 16.092 46.685 1.00 87.19 397 MET A N 1
ATOM 3055 C CA . MET A 1 397 ? -4.551 15.798 46.005 1.00 87.19 397 MET A CA 1
ATOM 3056 C C . MET A 1 397 ? -3.781 17.095 45.693 1.00 87.19 397 MET A C 1
ATOM 3058 O O . MET A 1 397 ? -4.226 17.866 44.832 1.00 87.19 397 MET A O 1
ATOM 3062 N N . PRO A 1 398 ? -2.626 17.330 46.338 1.00 87.06 398 PRO A N 1
ATOM 3063 C CA . PRO A 1 398 ? -1.814 18.513 46.107 1.00 87.06 398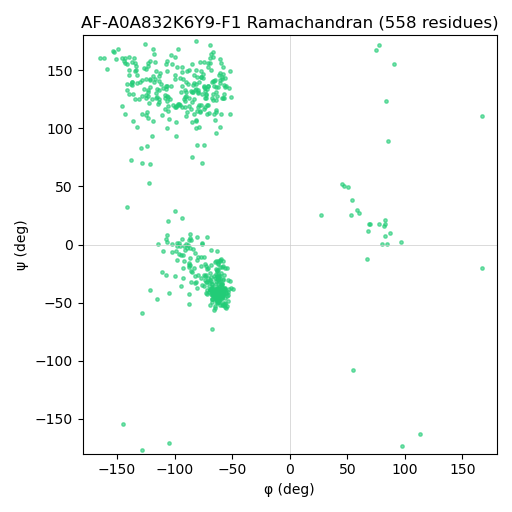 PRO A CA 1
ATOM 3064 C C . PRO A 1 398 ? -1.208 18.537 44.702 1.00 87.06 398 PRO A C 1
ATOM 3066 O O . PRO A 1 398 ? -1.145 17.531 43.984 1.00 87.06 398 PRO A O 1
ATOM 3069 N N . ALA A 1 399 ? -0.705 19.706 44.310 1.00 85.75 399 ALA A N 1
ATOM 3070 C CA . ALA A 1 399 ? 0.059 19.844 43.079 1.00 85.75 399 ALA A CA 1
ATOM 3071 C C . ALA A 1 399 ? 1.366 19.037 43.158 1.00 85.75 399 ALA A C 1
ATOM 3073 O O . ALA A 1 399 ? 2.097 19.087 44.147 1.00 85.75 399 ALA A O 1
ATOM 3074 N N . PHE A 1 400 ? 1.676 18.326 42.077 1.00 91.19 400 PHE A N 1
ATOM 3075 C CA . PHE A 1 400 ? 2.917 17.571 41.961 1.00 91.19 400 PHE A CA 1
ATOM 3076 C C . PHE A 1 400 ? 4.089 18.522 41.716 1.00 91.19 400 PHE A C 1
ATOM 3078 O O . PHE A 1 400 ? 3.998 19.397 40.852 1.00 91.19 400 PHE A O 1
ATOM 3085 N N . ARG A 1 401 ? 5.197 18.307 42.426 1.00 92.44 401 ARG A N 1
ATOM 3086 C CA . ARG A 1 401 ? 6.444 19.067 42.291 1.00 92.44 401 ARG A CA 1
ATOM 3087 C C . ARG A 1 401 ? 7.599 18.122 41.967 1.00 92.44 401 ARG A C 1
ATOM 3089 O O . ARG A 1 401 ? 7.543 16.940 42.297 1.00 92.44 401 ARG A O 1
ATOM 3096 N N . GLU A 1 402 ? 8.617 18.648 41.298 1.00 93.75 402 GLU A N 1
ATOM 3097 C CA . GLU A 1 402 ? 9.892 17.953 41.105 1.00 93.75 402 GLU A CA 1
ATOM 3098 C C . GLU A 1 402 ? 10.695 18.061 42.402 1.00 93.75 402 GLU A C 1
ATOM 3100 O O . GLU A 1 402 ? 11.061 19.164 42.808 1.00 93.75 402 GLU A O 1
ATOM 3105 N N . VAL A 1 403 ? 10.927 16.931 43.070 1.00 94.19 403 VAL A N 1
ATOM 3106 C CA . VAL A 1 403 ? 11.639 16.867 44.355 1.00 94.19 403 VAL A CA 1
ATOM 3107 C C . VAL A 1 403 ? 12.783 15.852 44.244 1.00 94.19 403 VAL A C 1
ATOM 3109 O O . VAL A 1 403 ? 12.546 14.762 43.718 1.00 94.19 403 VAL A O 1
ATOM 3112 N N . PRO A 1 404 ? 14.014 16.156 44.701 1.00 94.00 404 PRO A N 1
ATOM 3113 C CA . PRO A 1 404 ? 15.119 15.194 44.716 1.00 94.00 404 PRO A CA 1
ATOM 3114 C C . PRO A 1 404 ? 14.756 13.916 45.481 1.00 94.00 404 PRO A C 1
ATOM 3116 O O . PRO A 1 404 ? 14.205 13.988 46.577 1.00 94.00 404 PRO A O 1
ATOM 3119 N N . ALA A 1 405 ? 15.099 12.738 44.955 1.00 92.88 405 ALA A N 1
ATOM 3120 C CA . ALA A 1 405 ? 14.701 11.456 45.545 1.00 92.88 405 ALA A CA 1
ATOM 3121 C C . ALA A 1 405 ? 15.154 11.271 47.007 1.00 92.88 405 ALA A C 1
ATOM 3123 O O . ALA A 1 405 ? 14.497 10.558 47.762 1.00 92.88 405 ALA A O 1
ATOM 3124 N N . LYS A 1 406 ? 16.237 11.931 47.442 1.00 92.81 406 LYS A N 1
ATOM 3125 C CA . LYS A 1 406 ? 16.675 11.938 48.852 1.00 92.81 406 LYS A CA 1
ATOM 3126 C C . LYS A 1 406 ? 15.664 12.573 49.816 1.00 92.81 406 LYS A C 1
ATOM 3128 O O . LYS A 1 406 ? 15.632 12.196 50.983 1.00 92.81 406 LYS A O 1
ATOM 3133 N N . GLU A 1 407 ? 14.845 13.502 49.328 1.00 93.81 407 GLU A N 1
ATOM 3134 C CA . GLU A 1 407 ? 13.807 14.215 50.088 1.00 93.81 407 GLU A CA 1
ATOM 3135 C C . GLU A 1 407 ? 12.429 13.548 49.965 1.00 93.81 407 GLU A C 1
ATOM 3137 O O . GLU A 1 407 ? 11.501 13.896 50.693 1.00 93.81 407 GLU A O 1
ATOM 3142 N N . VAL A 1 408 ? 12.285 12.565 49.071 1.00 93.75 408 VAL A N 1
ATOM 3143 C CA . VAL A 1 408 ? 11.023 11.855 48.867 1.00 93.75 408 VAL A CA 1
ATOM 3144 C C . VAL A 1 408 ? 10.896 10.693 49.848 1.00 93.75 408 VAL A C 1
ATOM 3146 O O . VAL A 1 408 ? 11.789 9.857 50.020 1.00 93.75 408 VAL A O 1
ATOM 3149 N N . GLN A 1 409 ? 9.735 10.626 50.483 1.00 93.12 409 GLN A N 1
ATOM 3150 C CA . GLN A 1 409 ? 9.386 9.636 51.489 1.00 93.12 409 GLN A CA 1
ATOM 3151 C C . GLN A 1 409 ? 8.219 8.783 50.984 1.00 93.12 409 GLN A C 1
ATOM 3153 O O . GLN A 1 409 ? 7.445 9.200 50.127 1.00 93.12 409 GLN A O 1
ATOM 3158 N N . ALA A 1 410 ? 8.065 7.580 51.514 1.00 89.44 410 ALA A N 1
ATOM 3159 C CA . ALA A 1 410 ? 6.906 6.735 51.276 1.00 89.44 410 ALA A CA 1
ATOM 3160 C C . ALA A 1 410 ? 6.363 6.228 52.608 1.00 89.44 410 ALA A C 1
ATOM 3162 O O . ALA A 1 410 ? 7.132 5.852 53.494 1.00 89.44 410 ALA A O 1
ATOM 3163 N N . ALA A 1 411 ? 5.039 6.185 52.728 1.00 84.38 411 ALA A N 1
ATOM 3164 C CA . ALA A 1 411 ? 4.374 5.547 53.854 1.00 84.38 411 ALA A CA 1
ATOM 3165 C C . ALA A 1 411 ? 4.475 4.019 53.709 1.00 84.38 411 ALA A C 1
ATOM 3167 O O . ALA A 1 411 ? 3.965 3.458 52.736 1.00 84.38 411 ALA A O 1
ATOM 3168 N N . VAL A 1 412 ? 5.131 3.348 54.660 1.00 77.50 412 VAL A N 1
ATOM 3169 C CA . VAL A 1 412 ? 5.356 1.891 54.627 1.00 77.50 412 VAL A CA 1
ATOM 3170 C C . VAL A 1 412 ? 4.713 1.232 55.842 1.00 77.50 412 VAL A C 1
ATOM 3172 O O . VAL A 1 412 ? 5.327 1.109 56.897 1.00 77.50 412 VAL A O 1
ATOM 3175 N N . TRP A 1 413 ? 3.474 0.777 55.690 1.00 71.62 413 TRP A N 1
ATOM 3176 C CA . TRP A 1 413 ? 2.758 0.076 56.754 1.00 71.62 413 TRP A CA 1
ATOM 3177 C C . TRP A 1 413 ? 3.265 -1.369 56.918 1.00 71.62 413 TRP A C 1
ATOM 3179 O O . TRP A 1 413 ? 3.581 -2.016 55.915 1.00 71.62 413 TRP A O 1
ATOM 3189 N N . PRO A 1 414 ? 3.344 -1.910 58.150 1.00 65.69 414 PRO A N 1
ATOM 3190 C CA . PRO A 1 414 ? 3.657 -3.322 58.359 1.00 65.69 414 PRO A CA 1
ATOM 3191 C C . PRO A 1 414 ? 2.604 -4.222 57.696 1.00 65.69 414 PRO A C 1
ATOM 3193 O O . PRO A 1 414 ? 1.426 -3.882 57.663 1.00 65.69 414 PRO A O 1
ATOM 3196 N N . SER A 1 415 ? 3.009 -5.400 57.216 1.00 57.88 415 SER A N 1
ATOM 3197 C CA . SER A 1 415 ? 2.182 -6.330 56.422 1.00 57.88 415 SER A CA 1
ATOM 3198 C C . SER A 1 415 ? 0.866 -6.766 57.085 1.00 57.88 415 SER A C 1
ATOM 3200 O O . SER A 1 415 ? -0.046 -7.205 56.393 1.00 57.88 415 SER A O 1
ATOM 3202 N N . ASN A 1 416 ? 0.768 -6.635 58.411 1.00 56.25 416 ASN A N 1
ATOM 3203 C CA . ASN A 1 416 ? -0.401 -7.003 59.212 1.00 56.25 416 ASN A CA 1
ATOM 3204 C C . ASN A 1 416 ? -1.370 -5.826 59.457 1.00 56.25 416 ASN A C 1
ATOM 3206 O O . ASN A 1 416 ? -2.319 -5.980 60.223 1.00 56.25 416 ASN A O 1
ATOM 3210 N N . PHE A 1 417 ? -1.135 -4.651 58.859 1.00 54.34 417 PHE A N 1
ATOM 3211 C CA . PHE A 1 417 ? -2.025 -3.494 58.981 1.00 54.34 417 PHE A CA 1
ATOM 3212 C C . PHE A 1 417 ? -3.028 -3.438 57.817 1.00 54.34 417 PHE A C 1
ATOM 3214 O O . PHE A 1 417 ? -2.614 -3.533 56.658 1.00 54.34 417 PHE A O 1
ATOM 3221 N N . PRO A 1 418 ? -4.336 -3.256 58.086 1.00 53.84 418 PRO A N 1
ATOM 3222 C CA . PRO A 1 418 ? -5.325 -3.044 57.033 1.00 53.84 418 PRO A CA 1
ATOM 3223 C C . PRO A 1 418 ? -5.004 -1.760 56.252 1.00 53.84 418 PRO A C 1
ATOM 3225 O O . PRO A 1 418 ? -4.499 -0.789 56.815 1.00 53.84 418 PRO A O 1
ATOM 3228 N N . ALA A 1 419 ? -5.278 -1.744 54.945 1.00 52.75 419 ALA A N 1
ATOM 3229 C CA . ALA A 1 419 ? -5.120 -0.532 54.144 1.00 52.75 419 ALA A CA 1
ATOM 3230 C C . ALA A 1 419 ? -6.048 0.575 54.690 1.00 52.75 419 ALA A C 1
ATOM 3232 O O . ALA A 1 419 ? -7.181 0.263 55.061 1.00 52.75 419 ALA A O 1
ATOM 3233 N N . PRO A 1 420 ? -5.623 1.853 54.733 1.00 52.56 420 PRO A N 1
ATOM 3234 C CA . PRO A 1 420 ? -6.507 2.939 55.139 1.00 52.56 420 PRO A CA 1
ATOM 3235 C C . PRO A 1 420 ? -7.711 2.989 54.191 1.00 52.56 420 PRO A C 1
ATOM 3237 O O . PRO A 1 420 ? -7.551 3.272 52.999 1.00 52.56 420 PRO A O 1
ATOM 3240 N N . GLU A 1 421 ? -8.906 2.677 54.693 1.00 51.62 421 GLU A N 1
ATOM 3241 C CA . GLU A 1 421 ? -10.136 2.807 53.914 1.00 51.62 421 GLU A CA 1
ATOM 3242 C C . GLU A 1 421 ? -10.402 4.287 53.602 1.00 51.62 421 GLU A C 1
ATOM 3244 O O . GLU A 1 421 ? -10.149 5.175 54.421 1.00 51.62 421 GLU A O 1
ATOM 3249 N N . GLN A 1 422 ? -10.870 4.558 52.380 1.00 48.84 422 GLN A N 1
ATOM 3250 C CA . GLN A 1 422 ? -11.267 5.906 51.970 1.00 48.84 422 GLN A CA 1
ATOM 3251 C C . GLN A 1 422 ? -12.479 6.355 52.801 1.00 48.84 422 GLN A C 1
ATOM 3253 O O . GLN A 1 422 ? -13.377 5.539 53.033 1.00 48.84 422 GLN A O 1
ATOM 3258 N N . PRO A 1 423 ? -12.567 7.635 53.206 1.00 44.09 423 PRO A N 1
ATOM 3259 C CA . PRO A 1 423 ? -13.744 8.131 53.900 1.00 44.09 423 PRO A CA 1
ATOM 3260 C C . PRO A 1 423 ? -14.936 8.076 52.935 1.00 44.09 423 PRO A C 1
ATOM 3262 O O . PRO A 1 423 ? -15.008 8.825 51.964 1.00 44.09 423 PRO A O 1
ATOM 3265 N N . GLY A 1 424 ? -15.848 7.130 53.161 1.00 48.06 424 GLY A N 1
ATOM 3266 C CA . GLY A 1 424 ? -16.994 6.886 52.279 1.00 48.06 424 GLY A CA 1
ATOM 3267 C C . GLY A 1 424 ? -17.728 5.568 52.539 1.00 48.06 424 GLY A C 1
ATOM 3268 O O . GLY A 1 424 ? -18.897 5.449 52.184 1.00 48.06 424 GLY A O 1
ATOM 3269 N N . GLY A 1 425 ? -17.085 4.601 53.201 1.00 39.50 425 GLY A N 1
ATOM 3270 C CA . GLY A 1 425 ? -17.763 3.477 53.848 1.00 39.50 425 GLY A CA 1
ATOM 3271 C C . GLY A 1 425 ? -18.080 3.841 55.295 1.00 39.50 425 GLY A C 1
ATOM 3272 O O . GLY A 1 425 ? -17.187 4.240 56.035 1.00 39.50 425 GLY A O 1
ATOM 3273 N N . GLY A 1 426 ? -19.347 3.770 55.703 1.00 36.06 426 GLY A N 1
ATOM 3274 C CA . GLY A 1 426 ? -19.745 4.014 57.089 1.00 36.06 426 GLY A CA 1
ATOM 3275 C C . GLY A 1 426 ? -19.080 3.012 58.034 1.00 36.06 426 GLY A C 1
ATOM 3276 O O . GLY A 1 426 ? -19.519 1.873 58.136 1.00 36.06 426 GLY A O 1
ATOM 3277 N N . GLY A 1 427 ? -18.023 3.446 58.714 1.00 34.88 427 GLY A N 1
ATOM 3278 C CA . GLY A 1 427 ? -17.296 2.668 59.710 1.00 34.88 427 GLY A CA 1
ATOM 3279 C C . GLY A 1 427 ? -15.972 3.351 60.034 1.00 34.88 427 GLY A C 1
ATOM 3280 O O . GLY A 1 427 ? -15.085 3.420 59.192 1.00 34.88 427 GLY A O 1
ATOM 3281 N N . GLY A 1 428 ? -15.840 3.902 61.241 1.00 39.12 428 GLY A N 1
ATOM 3282 C CA . GLY A 1 428 ? -14.580 4.467 61.721 1.00 39.12 428 GLY A CA 1
ATOM 3283 C C . GLY A 1 428 ? -13.518 3.375 61.831 1.00 39.12 428 GLY A C 1
ATOM 3284 O O . GLY A 1 428 ? -13.479 2.650 62.821 1.00 39.12 428 GLY A O 1
ATOM 3285 N N . GLY A 1 429 ? -12.688 3.237 60.798 1.00 45.62 429 GLY A N 1
ATOM 3286 C CA . GLY A 1 429 ? -11.550 2.324 60.801 1.00 45.62 429 GLY A CA 1
ATOM 3287 C C . GLY A 1 429 ? -10.420 2.806 61.732 1.00 45.62 429 GLY A C 1
ATOM 3288 O O . GLY A 1 429 ? -10.286 4.010 61.961 1.00 45.62 429 GLY A O 1
ATOM 3289 N N . PRO A 1 430 ? -9.552 1.905 62.233 1.00 47.75 430 PRO A N 1
ATOM 3290 C CA . PRO A 1 430 ? -8.626 2.168 63.345 1.00 47.75 430 PRO A CA 1
ATOM 3291 C C . PRO A 1 430 ? -7.434 3.100 63.033 1.00 47.75 430 PRO A C 1
ATOM 3293 O O . PRO A 1 430 ? -6.537 3.234 63.859 1.00 47.75 430 PRO A O 1
ATOM 3296 N N . LEU A 1 431 ? -7.384 3.714 61.846 1.00 50.41 431 LEU A N 1
ATOM 3297 C CA . LEU A 1 431 ? -6.205 4.420 61.317 1.00 50.41 431 LEU A CA 1
ATOM 3298 C C . LEU A 1 431 ? -6.351 5.944 61.239 1.00 50.41 431 LEU A C 1
ATOM 3300 O O . LEU A 1 431 ? -5.382 6.630 60.913 1.00 50.41 431 LEU A O 1
ATOM 3304 N N . VAL A 1 432 ? -7.534 6.489 61.533 1.00 51.84 432 VAL A N 1
ATOM 3305 C CA . VAL A 1 432 ? -7.752 7.943 61.539 1.00 51.84 432 VAL A CA 1
ATOM 3306 C C . VAL A 1 432 ? -6.921 8.563 62.670 1.00 51.84 432 VAL A C 1
ATOM 3308 O O . VAL A 1 432 ? -7.190 8.321 63.843 1.00 51.84 432 VAL A O 1
ATOM 3311 N N . GLY A 1 433 ? -5.895 9.344 62.315 1.00 55.25 433 GLY A N 1
ATOM 3312 C CA . GLY A 1 433 ? -5.017 10.040 63.267 1.00 55.25 433 GLY A CA 1
ATOM 3313 C C . GLY A 1 433 ? -3.695 9.336 63.608 1.00 55.25 433 GLY A C 1
ATOM 3314 O O . GLY A 1 433 ? -2.925 9.867 64.410 1.00 55.25 433 GLY A O 1
ATOM 3315 N N . MET A 1 434 ? -3.381 8.179 63.008 1.00 64.56 434 MET A N 1
ATOM 3316 C CA . MET A 1 434 ? -2.057 7.554 63.156 1.00 64.56 434 MET A CA 1
ATOM 3317 C C . MET A 1 434 ? -1.075 8.092 62.109 1.00 64.56 434 MET A C 1
ATOM 3319 O O . MET A 1 434 ? -1.327 8.010 60.906 1.00 64.56 434 MET A O 1
ATOM 3323 N N . LYS A 1 435 ? 0.083 8.596 62.556 1.00 74.44 435 LYS A N 1
ATOM 3324 C CA . LYS A 1 435 ? 1.145 9.053 61.648 1.00 74.44 435 LYS A CA 1
ATOM 3325 C C . LYS A 1 435 ? 1.740 7.863 60.880 1.00 74.44 435 LYS A C 1
ATOM 3327 O O . LYS A 1 435 ? 2.211 6.924 61.529 1.00 74.44 435 LYS A O 1
ATOM 3332 N N . PRO A 1 436 ? 1.755 7.883 59.534 1.00 77.12 436 PRO A N 1
ATOM 3333 C CA . PRO A 1 436 ? 2.361 6.813 58.759 1.00 77.12 436 PRO A CA 1
ATOM 3334 C C . PRO A 1 436 ? 3.865 6.717 59.058 1.00 77.12 436 PRO A C 1
ATOM 3336 O O . PRO A 1 436 ? 4.547 7.745 59.063 1.00 77.12 436 PRO A O 1
ATOM 3339 N N . PRO A 1 437 ? 4.420 5.510 59.259 1.00 82.56 437 PRO A N 1
ATOM 3340 C CA . PRO A 1 437 ? 5.866 5.324 59.279 1.00 82.56 437 PRO A CA 1
ATOM 3341 C C . PRO A 1 437 ? 6.430 5.664 57.895 1.00 82.56 437 PRO A C 1
ATOM 3343 O O . PRO A 1 437 ? 6.133 5.001 56.895 1.00 82.56 437 PRO A O 1
ATOM 3346 N N . LEU A 1 438 ? 7.219 6.733 57.834 1.00 87.75 438 LEU A N 1
ATOM 3347 C CA . LEU A 1 438 ? 7.811 7.209 56.595 1.00 87.75 438 LEU A CA 1
ATOM 3348 C C . LEU A 1 438 ? 9.206 6.617 56.403 1.00 87.75 438 LEU A C 1
ATOM 3350 O O . LEU A 1 438 ? 10.013 6.558 57.330 1.00 87.75 438 LEU A O 1
ATOM 3354 N N . ARG A 1 439 ? 9.487 6.177 55.177 1.00 89.38 439 ARG A N 1
ATOM 3355 C CA . ARG A 1 439 ? 10.799 5.674 54.769 1.00 89.38 439 ARG A CA 1
ATOM 3356 C C . ARG A 1 439 ? 11.252 6.384 53.505 1.00 89.38 439 ARG A C 1
ATOM 3358 O O . ARG A 1 439 ? 10.449 6.603 52.602 1.00 89.38 439 ARG A O 1
ATOM 3365 N N . SER A 1 440 ? 12.544 6.691 53.408 1.00 92.38 440 SER A N 1
ATOM 3366 C CA . SER A 1 440 ? 13.121 7.224 52.169 1.00 92.38 440 SER A CA 1
ATOM 3367 C C . SER A 1 440 ? 12.851 6.284 50.992 1.00 92.38 440 SER A C 1
ATOM 3369 O O . SER A 1 440 ? 13.059 5.068 51.091 1.00 92.38 440 SER A O 1
ATOM 3371 N N . VAL A 1 441 ? 12.447 6.848 49.851 1.00 93.12 441 VAL A N 1
ATOM 3372 C CA . VAL A 1 441 ? 12.234 6.072 48.618 1.00 93.12 441 VAL A CA 1
ATOM 3373 C C . VAL A 1 441 ? 13.512 5.428 48.093 1.00 93.12 441 VAL A C 1
ATOM 3375 O O . VAL A 1 441 ? 13.435 4.411 47.410 1.00 93.12 441 VAL A O 1
ATOM 3378 N N . LEU A 1 442 ? 14.689 5.941 48.470 1.00 93.56 442 LEU A N 1
ATOM 3379 C CA . LEU A 1 442 ? 15.977 5.343 48.110 1.00 93.56 442 LEU A CA 1
ATOM 3380 C C . LEU A 1 442 ? 16.158 3.927 48.674 1.00 93.56 442 LEU A C 1
ATOM 3382 O O . LEU A 1 442 ? 17.008 3.177 48.199 1.00 93.56 442 LEU A O 1
ATOM 3386 N N . ARG A 1 443 ? 15.346 3.539 49.664 1.00 91.94 443 ARG A N 1
ATOM 3387 C CA . ARG A 1 443 ? 15.339 2.200 50.268 1.00 91.94 443 ARG A CA 1
ATOM 3388 C C . ARG A 1 443 ? 14.240 1.291 49.702 1.00 91.94 443 ARG A C 1
ATOM 3390 O O . ARG A 1 443 ? 14.097 0.155 50.150 1.00 91.94 443 ARG A O 1
ATOM 3397 N N . LEU A 1 444 ? 13.454 1.774 48.737 1.00 90.44 444 LEU A N 1
ATOM 3398 C CA . LEU A 1 444 ? 12.291 1.079 48.186 1.00 90.44 444 LEU A CA 1
ATOM 3399 C C . LEU A 1 444 ? 12.472 0.801 46.686 1.00 90.44 444 LEU A C 1
ATOM 3401 O O . LEU A 1 444 ? 12.301 1.708 45.869 1.00 90.44 444 LEU A O 1
ATOM 3405 N N . PRO A 1 445 ? 12.731 -0.459 46.285 1.00 90.06 445 PRO A N 1
ATOM 3406 C CA . PRO A 1 445 ? 12.904 -0.817 44.877 1.00 90.06 445 PRO A CA 1
ATOM 3407 C C . PRO A 1 445 ? 11.730 -0.409 43.984 1.00 90.06 445 PRO A C 1
ATOM 3409 O O . PRO A 1 445 ? 11.937 0.132 42.900 1.00 90.06 445 PRO A O 1
ATOM 3412 N N . ALA A 1 446 ? 10.498 -0.602 44.468 1.00 88.31 446 ALA A N 1
ATOM 3413 C CA . ALA A 1 446 ? 9.277 -0.277 43.731 1.00 88.31 446 ALA A CA 1
ATOM 3414 C C . ALA A 1 446 ? 9.150 1.223 43.402 1.00 88.31 446 ALA A C 1
ATOM 3416 O O . ALA A 1 446 ? 8.571 1.585 42.381 1.00 88.31 446 ALA A O 1
ATOM 3417 N N . ALA A 1 447 ? 9.722 2.100 44.235 1.00 88.75 447 ALA A N 1
ATOM 3418 C CA . ALA A 1 447 ? 9.703 3.542 43.998 1.00 88.75 447 ALA A CA 1
ATOM 3419 C C . ALA A 1 447 ? 10.713 3.986 42.938 1.00 88.75 447 ALA A C 1
ATOM 3421 O O . ALA A 1 447 ? 10.483 4.970 42.234 1.00 88.75 447 ALA A O 1
ATOM 3422 N N . LEU A 1 448 ? 11.810 3.242 42.803 1.00 91.25 448 LEU A N 1
ATOM 3423 C CA . LEU A 1 448 ? 12.939 3.606 41.958 1.00 91.25 448 LEU A CA 1
ATOM 3424 C C . LEU A 1 448 ? 12.989 2.853 40.631 1.00 91.25 448 LEU A C 1
ATOM 3426 O O . LEU A 1 448 ? 13.811 3.206 39.792 1.00 91.25 448 LEU A O 1
ATOM 3430 N N . GLU A 1 449 ? 12.117 1.868 40.394 1.00 87.75 449 GLU A N 1
ATOM 3431 C CA . GLU A 1 449 ? 12.125 1.013 39.195 1.00 87.75 449 GLU A CA 1
ATOM 3432 C C . GLU A 1 449 ? 12.210 1.811 37.881 1.00 87.75 449 GLU A C 1
ATOM 3434 O O . GLU A 1 449 ? 12.954 1.439 36.971 1.00 87.75 449 GLU A O 1
ATOM 3439 N N . LYS A 1 450 ? 11.527 2.963 37.814 1.00 86.62 450 LYS A N 1
ATOM 3440 C CA . LYS A 1 450 ? 11.487 3.862 36.644 1.00 86.62 450 LYS A CA 1
ATOM 3441 C C . LYS A 1 450 ? 12.301 5.153 36.808 1.00 86.62 450 LYS A C 1
ATOM 3443 O O . LYS A 1 450 ? 12.200 6.040 35.967 1.00 86.62 450 LYS A O 1
ATOM 3448 N N . VAL A 1 451 ? 13.086 5.273 37.879 1.00 87.62 451 VAL A N 1
ATOM 3449 C CA . VAL A 1 451 ? 13.886 6.467 38.194 1.00 87.62 451 VAL A CA 1
ATOM 3450 C C . VAL A 1 451 ? 15.347 6.240 37.800 1.00 87.62 451 VAL A C 1
ATOM 3452 O O . VAL A 1 451 ? 15.997 5.321 38.305 1.00 87.62 451 VAL A O 1
ATOM 3455 N N . GLY A 1 452 ? 15.867 7.080 36.903 1.00 86.06 452 GLY A N 1
ATOM 3456 C CA . GLY A 1 452 ? 17.237 6.992 36.384 1.00 86.06 452 GLY A CA 1
ATOM 3457 C C . GLY A 1 452 ? 17.453 5.897 35.327 1.00 86.06 452 GLY A C 1
ATOM 3458 O O . GLY A 1 452 ? 16.579 5.079 35.051 1.00 86.06 452 GLY A O 1
ATOM 3459 N N . LEU A 1 453 ? 18.640 5.897 34.714 1.00 84.62 453 LEU A N 1
ATOM 3460 C CA . LEU A 1 453 ? 19.044 4.950 33.665 1.00 84.62 453 LEU A CA 1
ATOM 3461 C C . LEU A 1 453 ? 19.887 3.806 34.243 1.00 84.62 453 LEU A C 1
ATOM 3463 O O . LEU A 1 453 ? 20.597 4.000 35.223 1.00 84.62 453 LEU A O 1
ATOM 3467 N N . GLY A 1 454 ? 19.861 2.634 33.604 1.00 87.88 454 GLY A N 1
ATOM 3468 C CA . GLY A 1 454 ? 20.654 1.462 34.001 1.00 87.88 454 GLY A CA 1
ATOM 3469 C C . GLY A 1 454 ? 19.889 0.451 34.851 1.00 87.88 454 GLY A C 1
ATOM 3470 O O . GLY A 1 454 ? 18.680 0.567 35.059 1.00 87.88 454 GLY A O 1
ATOM 3471 N N . THR A 1 455 ? 20.593 -0.555 35.359 1.00 91.12 455 THR A N 1
ATOM 3472 C CA . THR A 1 455 ? 19.980 -1.621 36.167 1.00 91.12 455 THR A CA 1
ATOM 3473 C C . THR A 1 455 ? 19.882 -1.181 37.623 1.00 91.12 455 THR A C 1
ATOM 3475 O O . THR A 1 455 ? 20.865 -0.695 38.178 1.00 91.12 455 THR A O 1
ATOM 3478 N N . LEU A 1 456 ? 18.710 -1.331 38.248 1.00 93.06 456 LEU A N 1
ATOM 3479 C CA . LEU A 1 456 ? 18.538 -1.046 39.675 1.00 93.06 456 LEU A CA 1
ATOM 3480 C C . LEU A 1 456 ? 19.414 -2.002 40.495 1.00 93.06 456 LEU A C 1
ATOM 3482 O O . LEU A 1 456 ? 19.357 -3.214 40.303 1.00 93.06 456 LEU A O 1
ATOM 3486 N N . THR A 1 457 ? 20.227 -1.461 41.396 1.00 93.31 457 THR A N 1
ATOM 3487 C CA . THR A 1 457 ? 21.152 -2.251 42.215 1.00 93.31 457 THR A CA 1
ATOM 3488 C C . THR A 1 457 ? 21.310 -1.641 43.597 1.00 93.31 457 THR A C 1
ATOM 3490 O O . THR A 1 457 ? 21.055 -0.455 43.794 1.00 93.31 457 THR A O 1
ATOM 3493 N N . VAL A 1 458 ? 21.777 -2.440 44.551 1.00 93.81 458 VAL A N 1
ATOM 3494 C CA . VAL A 1 458 ? 22.204 -1.948 45.862 1.00 93.81 458 VAL A CA 1
ATOM 3495 C C . VAL A 1 458 ? 23.543 -1.233 45.695 1.00 93.81 458 VAL A C 1
ATOM 3497 O O . VAL A 1 458 ? 24.483 -1.802 45.133 1.00 93.81 458 VAL A O 1
ATOM 3500 N N . VAL A 1 459 ? 23.622 0.017 46.148 1.00 92.94 459 VAL A N 1
ATOM 3501 C CA . VAL A 1 459 ? 24.845 0.838 46.073 1.00 92.94 459 VAL A CA 1
ATOM 3502 C C . VAL A 1 459 ? 25.512 1.020 47.433 1.00 92.94 459 VAL A C 1
ATOM 3504 O O . VAL A 1 459 ? 26.731 1.164 47.486 1.00 92.94 459 VAL A O 1
ATOM 3507 N N . ALA A 1 460 ? 24.736 0.944 48.515 1.00 90.75 460 ALA A N 1
ATOM 3508 C CA . ALA A 1 460 ? 25.207 0.955 49.894 1.00 90.75 460 ALA A CA 1
ATOM 3509 C C . ALA A 1 460 ? 24.238 0.162 50.788 1.00 90.75 460 ALA A C 1
ATOM 3511 O O . ALA A 1 460 ? 23.080 -0.055 50.426 1.00 90.75 460 ALA A O 1
ATOM 3512 N N . GLU A 1 461 ? 24.711 -0.266 51.951 1.00 90.88 461 GLU A N 1
ATOM 3513 C CA . GLU A 1 461 ? 23.909 -0.912 52.989 1.00 90.88 461 GLU A CA 1
ATOM 3514 C C . GLU A 1 461 ? 24.377 -0.372 54.342 1.00 90.88 461 GLU A C 1
ATOM 3516 O O . GLU A 1 461 ? 25.578 -0.310 54.602 1.00 90.88 461 GLU A O 1
ATOM 3521 N N . ASP A 1 462 ? 23.433 0.086 55.159 1.00 86.19 462 ASP A N 1
ATOM 3522 C CA . ASP A 1 462 ? 23.675 0.620 56.500 1.00 86.19 462 ASP A CA 1
ATOM 3523 C C . ASP A 1 462 ? 22.756 -0.069 57.526 1.00 86.19 462 ASP A C 1
ATOM 3525 O O . ASP A 1 462 ? 21.993 -0.978 57.188 1.00 86.19 462 ASP A O 1
ATOM 3529 N N . GLY A 1 463 ? 22.812 0.361 58.792 1.00 76.12 463 GLY A N 1
ATOM 3530 C CA . GLY A 1 463 ? 21.991 -0.199 59.874 1.00 76.12 463 GLY A CA 1
ATOM 3531 C C . GLY A 1 463 ? 20.470 -0.078 59.672 1.00 76.12 463 GLY A C 1
ATOM 3532 O O . GLY A 1 463 ? 19.717 -0.766 60.354 1.00 76.12 463 GLY A O 1
ATOM 3533 N N . GLU A 1 464 ? 20.005 0.743 58.724 1.00 76.25 464 GLU A N 1
ATOM 3534 C CA . GLU A 1 464 ? 18.588 0.919 58.368 1.00 76.25 464 GLU A CA 1
ATOM 3535 C C . GLU A 1 464 ? 18.195 0.163 57.075 1.00 76.25 464 GLU A C 1
ATOM 3537 O O . GLU A 1 464 ? 17.037 0.204 56.620 1.00 76.25 464 GLU A O 1
ATOM 3542 N N . GLY A 1 465 ? 19.154 -0.539 56.462 1.00 86.38 465 GLY A N 1
ATOM 3543 C CA . GLY A 1 465 ? 18.979 -1.447 55.333 1.00 86.38 465 GLY A CA 1
ATOM 3544 C C . GLY A 1 465 ? 19.629 -0.983 54.027 1.00 86.38 465 GLY A C 1
ATOM 3545 O O . GLY A 1 465 ? 20.488 -0.106 53.977 1.00 86.38 465 GLY A O 1
ATOM 3546 N N . LYS A 1 466 ? 19.199 -1.598 52.922 1.00 93.00 466 LYS A N 1
ATOM 3547 C CA . LYS A 1 466 ? 19.774 -1.391 51.585 1.00 93.00 466 LYS A CA 1
ATOM 3548 C C . LYS A 1 466 ? 19.367 -0.049 50.979 1.00 93.00 466 LYS A C 1
ATOM 3550 O O . LYS A 1 466 ? 18.192 0.319 51.009 1.00 93.00 466 LYS A O 1
ATOM 3555 N N . ILE A 1 467 ? 20.332 0.633 50.371 1.00 93.56 467 ILE A N 1
ATOM 3556 C CA . ILE A 1 467 ? 20.147 1.845 49.571 1.00 93.56 467 ILE A CA 1
ATOM 3557 C C . ILE A 1 467 ? 20.334 1.477 48.101 1.00 93.56 467 ILE A C 1
ATOM 3559 O O . ILE A 1 467 ? 21.344 0.877 47.715 1.00 93.56 467 ILE A O 1
ATOM 3563 N N . TYR A 1 468 ? 19.359 1.843 47.274 1.00 94.50 468 TYR A N 1
ATOM 3564 C CA . TYR A 1 468 ? 19.326 1.513 45.857 1.00 94.50 468 TYR A CA 1
ATOM 3565 C C . TYR A 1 468 ? 19.794 2.680 44.986 1.00 94.50 468 TYR A C 1
ATOM 3567 O O . TYR A 1 468 ? 19.501 3.849 45.235 1.00 94.50 468 TYR A O 1
ATOM 3575 N N . GLY A 1 469 ? 20.509 2.331 43.926 1.00 94.75 469 GLY A N 1
ATOM 3576 C CA . GLY A 1 469 ? 20.959 3.228 42.873 1.00 94.75 469 GLY A CA 1
ATOM 3577 C C . GLY A 1 469 ? 20.951 2.506 41.530 1.00 94.75 469 GLY A C 1
ATOM 3578 O O . GLY A 1 469 ? 20.210 1.538 41.339 1.00 94.75 469 GLY A O 1
ATOM 3579 N N . ARG A 1 470 ? 21.780 2.948 40.584 1.00 94.69 470 ARG A N 1
ATOM 3580 C CA . ARG A 1 470 ? 21.851 2.341 39.246 1.00 94.69 470 ARG A CA 1
ATOM 3581 C C . ARG A 1 470 ? 23.245 1.834 38.918 1.00 94.69 470 ARG A C 1
ATOM 3583 O O . ARG A 1 470 ? 24.235 2.480 39.238 1.00 94.69 470 ARG A O 1
ATOM 3590 N N . ALA A 1 471 ? 23.310 0.697 38.234 1.00 93.38 471 ALA A N 1
ATOM 3591 C CA . ALA A 1 471 ? 24.510 0.197 37.583 1.00 93.38 471 ALA A CA 1
ATOM 3592 C C . ALA A 1 471 ? 24.493 0.584 36.099 1.00 93.38 471 ALA A C 1
ATOM 3594 O O . ALA A 1 471 ? 23.589 0.197 35.352 1.00 93.38 471 ALA A O 1
ATOM 3595 N N . LEU A 1 472 ? 25.516 1.321 35.671 1.00 94.62 472 LEU A N 1
ATOM 3596 C CA . LEU A 1 472 ? 25.725 1.742 34.289 1.00 94.62 472 LEU A CA 1
ATOM 3597 C C . LEU A 1 472 ? 26.972 1.060 33.725 1.00 94.62 472 LEU A C 1
ATOM 3599 O O . LEU A 1 472 ? 28.054 1.195 34.290 1.00 94.62 472 LEU A O 1
ATOM 3603 N N . THR A 1 473 ? 26.866 0.364 32.592 1.00 93.69 473 THR A N 1
ATOM 3604 C CA . THR A 1 473 ? 28.054 -0.172 31.909 1.00 93.69 473 THR A CA 1
ATOM 3605 C C . THR A 1 473 ? 28.844 0.964 31.273 1.00 93.69 473 THR A C 1
ATOM 3607 O O . THR A 1 473 ? 28.373 1.597 30.323 1.00 93.69 473 THR A O 1
ATOM 3610 N N . VAL A 1 474 ? 30.043 1.221 31.796 1.00 93.81 474 VAL A N 1
ATOM 3611 C CA . VAL A 1 474 ? 30.917 2.310 31.340 1.00 93.81 474 VAL A CA 1
ATOM 3612 C C . VAL A 1 474 ? 32.017 1.832 30.394 1.00 93.81 474 VAL A C 1
ATOM 3614 O O . VAL A 1 474 ? 32.467 2.597 29.537 1.00 93.81 474 VAL A O 1
ATOM 3617 N N . ALA A 1 475 ? 32.425 0.567 30.504 1.00 92.56 475 ALA A N 1
ATOM 3618 C CA . ALA A 1 475 ? 33.454 -0.020 29.657 1.00 92.56 475 ALA A CA 1
ATOM 3619 C C . ALA A 1 475 ? 33.402 -1.558 29.668 1.00 92.56 475 ALA A C 1
ATOM 3621 O O . ALA A 1 475 ? 32.886 -2.144 30.615 1.00 92.56 475 ALA A O 1
ATOM 3622 N N . ASP A 1 476 ? 34.002 -2.194 28.663 1.00 92.69 476 ASP A N 1
ATOM 3623 C CA . ASP A 1 476 ? 34.210 -3.643 28.586 1.00 92.69 476 ASP A CA 1
ATOM 3624 C C . ASP A 1 476 ? 35.714 -3.961 28.614 1.00 92.69 476 ASP A C 1
ATOM 3626 O O . ASP A 1 476 ? 36.502 -3.337 27.902 1.00 92.69 476 ASP A O 1
ATOM 3630 N N . ARG A 1 477 ? 36.134 -4.940 29.416 1.00 88.06 477 ARG A N 1
ATOM 3631 C CA . ARG A 1 477 ? 37.512 -5.445 29.471 1.00 88.06 477 ARG A CA 1
ATOM 3632 C C . ARG A 1 477 ? 37.738 -6.482 28.370 1.00 88.06 477 ARG A C 1
ATOM 3634 O O . ARG A 1 477 ? 36.954 -7.418 28.213 1.00 88.06 477 ARG A O 1
ATOM 3641 N N . MET A 1 478 ? 38.829 -6.332 27.622 1.00 83.19 478 MET A N 1
ATOM 3642 C CA . MET A 1 478 ? 39.294 -7.309 26.635 1.00 83.19 478 MET A CA 1
ATOM 3643 C C . MET A 1 478 ? 40.429 -8.170 27.194 1.00 83.19 478 MET A C 1
ATOM 3645 O O . MET A 1 478 ? 41.116 -7.784 28.138 1.00 83.19 478 MET A O 1
ATOM 3649 N N . ASN A 1 479 ? 40.670 -9.320 26.559 1.00 70.62 479 ASN A N 1
ATOM 3650 C CA . ASN A 1 479 ? 41.870 -10.113 26.811 1.00 70.62 479 ASN A CA 1
ATOM 3651 C C . ASN A 1 479 ? 43.113 -9.301 26.390 1.00 70.62 479 ASN A C 1
ATOM 3653 O O . ASN A 1 479 ? 43.191 -8.858 25.245 1.00 70.62 479 ASN A O 1
ATOM 3657 N N . GLY A 1 480 ? 44.057 -9.110 27.318 1.00 63.31 480 GLY A N 1
ATOM 3658 C CA . GLY A 1 480 ? 45.263 -8.291 27.136 1.00 63.31 480 GLY A CA 1
ATOM 3659 C C . GLY A 1 480 ? 45.030 -6.804 27.420 1.00 63.31 480 GLY A C 1
ATOM 3660 O O . GLY A 1 480 ? 44.680 -6.077 26.501 1.00 63.31 480 GLY A O 1
ATOM 3661 N N . ASP A 1 481 ? 45.204 -6.394 28.687 1.00 82.88 481 ASP A N 1
ATOM 3662 C CA . ASP A 1 481 ? 45.259 -5.037 29.297 1.00 82.88 481 ASP A CA 1
ATOM 3663 C C . ASP A 1 481 ? 44.510 -3.857 28.625 1.00 82.88 481 ASP A C 1
ATOM 3665 O O . ASP A 1 481 ? 44.864 -2.685 28.770 1.00 82.88 481 ASP A O 1
ATOM 3669 N N . ARG A 1 482 ? 43.451 -4.142 27.865 1.00 89.50 482 ARG A N 1
ATOM 3670 C CA . ARG A 1 482 ? 42.704 -3.170 27.066 1.00 89.50 482 ARG A CA 1
ATOM 3671 C C . ARG A 1 482 ? 41.258 -3.092 27.515 1.00 89.50 482 ARG A C 1
ATOM 3673 O O . ARG A 1 482 ? 40.626 -4.088 27.865 1.00 89.50 482 ARG A O 1
ATOM 3680 N N . VAL A 1 483 ? 40.720 -1.882 27.436 1.00 91.75 483 VAL A N 1
ATOM 3681 C CA . VAL A 1 483 ? 39.350 -1.540 27.803 1.00 91.75 483 VAL A CA 1
ATOM 3682 C C . VAL A 1 483 ? 38.665 -0.873 26.609 1.00 91.75 483 VAL A C 1
ATOM 3684 O O . VAL A 1 483 ? 39.171 0.105 26.055 1.00 91.75 483 VAL A O 1
ATOM 3687 N N . ILE A 1 484 ? 37.505 -1.393 26.204 1.00 93.31 484 ILE A N 1
ATOM 3688 C CA . ILE A 1 484 ? 36.605 -0.768 25.230 1.00 93.31 484 ILE A CA 1
ATOM 3689 C C . ILE A 1 484 ? 35.675 0.172 25.988 1.00 93.31 484 ILE A C 1
ATOM 3691 O O . ILE A 1 484 ? 34.891 -0.255 26.826 1.00 93.31 484 ILE A O 1
ATOM 3695 N N . ILE A 1 485 ? 35.715 1.460 25.670 1.00 93.38 485 ILE A N 1
ATOM 3696 C CA . ILE A 1 485 ? 34.903 2.465 26.363 1.00 93.38 485 ILE A CA 1
ATOM 3697 C C . ILE A 1 485 ? 33.497 2.475 25.761 1.00 93.38 485 ILE A C 1
ATOM 3699 O O . ILE A 1 485 ? 33.355 2.548 24.534 1.00 93.38 485 ILE A O 1
ATOM 3703 N N . ALA A 1 486 ? 32.452 2.463 26.593 1.00 92.50 486 ALA A N 1
ATOM 3704 C CA . ALA A 1 486 ? 31.073 2.523 26.118 1.00 92.50 486 ALA A CA 1
ATOM 3705 C C . ALA A 1 486 ? 30.820 3.804 25.298 1.00 92.50 486 ALA A C 1
ATOM 3707 O O . ALA A 1 486 ? 31.340 4.883 25.589 1.00 92.50 486 ALA A O 1
ATOM 3708 N N . LYS A 1 487 ? 29.994 3.710 24.246 1.00 92.81 487 LYS A N 1
ATOM 3709 C CA . LYS A 1 487 ? 29.741 4.832 23.316 1.00 92.81 487 LYS A CA 1
ATOM 3710 C C . LYS A 1 487 ? 29.228 6.089 24.031 1.00 92.81 487 LYS A C 1
ATOM 3712 O O . LYS A 1 487 ? 29.622 7.192 23.663 1.00 92.81 487 LYS A O 1
ATOM 3717 N N . TRP A 1 488 ? 28.358 5.926 25.027 1.00 92.25 488 TRP A N 1
ATOM 3718 C CA . TRP A 1 488 ? 27.803 7.043 25.794 1.00 92.25 488 TRP A CA 1
ATOM 3719 C C . TRP A 1 488 ? 28.855 7.690 26.704 1.00 92.25 488 TRP A C 1
ATOM 3721 O O . TRP A 1 488 ? 28.894 8.912 26.789 1.00 92.25 488 TRP A O 1
ATOM 3731 N N . VAL A 1 489 ? 29.772 6.902 27.278 1.00 91.50 489 VAL A N 1
ATOM 3732 C CA . VAL A 1 489 ? 30.895 7.416 28.075 1.00 91.50 489 VAL A CA 1
ATOM 3733 C C . VAL A 1 489 ? 31.824 8.266 27.223 1.00 91.50 489 VAL A C 1
ATOM 3735 O O . VAL A 1 489 ? 32.186 9.359 27.637 1.00 91.50 489 VAL A O 1
ATOM 3738 N N . ARG A 1 490 ? 32.142 7.827 25.998 1.00 93.38 490 ARG A N 1
ATOM 3739 C CA . ARG A 1 490 ? 32.957 8.622 25.062 1.00 93.38 490 ARG A CA 1
ATOM 3740 C C . ARG A 1 490 ? 32.341 9.986 24.760 1.00 93.38 490 ARG A C 1
ATOM 3742 O O . ARG A 1 490 ? 33.055 10.979 24.701 1.00 93.38 490 ARG A O 1
ATOM 3749 N N . ARG A 1 491 ? 31.014 10.042 24.605 1.00 90.56 491 ARG A N 1
ATOM 3750 C CA . ARG A 1 491 ? 30.279 11.305 24.429 1.00 90.56 491 ARG A CA 1
ATOM 3751 C C . ARG A 1 491 ? 30.305 12.154 25.700 1.00 90.56 491 ARG A C 1
ATOM 3753 O O . ARG A 1 491 ? 30.527 13.352 25.611 1.00 90.56 491 ARG A O 1
ATOM 3760 N N . LEU A 1 492 ? 30.121 11.531 26.864 1.00 89.56 492 LEU A N 1
ATOM 3761 C CA . LEU A 1 492 ? 30.109 12.209 28.161 1.00 89.56 492 LEU A CA 1
ATOM 3762 C C . LEU A 1 492 ? 31.460 12.864 28.492 1.00 89.56 492 LEU A C 1
ATOM 3764 O O . LEU A 1 492 ? 31.512 13.986 28.995 1.00 89.56 492 LEU A O 1
ATOM 3768 N N . THR A 1 493 ? 32.562 12.173 28.202 1.00 90.38 493 THR A N 1
ATOM 3769 C CA . THR A 1 493 ? 33.923 12.634 28.511 1.00 90.38 493 THR A CA 1
ATOM 3770 C C . THR A 1 493 ? 34.609 13.357 27.350 1.00 90.38 493 THR A C 1
ATOM 3772 O O . THR A 1 493 ? 35.726 13.835 27.526 1.00 90.38 493 THR A O 1
ATOM 3775 N N . ASN A 1 494 ? 33.950 13.471 26.190 1.00 88.44 494 ASN A N 1
ATOM 3776 C CA . ASN A 1 494 ? 34.527 13.967 24.934 1.00 88.44 494 ASN A CA 1
ATOM 3777 C C . ASN A 1 494 ? 35.804 13.207 24.511 1.00 88.44 494 ASN A C 1
ATOM 3779 O O . ASN A 1 494 ? 36.783 13.790 24.045 1.00 88.44 494 ASN A O 1
ATOM 3783 N N . TRP A 1 495 ? 35.812 11.888 24.722 1.00 89.25 495 TRP A N 1
ATOM 3784 C CA . TRP A 1 495 ? 36.949 11.021 24.431 1.00 89.25 495 TRP A CA 1
ATOM 3785 C C . TRP A 1 495 ? 36.813 10.356 23.057 1.00 89.25 495 TRP A C 1
ATOM 3787 O O . TRP A 1 495 ? 35.882 9.587 22.811 1.00 89.25 495 TRP A O 1
ATOM 3797 N N . ASN A 1 496 ? 37.782 10.591 22.171 1.00 85.88 496 ASN A N 1
ATOM 3798 C CA . ASN A 1 496 ? 37.713 10.128 20.780 1.00 85.88 496 ASN A CA 1
ATOM 3799 C C . ASN A 1 496 ? 38.079 8.641 20.595 1.00 85.88 496 ASN A C 1
ATOM 3801 O O . ASN A 1 496 ? 37.606 7.995 19.660 1.00 85.88 496 ASN A O 1
ATOM 3805 N N . GLY A 1 497 ? 38.895 8.063 21.484 1.00 88.06 497 GLY A N 1
ATOM 3806 C CA . GLY A 1 497 ? 39.377 6.684 21.350 1.00 88.06 497 GLY A CA 1
ATOM 3807 C C . GLY A 1 497 ? 38.327 5.629 21.715 1.00 88.06 497 GLY A C 1
ATOM 3808 O O . GLY A 1 497 ? 37.743 5.667 22.795 1.00 88.06 497 GLY A O 1
ATOM 3809 N N . ARG A 1 498 ? 38.099 4.630 20.850 1.00 90.44 498 ARG A N 1
ATOM 3810 C CA . ARG A 1 498 ? 37.197 3.496 21.156 1.00 90.44 498 ARG A CA 1
ATOM 3811 C C . ARG A 1 498 ? 37.770 2.555 22.221 1.00 90.44 498 ARG A C 1
ATOM 3813 O O . ARG A 1 498 ? 37.000 1.952 22.965 1.00 90.44 498 ARG A O 1
ATOM 3820 N N . GLN A 1 499 ? 39.091 2.416 22.256 1.00 92.06 499 GLN A N 1
ATOM 3821 C CA . GLN A 1 499 ? 39.816 1.488 23.120 1.00 92.06 499 GLN A CA 1
ATOM 3822 C C . GLN A 1 499 ? 40.999 2.203 23.770 1.00 92.06 499 GLN A C 1
ATOM 3824 O O . GLN A 1 499 ? 41.561 3.123 23.176 1.00 92.06 499 GLN A O 1
ATOM 3829 N N . THR A 1 500 ? 41.368 1.779 24.973 1.00 91.44 500 THR A N 1
ATOM 3830 C CA . THR A 1 500 ? 42.509 2.315 25.726 1.00 91.44 500 THR A CA 1
ATOM 3831 C C . THR A 1 500 ? 43.128 1.236 26.620 1.00 91.44 500 THR A C 1
ATOM 3833 O O . THR A 1 500 ? 42.525 0.174 26.779 1.00 91.44 500 THR A O 1
ATOM 3836 N N . SER A 1 501 ? 44.309 1.471 27.196 1.00 92.25 501 SER A N 1
ATOM 3837 C CA . SER A 1 501 ? 44.877 0.577 28.219 1.00 92.25 501 SER A CA 1
ATOM 3838 C C . SER A 1 501 ? 44.161 0.732 29.564 1.00 92.25 501 SER A C 1
ATOM 3840 O O . SER A 1 501 ? 43.575 1.786 29.840 1.00 92.25 501 SER A O 1
ATOM 3842 N N . ALA A 1 502 ? 44.222 -0.287 30.426 1.00 87.94 502 ALA A N 1
ATOM 3843 C CA . ALA A 1 502 ? 43.622 -0.209 31.760 1.00 87.94 502 ALA A CA 1
ATOM 3844 C C . ALA A 1 502 ? 44.222 0.929 32.607 1.00 87.94 502 ALA A C 1
ATOM 3846 O O . ALA A 1 502 ? 43.483 1.602 33.326 1.00 87.94 502 ALA A O 1
ATOM 3847 N N . ALA A 1 503 ? 45.522 1.208 32.453 1.00 89.88 503 ALA A N 1
ATOM 3848 C CA . ALA A 1 503 ? 46.192 2.333 33.107 1.00 89.88 503 ALA A CA 1
ATOM 3849 C C . ALA A 1 503 ? 45.593 3.689 32.690 1.00 89.88 503 ALA A C 1
ATOM 3851 O O . ALA A 1 503 ? 45.191 4.487 33.533 1.00 89.88 503 ALA A O 1
ATOM 3852 N N . VAL A 1 504 ? 45.423 3.928 31.383 1.00 90.94 504 VAL A N 1
ATOM 3853 C CA . VAL A 1 504 ? 44.839 5.187 30.883 1.00 90.94 504 VAL A CA 1
ATOM 3854 C C . VAL A 1 504 ? 43.360 5.310 31.263 1.00 90.94 504 VAL A C 1
ATOM 3856 O O . VAL A 1 504 ? 42.879 6.414 31.526 1.00 90.94 504 VAL A O 1
ATOM 3859 N N . TRP A 1 505 ? 42.626 4.193 31.310 1.00 91.19 505 TRP A N 1
ATOM 3860 C CA . TRP A 1 505 ? 41.269 4.177 31.854 1.00 91.19 505 TRP A CA 1
ATOM 3861 C C . TRP A 1 505 ? 41.247 4.666 33.309 1.00 91.19 505 TRP A C 1
ATOM 3863 O O . TRP A 1 505 ? 40.491 5.590 33.612 1.00 91.19 505 TRP A O 1
ATOM 3873 N N . ALA A 1 506 ? 42.087 4.090 34.173 1.00 90.06 506 ALA A N 1
ATOM 3874 C CA . ALA A 1 506 ? 42.121 4.394 35.602 1.00 90.06 506 ALA A CA 1
ATOM 3875 C C . ALA A 1 506 ? 42.588 5.829 35.899 1.00 90.06 506 ALA A C 1
ATOM 3877 O O . ALA A 1 506 ? 41.969 6.513 36.707 1.00 90.06 506 ALA A O 1
ATOM 3878 N N . GLU A 1 507 ? 43.632 6.307 35.220 1.00 91.75 507 GLU A N 1
ATOM 3879 C CA . GLU A 1 507 ? 44.240 7.611 35.513 1.00 91.75 507 GLU A CA 1
ATOM 3880 C C . GLU A 1 507 ? 43.505 8.791 34.870 1.00 91.75 507 GLU A C 1
ATOM 3882 O O . GLU A 1 507 ? 43.491 9.888 35.426 1.00 91.75 507 GLU A O 1
ATOM 3887 N N . LYS A 1 508 ? 42.918 8.601 33.678 1.00 91.88 508 LYS A N 1
ATOM 3888 C CA . LYS A 1 508 ? 42.381 9.719 32.881 1.00 91.88 508 LYS A CA 1
ATOM 3889 C C . LYS A 1 508 ? 40.873 9.665 32.706 1.00 91.88 508 LYS A C 1
ATOM 3891 O O . LYS A 1 508 ? 40.208 10.682 32.873 1.00 91.88 508 LYS A O 1
ATOM 3896 N N . ILE A 1 509 ? 40.312 8.512 32.346 1.00 91.62 509 ILE A N 1
ATOM 3897 C CA . ILE A 1 509 ? 38.903 8.441 31.924 1.00 91.62 509 ILE A CA 1
ATOM 3898 C C . ILE A 1 509 ? 37.966 8.239 33.113 1.00 91.62 509 ILE A C 1
ATOM 3900 O O . ILE A 1 509 ? 36.945 8.919 33.184 1.00 91.62 509 ILE A O 1
ATOM 3904 N N . ALA A 1 510 ? 38.305 7.365 34.061 1.00 93.06 510 ALA A N 1
ATOM 3905 C CA . ALA A 1 510 ? 37.478 7.103 35.237 1.00 93.06 510 ALA A CA 1
ATOM 3906 C C . ALA A 1 510 ? 37.218 8.371 36.090 1.00 93.06 510 ALA A C 1
ATOM 3908 O O . ALA A 1 510 ? 36.045 8.635 36.369 1.00 93.06 510 ALA A O 1
ATOM 3909 N N . PRO A 1 511 ? 38.216 9.234 36.388 1.00 94.56 511 PRO A N 1
ATOM 3910 C CA . PRO A 1 511 ? 37.973 10.496 37.098 1.00 94.56 511 PRO A CA 1
ATOM 3911 C C . PRO A 1 511 ? 37.097 11.483 36.307 1.00 94.56 511 PRO A C 1
ATOM 3913 O O . PRO A 1 511 ? 36.283 12.210 36.878 1.00 94.56 511 PRO A O 1
ATOM 3916 N N . LEU A 1 512 ? 37.217 11.504 34.971 1.00 93.00 512 LEU A N 1
ATOM 3917 C CA . LEU A 1 512 ? 36.354 12.326 34.114 1.00 93.00 512 LEU A CA 1
ATOM 3918 C C . LEU A 1 512 ? 34.902 11.842 34.148 1.00 93.00 512 LEU A C 1
ATOM 3920 O O . LEU A 1 512 ? 33.991 12.667 34.188 1.00 93.00 512 LEU A O 1
ATOM 3924 N N . VAL A 1 513 ? 34.687 10.524 34.134 1.00 92.75 513 VAL A N 1
ATOM 3925 C CA . VAL A 1 513 ? 33.354 9.920 34.262 1.00 92.75 513 VAL A CA 1
ATOM 3926 C C . VAL A 1 513 ? 32.731 10.286 35.603 1.00 92.75 513 VAL A C 1
ATOM 3928 O O . VAL A 1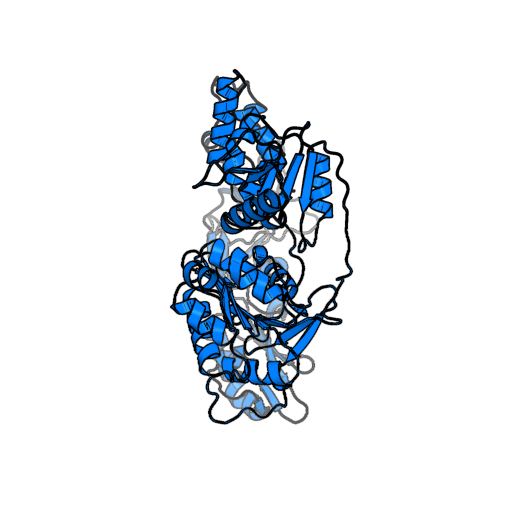 513 ? 31.597 10.755 35.623 1.00 92.75 513 VAL A O 1
ATOM 3931 N N . GLU A 1 514 ? 33.472 10.146 36.702 1.00 94.06 514 GLU A N 1
ATOM 3932 C CA . GLU A 1 514 ? 33.014 10.521 38.043 1.00 94.06 514 GLU A CA 1
ATOM 3933 C C . GLU A 1 514 ? 32.576 11.991 38.113 1.00 94.06 514 GLU A C 1
ATOM 3935 O O . GLU A 1 514 ? 31.451 12.289 38.525 1.00 94.06 514 GLU A O 1
ATOM 3940 N N . ARG A 1 515 ? 33.422 12.911 37.628 1.00 93.50 515 ARG A N 1
ATOM 3941 C CA . ARG A 1 515 ? 33.113 14.347 37.610 1.00 93.50 515 ARG A CA 1
ATOM 3942 C C . ARG A 1 515 ? 31.858 14.656 36.792 1.00 93.50 515 ARG A C 1
ATOM 3944 O O . ARG A 1 515 ? 30.983 15.379 37.260 1.00 93.50 515 ARG A O 1
ATOM 3951 N N . ARG A 1 516 ? 31.746 14.092 35.585 1.00 93.06 516 ARG A N 1
ATOM 3952 C CA . ARG A 1 516 ? 30.608 14.337 34.683 1.00 93.06 516 ARG A CA 1
ATOM 3953 C C . ARG A 1 516 ? 29.298 13.753 35.206 1.00 93.06 516 ARG A C 1
ATOM 3955 O O . ARG A 1 516 ? 28.256 14.379 35.056 1.00 93.06 516 ARG A O 1
ATOM 3962 N N . LEU A 1 517 ? 29.342 12.581 35.833 1.00 91.12 517 LEU A N 1
ATOM 3963 C CA . LEU A 1 517 ? 28.166 11.971 36.456 1.00 91.12 517 LEU A CA 1
ATOM 3964 C C . LEU A 1 517 ? 27.672 12.792 37.656 1.00 91.12 517 LEU A C 1
ATOM 3966 O O . LEU A 1 517 ? 26.465 12.954 37.830 1.00 91.12 517 LEU A O 1
ATOM 3970 N N . LYS A 1 518 ? 28.590 13.382 38.433 1.00 91.06 518 LYS A N 1
ATOM 3971 C CA . LYS A 1 518 ? 28.248 14.336 39.497 1.00 91.06 518 LYS A CA 1
ATOM 3972 C C . LYS A 1 518 ? 27.592 15.609 38.944 1.00 91.06 518 LYS A C 1
ATOM 3974 O O . LYS A 1 518 ? 26.583 16.039 39.489 1.00 91.06 518 LYS A O 1
ATOM 3979 N N . GLU A 1 519 ? 28.106 16.171 37.846 1.00 90.19 519 GLU A N 1
ATOM 3980 C CA . GLU A 1 519 ? 27.501 17.329 37.153 1.00 90.19 519 GLU A CA 1
ATOM 3981 C C . GLU A 1 519 ? 26.077 17.039 36.637 1.00 90.19 519 GLU A C 1
ATOM 3983 O O . GLU A 1 519 ? 25.246 17.940 36.587 1.00 90.19 519 GLU A O 1
ATOM 3988 N N . GLN A 1 520 ? 25.779 15.786 36.278 1.00 87.38 520 GLN A N 1
ATOM 3989 C CA . GLN A 1 520 ? 24.461 15.350 35.796 1.00 87.38 520 GLN A CA 1
ATOM 3990 C C . GLN A 1 520 ? 23.467 14.974 36.910 1.00 87.38 520 GLN A C 1
ATOM 3992 O O . GLN A 1 520 ? 22.364 14.524 36.606 1.00 87.38 520 GLN A O 1
ATOM 3997 N N . GLY A 1 521 ? 23.828 15.141 38.188 1.00 86.81 521 GLY A N 1
ATOM 3998 C CA . GLY A 1 521 ? 22.946 14.811 39.316 1.00 86.81 521 GLY A CA 1
ATOM 3999 C C . GLY A 1 521 ? 22.854 13.313 39.635 1.00 86.81 521 GLY A C 1
ATOM 4000 O O . GLY A 1 521 ? 21.934 12.883 40.325 1.00 86.81 521 GLY A O 1
ATOM 4001 N N . THR A 1 522 ? 23.801 12.503 39.155 1.00 90.44 522 THR A N 1
ATOM 4002 C CA . THR A 1 522 ? 23.905 11.069 39.476 1.00 90.44 522 THR A CA 1
ATOM 4003 C C . THR A 1 522 ? 25.319 10.747 39.958 1.00 90.44 522 THR A C 1
ATOM 4005 O O . THR A 1 522 ? 26.090 10.132 39.217 1.00 90.44 522 THR A O 1
ATOM 4008 N N . PRO A 1 523 ? 25.726 11.196 41.160 1.00 92.62 523 PRO A N 1
ATOM 4009 C CA . PRO A 1 523 ? 27.104 11.049 41.609 1.00 92.62 523 PRO A CA 1
ATOM 4010 C C . PRO A 1 523 ? 27.510 9.574 41.688 1.00 92.62 523 PRO A C 1
ATOM 4012 O O . PRO A 1 523 ? 26.736 8.710 42.114 1.00 92.62 523 PRO A O 1
ATOM 4015 N N . LEU A 1 524 ? 28.740 9.292 41.257 1.00 94.50 524 LEU A N 1
ATOM 4016 C CA . LEU A 1 524 ? 29.332 7.964 41.344 1.00 94.50 524 LEU A CA 1
ATOM 4017 C C . LEU A 1 524 ? 29.541 7.593 42.818 1.00 94.50 524 LEU A C 1
ATOM 4019 O O . LEU A 1 524 ? 30.126 8.358 43.576 1.00 94.50 524 LEU A O 1
ATOM 4023 N N . VAL A 1 525 ? 29.080 6.407 43.203 1.00 94.25 525 VAL A N 1
ATOM 4024 C CA . VAL A 1 525 ? 29.357 5.807 44.514 1.00 94.25 525 VAL A CA 1
ATOM 4025 C C . VAL A 1 525 ? 30.663 5.023 44.450 1.00 94.25 525 VAL A C 1
ATOM 4027 O O . VAL A 1 525 ? 31.543 5.209 45.282 1.00 94.25 525 VAL A O 1
ATOM 4030 N N . ARG A 1 526 ? 30.795 4.138 43.453 1.00 94.25 526 ARG A N 1
ATOM 4031 C CA . ARG A 1 526 ? 32.021 3.377 43.172 1.00 94.25 526 ARG A CA 1
ATOM 4032 C C . ARG A 1 526 ? 31.981 2.757 41.782 1.00 94.25 526 ARG A C 1
ATOM 4034 O O . ARG A 1 526 ? 30.906 2.530 41.222 1.00 94.25 526 ARG A O 1
ATOM 4041 N N . PHE A 1 527 ? 33.149 2.400 41.261 1.00 94.19 527 PHE A N 1
ATOM 4042 C CA . PHE A 1 527 ? 33.233 1.443 40.163 1.00 94.19 527 PHE A CA 1
ATOM 4043 C C . PHE A 1 527 ? 33.133 0.008 40.695 1.00 94.19 527 PHE A C 1
ATOM 4045 O O . PHE A 1 527 ? 33.514 -0.285 41.831 1.00 94.19 527 PHE A O 1
ATOM 4052 N N . ALA A 1 528 ? 32.589 -0.886 39.879 1.00 91.19 528 ALA A N 1
ATOM 4053 C CA . ALA A 1 528 ? 32.503 -2.308 40.167 1.00 91.19 528 ALA A CA 1
ATOM 4054 C C . ALA A 1 528 ? 32.845 -3.108 38.910 1.00 91.19 528 ALA A C 1
ATOM 4056 O O . ALA A 1 528 ? 32.395 -2.767 37.816 1.00 91.19 528 ALA A O 1
ATOM 4057 N N . ASP A 1 529 ? 33.610 -4.180 39.072 1.00 87.19 529 ASP A N 1
ATOM 4058 C CA . ASP A 1 529 ? 33.866 -5.137 38.001 1.00 87.19 529 ASP A CA 1
ATOM 4059 C C . ASP A 1 529 ? 32.799 -6.239 38.023 1.00 87.19 529 ASP A C 1
ATOM 4061 O O . ASP A 1 529 ? 32.494 -6.803 39.075 1.00 87.19 529 ASP A O 1
ATOM 4065 N N . ALA A 1 530 ? 32.211 -6.524 36.860 1.00 82.50 530 ALA A N 1
ATOM 4066 C CA . ALA A 1 530 ? 31.226 -7.585 36.664 1.00 82.50 530 ALA A CA 1
ATOM 4067 C C . ALA A 1 530 ? 31.545 -8.352 35.372 1.00 82.50 530 ALA A C 1
ATOM 4069 O O . ALA A 1 530 ? 31.330 -7.850 34.265 1.00 82.50 530 ALA A O 1
ATOM 4070 N N . ASP A 1 531 ? 32.071 -9.569 35.513 1.00 82.00 531 ASP A N 1
ATOM 4071 C CA . ASP A 1 531 ? 32.590 -10.407 34.426 1.00 82.00 531 ASP A CA 1
ATOM 4072 C C . ASP A 1 531 ? 33.673 -9.691 33.594 1.00 82.00 531 ASP A C 1
ATOM 4074 O O . ASP A 1 531 ? 34.793 -9.471 34.047 1.00 82.00 531 ASP A O 1
ATOM 4078 N N . ARG A 1 532 ? 33.331 -9.302 32.360 1.00 85.88 532 ARG A N 1
ATOM 4079 C CA . ARG A 1 532 ? 34.167 -8.524 31.437 1.00 85.88 532 ARG A CA 1
ATOM 4080 C C . ARG A 1 532 ? 33.708 -7.070 31.323 1.00 85.88 532 ARG A C 1
ATOM 4082 O O . ARG A 1 532 ? 34.022 -6.418 30.336 1.00 85.88 532 ARG A O 1
ATOM 4089 N N . ARG A 1 533 ? 32.942 -6.552 32.284 1.00 90.94 533 ARG A N 1
ATOM 4090 C CA . ARG A 1 533 ? 32.385 -5.191 32.258 1.00 90.94 533 ARG A CA 1
ATOM 4091 C C . ARG A 1 533 ? 32.847 -4.384 33.457 1.00 90.94 533 ARG A C 1
ATOM 4093 O O . ARG A 1 533 ? 32.891 -4.886 34.574 1.00 90.94 533 ARG A O 1
ATOM 4100 N N . ILE A 1 534 ? 33.113 -3.110 33.211 1.00 92.44 534 ILE A N 1
ATOM 4101 C CA . ILE A 1 534 ? 33.306 -2.088 34.233 1.00 92.44 534 ILE A CA 1
ATOM 4102 C C . ILE A 1 534 ? 31.972 -1.358 34.381 1.00 92.44 534 ILE A C 1
ATOM 4104 O O . ILE A 1 534 ? 31.441 -0.790 33.418 1.00 92.44 534 ILE A O 1
ATOM 4108 N N . LEU A 1 535 ? 31.412 -1.396 35.586 1.00 94.75 535 LEU A N 1
ATOM 4109 C CA . LEU A 1 535 ? 30.156 -0.754 35.947 1.00 94.75 535 LEU A CA 1
ATOM 4110 C C . LEU A 1 535 ? 30.427 0.481 36.809 1.00 94.75 535 LEU A C 1
ATOM 4112 O O . LEU A 1 535 ? 31.228 0.433 37.739 1.00 94.75 535 LEU A O 1
ATOM 4116 N N . ALA A 1 536 ? 29.727 1.576 36.530 1.00 95.50 536 ALA A N 1
ATOM 4117 C CA . ALA A 1 536 ? 29.597 2.708 37.438 1.00 95.50 536 ALA A CA 1
ATOM 4118 C C . ALA A 1 536 ? 28.330 2.522 38.273 1.00 95.50 536 ALA A C 1
ATOM 4120 O O . ALA A 1 536 ? 27.229 2.470 37.720 1.00 95.50 536 ALA A O 1
ATOM 4121 N N . LEU A 1 537 ? 28.490 2.412 39.591 1.00 95.75 537 LEU A N 1
ATOM 4122 C CA . LEU A 1 537 ? 27.373 2.410 40.527 1.00 95.75 537 LEU A CA 1
ATOM 4123 C C . LEU A 1 537 ? 27.091 3.852 40.932 1.00 95.75 537 LEU A C 1
ATOM 4125 O O . LEU A 1 537 ? 27.941 4.484 41.555 1.00 95.75 537 LEU A O 1
ATOM 4129 N N . VAL A 1 538 ? 25.927 4.379 40.559 1.00 95.56 538 VAL A N 1
ATOM 4130 C CA . VAL A 1 538 ? 25.558 5.785 40.774 1.00 95.56 538 VAL A CA 1
ATOM 4131 C C . VAL A 1 538 ? 24.410 5.921 41.767 1.00 95.56 538 VAL A C 1
ATOM 4133 O O . VAL A 1 538 ? 23.501 5.086 41.808 1.00 95.56 538 VAL A O 1
ATOM 4136 N N . SER A 1 539 ? 24.452 6.991 42.558 1.00 94.75 539 SER A N 1
ATOM 4137 C CA . SER A 1 539 ? 23.375 7.365 43.470 1.00 94.75 539 SER A CA 1
ATOM 4138 C C . SER A 1 539 ? 22.223 8.017 42.707 1.00 94.75 539 SER A C 1
ATOM 4140 O O . SER A 1 539 ? 22.438 8.771 41.759 1.00 94.75 539 SER A O 1
ATOM 4142 N N . LEU A 1 540 ? 20.996 7.746 43.154 1.00 94.56 540 LEU A N 1
ATOM 4143 C CA . LEU A 1 540 ? 19.780 8.401 42.663 1.00 94.56 540 LEU A CA 1
ATOM 4144 C C . LEU A 1 540 ? 19.338 9.576 43.548 1.00 94.56 540 LEU A C 1
ATOM 4146 O O . LEU A 1 540 ? 18.320 10.188 43.257 1.00 94.56 540 LEU A O 1
ATOM 4150 N N . ALA A 1 541 ? 20.081 9.893 44.614 1.00 92.94 541 ALA A N 1
ATOM 4151 C CA . ALA A 1 541 ? 19.690 10.866 45.637 1.00 92.94 541 ALA A CA 1
ATOM 4152 C C . ALA A 1 541 ? 19.290 12.247 45.085 1.00 92.94 541 ALA A C 1
ATOM 4154 O O . ALA A 1 541 ? 18.335 12.846 45.580 1.00 92.94 541 ALA A O 1
ATOM 4155 N N . ASP A 1 542 ? 19.992 12.728 44.059 1.00 92.31 542 ASP A N 1
ATOM 4156 C CA . ASP A 1 542 ? 19.769 14.051 43.466 1.00 92.31 542 ASP A CA 1
ATOM 4157 C C . ASP A 1 542 ? 18.893 14.010 42.199 1.00 92.31 542 ASP A C 1
ATOM 4159 O O . ASP A 1 542 ? 18.567 15.054 41.636 1.00 92.31 542 ASP A O 1
ATOM 4163 N N . VAL A 1 543 ? 18.458 12.821 41.764 1.00 91.94 543 VAL A N 1
ATOM 4164 C CA . VAL A 1 543 ? 17.514 12.677 40.648 1.00 91.94 543 VAL A CA 1
ATOM 4165 C C . VAL A 1 543 ? 16.130 13.110 41.119 1.00 91.94 543 VAL A C 1
ATOM 4167 O O . VAL A 1 543 ? 15.648 12.640 42.151 1.00 91.94 543 VAL A O 1
ATOM 4170 N N . THR A 1 544 ? 15.474 13.999 40.373 1.00 92.25 544 THR A N 1
ATOM 4171 C CA . THR A 1 544 ? 14.145 14.484 40.751 1.00 92.25 544 THR A CA 1
ATOM 4172 C C . THR A 1 544 ? 13.057 13.461 40.440 1.00 92.25 544 THR A C 1
ATOM 4174 O O . THR A 1 544 ? 13.100 12.724 39.452 1.00 92.25 544 THR A O 1
ATOM 4177 N N . MET A 1 545 ? 12.062 13.412 41.319 1.00 92.56 545 MET A N 1
ATOM 4178 C CA . MET A 1 545 ? 10.840 12.646 41.160 1.00 92.56 545 MET A CA 1
ATOM 4179 C C . MET A 1 545 ? 9.654 13.601 41.218 1.00 92.56 545 MET A C 1
ATOM 4181 O O . MET A 1 545 ? 9.560 14.450 42.106 1.00 92.56 545 MET A O 1
ATOM 4185 N N . ARG A 1 546 ? 8.708 13.420 40.296 1.00 93.44 546 ARG A N 1
ATOM 4186 C CA . ARG A 1 546 ? 7.452 14.164 40.290 1.00 93.44 546 ARG A CA 1
ATOM 4187 C C . ARG A 1 546 ? 6.463 13.540 41.271 1.00 93.44 546 ARG A C 1
ATOM 4189 O O . ARG A 1 546 ? 5.816 12.542 40.946 1.00 93.44 546 ARG A O 1
ATOM 4196 N N . VAL A 1 547 ? 6.326 14.134 42.453 1.00 92.44 547 VAL A N 1
ATOM 4197 C CA . VAL A 1 547 ? 5.489 13.627 43.558 1.00 92.44 547 VAL A CA 1
ATOM 4198 C C . VAL A 1 547 ? 4.624 14.738 44.164 1.00 92.44 547 VAL A C 1
ATOM 4200 O O . VAL A 1 547 ? 4.977 15.915 44.045 1.00 92.44 547 VAL A O 1
ATOM 4203 N N . PRO A 1 548 ? 3.469 14.418 44.774 1.00 92.25 548 PRO A N 1
ATOM 4204 C CA . PRO A 1 548 ? 2.726 15.393 45.559 1.00 92.25 548 PRO A CA 1
ATOM 4205 C C . PRO A 1 548 ? 3.517 15.764 46.820 1.00 92.25 548 PRO A C 1
ATOM 4207 O O . PRO A 1 548 ? 4.134 14.908 47.459 1.00 92.25 548 PRO A O 1
ATOM 4210 N N . VAL A 1 549 ? 3.484 17.048 47.166 1.00 92.62 549 VAL A N 1
ATOM 4211 C CA . VAL A 1 549 ? 3.995 17.562 48.439 1.00 92.62 549 VAL A CA 1
ATOM 4212 C C . VAL A 1 549 ? 2.788 17.895 49.290 1.00 92.62 549 VAL A C 1
ATOM 4214 O O . VAL A 1 549 ? 1.949 18.694 48.868 1.00 92.62 549 VAL A O 1
ATOM 4217 N N . ASP A 1 550 ? 2.683 17.236 50.435 1.00 90.38 550 ASP A N 1
ATOM 4218 C CA . ASP A 1 550 ? 1.545 17.411 51.324 1.00 90.38 550 ASP A CA 1
ATOM 4219 C C . ASP A 1 550 ? 1.530 18.799 51.982 1.00 90.38 550 ASP A C 1
ATOM 4221 O O . ASP A 1 550 ? 2.485 19.579 51.879 1.00 90.38 550 ASP A O 1
ATOM 4225 N N . ARG A 1 551 ? 0.443 19.133 52.685 1.00 90.00 551 ARG A N 1
ATOM 4226 C CA . ARG A 1 551 ? 0.335 20.426 53.391 1.00 90.00 551 ARG A CA 1
ATOM 4227 C C . ARG A 1 551 ? 1.403 20.654 54.473 1.00 90.00 551 ARG A C 1
ATOM 4229 O O . ARG A 1 551 ? 1.603 21.795 54.880 1.00 90.00 551 ARG A O 1
ATOM 4236 N N . ALA A 1 552 ? 2.058 19.597 54.958 1.00 86.69 552 ALA A N 1
ATOM 4237 C CA . ALA A 1 552 ? 3.144 19.674 55.934 1.00 86.69 552 ALA A CA 1
ATOM 4238 C C . ALA A 1 552 ? 4.525 19.844 55.266 1.00 86.69 552 ALA A C 1
ATOM 4240 O O . ALA A 1 552 ? 5.531 19.967 55.963 1.00 86.69 552 ALA A O 1
ATOM 4241 N N . GLY A 1 553 ? 4.583 19.885 53.930 1.00 88.81 553 GLY A N 1
ATOM 4242 C CA . GLY A 1 553 ? 5.812 20.056 53.159 1.00 88.81 553 GLY A CA 1
ATOM 4243 C C . GLY A 1 553 ? 6.557 18.753 52.860 1.00 88.81 553 GLY A C 1
ATOM 4244 O O . GLY A 1 553 ? 7.680 18.807 52.364 1.00 88.81 553 GLY A O 1
ATOM 4245 N N . VAL A 1 554 ? 5.961 17.588 53.128 1.00 90.56 554 VAL A N 1
ATOM 4246 C CA . VAL A 1 554 ? 6.584 16.278 52.905 1.00 90.56 554 VAL A CA 1
ATOM 4247 C C . VAL A 1 554 ? 6.231 15.755 51.515 1.00 90.56 554 VAL A C 1
ATOM 4249 O O . VAL A 1 554 ? 5.063 15.628 51.144 1.00 90.56 554 VAL A O 1
ATOM 4252 N N . ALA A 1 555 ? 7.257 15.423 50.735 1.00 93.06 555 ALA A N 1
ATOM 4253 C CA . ALA A 1 555 ? 7.114 14.840 49.408 1.00 93.06 555 ALA A CA 1
ATOM 4254 C C . ALA A 1 555 ? 6.835 13.333 49.509 1.00 93.06 555 ALA A C 1
ATOM 4256 O O . ALA A 1 555 ? 7.690 12.573 49.970 1.00 93.06 555 ALA A O 1
ATOM 4257 N N . LEU A 1 556 ? 5.649 12.893 49.078 1.00 91.50 556 LEU A N 1
ATOM 4258 C CA . LEU A 1 556 ? 5.185 11.520 49.295 1.00 91.50 556 LEU A CA 1
ATOM 4259 C C . LEU A 1 556 ? 5.059 10.730 47.992 1.00 91.50 556 LEU A C 1
ATOM 4261 O O . LEU A 1 556 ? 4.295 11.070 47.090 1.00 91.50 556 LEU A O 1
ATOM 4265 N N . TRP A 1 557 ? 5.771 9.610 47.918 1.00 90.81 557 TRP A N 1
ATOM 4266 C CA . TRP A 1 557 ? 5.601 8.609 46.876 1.00 90.81 557 TRP A CA 1
ATOM 4267 C C . TRP A 1 557 ? 4.533 7.586 47.272 1.00 90.81 557 TRP A C 1
ATOM 4269 O O . TRP A 1 557 ? 4.496 7.105 48.406 1.00 90.81 557 TRP A O 1
ATOM 4279 N N . ARG A 1 558 ? 3.682 7.212 46.310 1.00 78.19 558 ARG A N 1
ATOM 4280 C CA . ARG A 1 558 ? 2.631 6.207 46.488 1.00 78.19 558 ARG A CA 1
ATOM 4281 C C . ARG A 1 558 ? 2.792 5.091 45.462 1.00 78.19 558 ARG A C 1
ATOM 4283 O O . ARG A 1 558 ? 2.919 5.360 44.266 1.00 78.19 558 ARG A O 1
ATOM 4290 N N . HIS A 1 559 ? 2.721 3.851 45.935 1.00 65.25 559 HIS A N 1
ATOM 4291 C CA . HIS A 1 559 ? 2.608 2.686 45.066 1.00 65.25 559 HIS A CA 1
ATOM 4292 C C . HIS A 1 559 ? 1.277 2.751 44.300 1.00 65.25 559 HIS A C 1
ATOM 4294 O O . HIS A 1 559 ? 0.240 3.040 44.902 1.00 65.25 559 HIS A O 1
ATOM 4300 N N . ARG A 1 560 ? 1.316 2.551 42.977 1.00 53.50 560 ARG A N 1
ATOM 4301 C CA . ARG A 1 560 ? 0.102 2.515 42.147 1.00 53.50 560 ARG A CA 1
ATOM 4302 C C . ARG A 1 560 ? -0.731 1.275 42.406 1.00 53.50 560 ARG A C 1
ATOM 4304 O O . ARG A 1 560 ? -0.111 0.230 42.712 1.00 53.50 560 ARG A O 1
#

Sequence (560 aa):
IYTVPTRALANDKLAEWRARGWDVGIATGDLAENLGAPVLVATLETQKNRLIQGDGPSLLVVDEYQMIGDLDRGLNYELAIALAPPSTQLLLLSGSVANPKDVVKWLERLGRKAVLIYHENRPVPLEEVHASSLSYHVPSEIRGYWPRLVAKALAEDLGPILVFAPRRQAAEAMATELARQLPTPHPLALTTEQKLIVGDELARLLKSRVAYHHSGLSYGARAGVIEPLAKAGQLRVVVATMGLAAGINFSLRSVALAAESYRRDEAEQLLQPSEILQMFGRAGRRGLDETGFVLITANELRLLDAHAGHLSRSGAVDWGALLGLMAAAAQRGQAPFPEAVRVQERLFTSKPVFLGVEESMRHPEVPCGLHTDAERARHVRRRVREMLNSLGEWEAMPAFREVPAKEVQAAVWPSNFPAPEQPGGGGGGPLVGMKPPLRSVLRLPAALEKVGLGTLTVVAEDGEGKIYGRALTVADRMNGDRVIIAKWVRRLTNWNGRQTSAAVWAEKIAPLVERRLKEQGTPLVRFADADRRILALVSLADVTMRVPVDRAGVALWRHR